Protein 2V5I (pdb70)

Nearest PDB structures (foldseek):
  2v5i-assembly1_A  TM=1.002E+00  e=2.633E-98  Bacteriophage sp.
  2vfm-assembly1_A  TM=9.913E-01  e=1.231E-69  Lederbergvirus P22
  2vfp-assembly1_A  TM=9.915E-01  e=5.403E-69  Lederbergvirus P22
  2vfq-assembly1_A  TM=9.909E-01  e=9.409E-69  Lederbergvirus P22
  2vfn-assembly1_A-3  TM=9.916E-01  e=1.186E-68  Lederbergvirus P22

Foldseek 3Di:
DVVVVVPVVPDDDEFEPVVDDDPQVRLVPGAEEYEDQEEAEDEAPAEHENPQHAYEYEYPYAYEEWHEYEYHNHHAQHEYEAYEYEYPFQAWFWDQADPVGDGNQALVVRLVRTDGGQADGAQEEDVVCVRRPPNVVSDDPVSHPDFTEYEYEYEQYENYEYEQYAYTQYAYEYEQYELYEYEAHAAHEHYADARYEYADQDDQFHEQYEYEAHEYEEYLAEPYEAFRHENPPVQRYYYEHYEYEAYSEEHYDADAADDPQAGRGYASHEDYNYEYEAYAAEHYAREHHDPVCPDQFHHHDDTCVVPNGLAANRAYHAAQYEYEAYAHEHEEYGHEDYEHEHYYYEHYCAAHYAYNYENYEYEHEEQENHVVVQDQEERAHYNYEYEYHAYEQYDDDDDRPHAASEDAQNYEYERYDDPHQQLRYHYVYYDDPDDDPDDFDDDPDQKTWDFACDVVVPSHATAWIWMKGAADDPPPPDIKIWTAGDDPSDYRPAIWMACHNPPRDIDHDAAADDDDLVVDDDEADWGWYDDPRFIKIWHQYPVRDIDIGTDGD

Radius of gyration: 33.06 Å; Cα contacts (8 Å, |Δi|>4): 1631; chains: 1; bounding box: 54×57×134 Å

Secondary structure (DSSP, 8-state):
-HHHHHHHHHS--EEEGGGSSSHHHHHHH-SSEEEE-S-EEPPTTEEEE-TT---EEEESS-EE-SEEEEEESPPTT-EEES-EEE-SS--EEB--B-TTSPBP--HHHHHTT-EE-SSSSB---HHHHHHSTTHHHHS-HHHHT----EEEEEES-BS-EEES-EEEEEEEEEES-BS-EEEEEEEEEE-SS-SEEEE-SSSSPB-S-EEEEEEEEE-SS-SEEEESBB-TTTT--EEES-EEES-SS-SEEE--SEETTEE---BS-EEEEEEEES-SS-SEE--SS-TT--SSS-TTS--TTTS-TT------EEEEEEEES-SSEEEEEEEES-EEEEEEEES-SSEEEEEEEES-EEEEEEEES--TT--SS-SEEE-SS-EEEEEE---SSPPPSSS-SEEEEEEEEEEEESS--TTSEEEEEE--TT--S------SSSEEEEEE--TTT-SSS--EEEEEEESSSTT-S-EEEEEEEEETTEEEEEEEEESGGG---EE---BSSPPPGGG--STTEEEEEEETTEEEEEEE-TTS-EEEEE---

Structure (mmCIF, N/CA/C/O backbone):
data_2V5I
#
_entry.id   2V5I
#
_cell.length_a   100.433
_cell.length_b   100.433
_cell.length_c   330.042
_cell.angle_alpha   90.00
_cell.angle_beta   90.00
_cell.angle_gamma   120.00
#
_symmetry.space_group_name_H-M   'H 3 2'
#
loop_
_entity.id
_entity.type
_entity.pdbx_description
1 polymer 'SALMONELLA TYPHIMURIUM DB7155 BACTERIOPHAGE DET7 TAILSPIKE'
2 non-polymer 'SODIUM ION'
3 water water
#
loop_
_atom_site.group_PDB
_atom_site.id
_atom_site.type_symbol
_atom_site.label_atom_id
_atom_site.label_alt_id
_atom_site.label_comp_id
_atom_site.label_asym_id
_atom_site.label_entity_id
_atom_site.label_seq_id
_atom_site.pdbx_PDB_ins_code
_atom_site.Cartn_x
_atom_site.Cartn_y
_atom_site.Cartn_z
_atom_site.occupancy
_atom_site.B_iso_or_equiv
_atom_site.auth_seq_id
_atom_site.auth_comp_id
_atom_site.auth_asym_id
_atom_site.auth_atom_id
_atom_site.pdbx_PDB_model_num
ATOM 1 N N . ALA A 1 7 ? 3.206 4.639 141.679 1.00 47.12 156 ALA A N 1
ATOM 2 C CA . ALA A 1 7 ? 3.117 5.705 140.625 1.00 46.74 156 ALA A CA 1
ATOM 3 C C . ALA A 1 7 ? 4.419 5.898 139.865 1.00 45.60 156 ALA A C 1
ATOM 4 O O . ALA A 1 7 ? 4.463 6.648 138.864 1.00 45.93 156 ALA A O 1
ATOM 6 N N . ALA A 1 8 ? 5.491 5.273 140.350 1.00 43.19 157 ALA A N 1
ATOM 7 C CA . ALA A 1 8 ? 6.659 5.080 139.516 1.00 41.04 157 ALA A CA 1
ATOM 8 C C . ALA A 1 8 ? 6.146 4.363 138.265 1.00 38.36 157 ALA A C 1
ATOM 9 O O . ALA A 1 8 ? 6.428 4.797 137.151 1.00 37.82 157 ALA A O 1
ATOM 11 N N . PHE A 1 9 ? 5.386 3.284 138.460 1.00 35.30 158 PHE A N 1
ATOM 12 C CA . PHE A 1 9 ? 4.876 2.540 137.305 1.00 33.02 158 PHE A CA 1
ATOM 13 C C . PHE A 1 9 ? 3.924 3.345 136.419 1.00 31.42 158 PHE A C 1
ATOM 14 O O . PHE A 1 9 ? 3.967 3.172 135.199 1.00 29.25 158 PHE A O 1
ATOM 22 N N . ARG A 1 10 ? 3.070 4.188 137.001 1.00 28.75 159 ARG A N 1
ATOM 23 C CA . ARG A 1 10 ? 2.148 5.024 136.212 1.00 28.42 159 ARG A CA 1
ATOM 24 C C . ARG A 1 10 ? 2.925 5.875 135.209 1.00 27.32 159 ARG A C 1
ATOM 25 O O . ARG A 1 10 ? 2.607 5.883 134.010 1.00 24.85 159 ARG A O 1
ATOM 33 N N . GLN A 1 11 ? 3.958 6.572 135.678 1.00 26.06 160 GLN A N 1
ATOM 34 C CA . GLN A 1 11 ? 4.786 7.366 134.778 1.00 27.18 160 GLN A CA 1
ATOM 35 C C . GLN A 1 11 ? 5.587 6.486 133.787 1.00 24.94 160 GLN A C 1
ATOM 36 O O . GLN A 1 11 ? 5.698 6.840 132.612 1.00 23.92 160 GLN A O 1
ATOM 42 N N . GLU A 1 12 ? 6.103 5.352 134.248 1.00 23.27 161 GLU A N 1
ATOM 43 C CA . GLU A 1 12 ? 6.835 4.419 133.383 1.00 20.73 161 GLU A CA 1
ATOM 44 C C . GLU A 1 12 ? 5.912 3.911 132.260 1.00 18.99 161 GLU A C 1
ATOM 45 O O . GLU A 1 12 ? 6.308 3.865 131.101 1.00 18.04 161 GLU A O 1
ATOM 51 N N . ALA A 1 13 ? 4.697 3.516 132.639 1.00 17.66 162 ALA A N 1
ATOM 52 C CA . ALA A 1 13 ? 3.714 2.949 131.688 1.00 15.83 162 ALA A CA 1
ATOM 53 C C . ALA A 1 13 ? 3.310 4.017 130.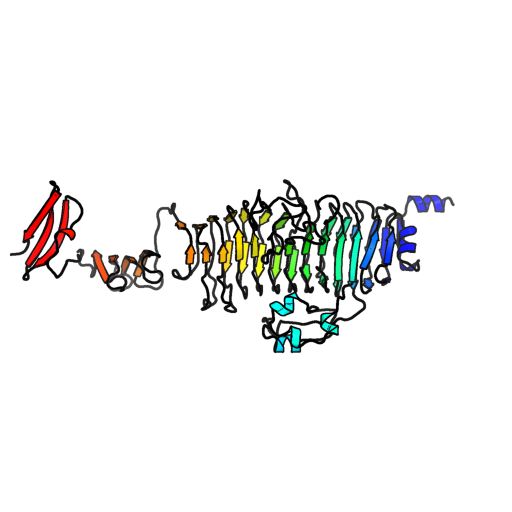665 1.00 14.99 162 ALA A C 1
ATOM 54 O O . ALA A 1 13 ? 3.281 3.768 129.443 1.00 15.22 162 ALA A O 1
ATOM 56 N N . ASN A 1 14 ? 2.976 5.218 131.150 1.00 15.49 163 ASN A N 1
ATOM 57 C CA . ASN A 1 14 ? 2.563 6.291 130.262 1.00 16.24 163 ASN A CA 1
ATOM 58 C C . ASN A 1 14 ? 3.617 6.642 129.219 1.00 15.25 163 ASN A C 1
ATOM 59 O O . ASN A 1 14 ? 3.281 7.095 128.129 1.00 17.14 163 ASN A O 1
ATOM 64 N N . LYS A 1 15 ? 4.890 6.426 129.557 1.00 14.56 164 LYS A N 1
ATOM 65 C CA . LYS A 1 15 ? 6.007 6.719 128.693 1.00 14.42 164 LYS A CA 1
ATOM 66 C C . LYS A 1 15 ? 6.309 5.562 127.714 1.00 15.52 164 LYS A C 1
ATOM 67 O O . LYS A 1 15 ? 6.967 5.815 126.729 1.00 20.88 164 LYS A O 1
ATOM 73 N N . LYS A 1 16 ? 5.919 4.324 128.005 1.00 13.97 165 LYS A N 1
ATOM 74 C CA . LYS A 1 16 ? 6.384 3.206 127.195 1.00 13.73 165 LYS A CA 1
ATOM 75 C C . LYS A 1 16 ? 5.339 2.488 126.366 1.00 12.68 165 LYS A C 1
ATOM 76 O O . LYS A 1 16 ? 5.731 1.646 125.558 1.00 11.06 165 LYS A O 1
ATOM 82 N N . PHE A 1 17 ? 4.039 2.771 126.583 1.00 12.92 166 PHE A N 1
ATOM 83 C CA . PHE A 1 17 ? 3.002 2.053 125.856 1.00 11.33 166 PHE A CA 1
ATOM 84 C C . PHE A 1 17 ? 2.277 2.946 124.845 1.00 10.90 166 PHE A C 1
ATOM 85 O O . PHE A 1 17 ? 2.057 4.130 125.058 1.00 11.95 166 PHE A O 1
ATOM 93 N N . LYS A 1 18 ? 1.909 2.354 123.730 1.00 9.40 167 LYS A N 1
ATOM 94 C CA . LYS A 1 18 ? 1.132 3.039 122.696 1.00 9.82 167 LYS A CA 1
ATOM 95 C C . LYS A 1 18 ? -0.260 3.347 123.175 1.00 11.06 167 LYS A C 1
ATOM 96 O O . LYS A 1 18 ? -0.929 2.479 123.776 1.00 11.67 167 LYS A O 1
ATOM 102 N N . TYR A 1 19 ? -0.753 4.549 122.837 1.00 12.26 168 TYR A N 1
ATOM 103 C CA . TYR A 1 19 ? -2.090 4.960 123.246 1.00 11.31 168 TYR A CA 1
ATOM 104 C C . TYR A 1 19 ? -3.150 4.557 122.219 1.00 11.11 168 TYR A C 1
ATOM 105 O O . TYR A 1 19 ? -3.017 4.838 121.040 1.00 12.77 168 TYR A O 1
ATOM 114 N N . SER A 1 20 ? -4.202 3.876 122.686 1.00 10.62 169 SER A N 1
ATOM 115 C CA . SER A 1 20 ? -5.350 3.592 121.855 1.00 10.72 169 SER A CA 1
ATOM 116 C C . SER A 1 20 ? -6.544 3.391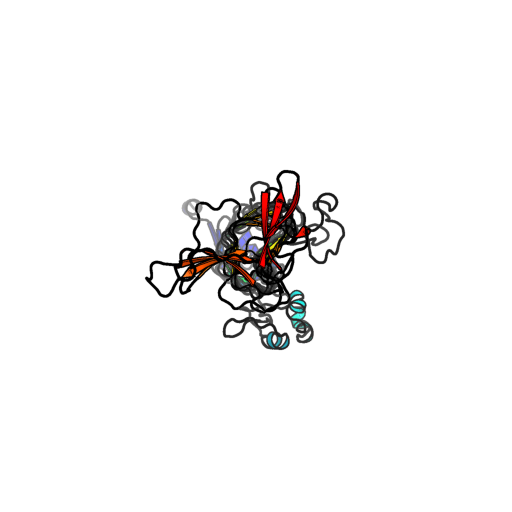 122.763 1.00 10.49 169 SER A C 1
ATOM 117 O O . SER A 1 20 ? -6.405 2.866 123.842 1.00 12.14 169 SER A O 1
ATOM 120 N N . VAL A 1 21 ? -7.686 3.895 122.349 1.00 10.41 170 VAL A N 1
ATOM 121 C CA . VAL A 1 21 ? -8.938 3.590 123.018 1.00 11.87 170 VAL A CA 1
ATOM 122 C C . VAL A 1 21 ? -9.783 2.679 122.125 1.00 10.38 170 VAL A C 1
ATOM 123 O O . VAL A 1 21 ? -9.621 2.646 120.897 1.00 11.40 170 VAL A O 1
ATOM 127 N N . LYS A 1 22 ? -10.731 1.965 122.726 1.00 12.05 171 LYS A N 1
ATOM 128 C CA . LYS A 1 22 ? -11.572 1.047 121.970 1.00 14.12 171 LYS A CA 1
ATOM 129 C C . LYS A 1 22 ? -13.057 1.325 122.201 1.00 14.28 171 LYS A C 1
ATOM 130 O O . LYS A 1 22 ? -13.482 1.632 123.307 1.00 11.55 171 LYS A O 1
ATOM 136 N N . LEU A 1 23 ? -13.850 1.223 121.144 1.00 14.46 172 LEU A N 1
ATOM 137 C CA . LEU A 1 23 ? -15.243 1.676 121.167 1.00 13.27 172 LEU A CA 1
ATOM 138 C C . LEU A 1 23 ? -16.066 0.926 122.247 1.00 14.27 172 LEU A C 1
ATOM 139 O O . LEU A 1 23 ? -16.919 1.526 122.869 1.00 15.99 172 LEU A O 1
ATOM 144 N N . SER A 1 24 ? -15.739 -0.318 122.484 1.00 13.78 173 SER A N 1
ATOM 145 C CA . SER A 1 24 ? -16.486 -1.148 123.462 1.00 14.84 173 SER A CA 1
ATOM 146 C C . SER A 1 24 ? -16.399 -0.650 124.897 1.00 16.63 173 SER A C 1
ATOM 147 O O . SER A 1 24 ? -17.211 -1.073 125.742 1.00 17.79 173 SER A O 1
ATOM 150 N N . ASP A 1 25 ? -15.445 0.219 125.205 1.00 14.09 174 ASP A N 1
ATOM 151 C CA . ASP A 1 25 ? -15.331 0.833 126.528 1.00 14.05 174 ASP A CA 1
ATOM 152 C C . ASP A 1 25 ? -16.186 2.077 126.686 1.00 15.42 174 ASP A C 1
ATOM 153 O O . ASP A 1 25 ? -16.176 2.683 127.760 1.00 17.45 174 ASP A O 1
ATOM 158 N N . TYR A 1 26 ? -16.929 2.472 125.642 1.00 17.03 175 TYR A N 1
ATOM 159 C CA . TYR A 1 26 ? -17.784 3.667 125.653 1.00 18.25 175 TYR A CA 1
ATOM 160 C C . TYR A 1 26 ? -19.187 3.336 125.161 1.00 19.71 175 TYR A C 1
ATOM 161 O O . TYR A 1 26 ? -19.453 2.220 124.722 1.00 23.15 175 TYR A O 1
ATOM 170 N N A SER A 1 27 ? -20.093 4.312 125.233 0.50 19.68 176 SER A N 1
ATOM 171 N N B SER A 1 27 ? -20.072 4.306 125.257 0.50 19.82 176 SER A N 1
ATOM 172 C CA A SER A 1 27 ? -21.489 4.128 124.801 0.50 19.56 176 SER A CA 1
ATOM 173 C CA B SER A 1 27 ? -21.374 4.182 124.661 0.50 19.86 176 SER A CA 1
ATOM 174 C C A SER A 1 27 ? -21.933 5.146 123.730 0.50 17.97 176 SER A C 1
ATOM 175 C C B SER A 1 27 ? -21.282 4.719 123.233 0.50 18.01 176 SER A C 1
ATOM 176 O O A SER A 1 27 ? -23.120 5.237 123.418 0.50 16.84 176 SER A O 1
ATOM 177 O O B SER A 1 27 ? -21.074 3.953 122.282 0.50 17.20 176 SER A O 1
ATOM 182 N N A THR A 1 28 ? -20.984 5.918 123.199 0.50 15.64 177 THR A N 1
ATOM 183 N N B THR A 1 28 ? -21.403 6.033 123.082 0.50 15.67 177 THR A N 1
ATOM 184 C CA A THR A 1 28 ? -21.210 6.656 121.953 0.50 15.17 177 THR A CA 1
ATOM 185 C CA B THR A 1 28 ? -21.410 6.615 121.750 0.50 14.31 177 THR A CA 1
ATOM 186 C C A THR A 1 28 ? -19.904 6.773 121.214 0.50 14.32 177 THR A C 1
ATOM 187 C C B THR A 1 28 ? -20.013 6.642 121.191 0.50 13.74 177 THR A C 1
ATOM 188 O O A THR A 1 28 ? -18.846 6.837 121.847 0.50 14.03 177 THR A O 1
ATOM 189 O O B THR A 1 28 ? -19.040 6.475 121.907 0.50 11.33 177 THR A O 1
ATOM 196 N N . LEU A 1 29 ? -19.967 6.810 119.883 1.00 13.41 178 LEU A N 1
ATOM 197 C CA . LEU A 1 29 ? -18.747 6.999 119.119 1.00 12.82 178 LEU A CA 1
ATOM 198 C C . LEU A 1 29 ? -18.092 8.306 119.526 1.00 12.54 178 LEU A C 1
ATOM 199 O O . LEU A 1 29 ? -16.861 8.361 119.743 1.00 11.93 178 LEU A O 1
ATOM 204 N N . GLN A 1 30 ? -18.884 9.373 119.712 1.00 12.42 179 GLN A N 1
ATOM 205 C CA . GLN A 1 30 ? -18.317 10.651 120.195 1.00 12.91 179 GLN A CA 1
ATOM 206 C C . GLN A 1 30 ? -17.549 10.509 121.516 1.00 13.48 179 GLN A C 1
ATOM 207 O O . GLN A 1 30 ? -16.451 11.067 121.664 1.00 14.46 179 GLN A O 1
ATOM 213 N N . ASP A 1 31 ? -18.122 9.754 122.473 1.00 13.00 180 ASP A N 1
ATOM 214 C CA . ASP A 1 31 ? -17.445 9.565 123.743 1.00 14.89 180 ASP A CA 1
ATOM 215 C C . ASP A 1 31 ? -16.065 8.925 123.541 1.00 14.29 180 ASP A C 1
ATOM 216 O O . ASP A 1 31 ? -15.070 9.305 124.175 1.00 14.23 180 ASP A O 1
ATOM 221 N N . ALA A 1 32 ? -15.986 7.917 122.661 1.00 12.15 181 ALA A N 1
ATOM 222 C CA . ALA A 1 32 ? -14.678 7.283 122.406 1.00 11.10 181 ALA A CA 1
ATOM 223 C C . ALA A 1 32 ? -13.697 8.259 121.766 1.00 11.07 181 ALA A C 1
ATOM 224 O O . ALA A 1 32 ? -12.543 8.360 122.187 1.00 12.05 181 ALA A O 1
ATOM 226 N N . VAL A 1 33 ? -14.173 8.979 120.766 1.00 9.72 182 VAL A N 1
ATOM 227 C CA . VAL A 1 33 ? -13.330 9.952 120.030 1.00 10.34 182 VAL A CA 1
ATOM 228 C C . VAL A 1 33 ? -12.828 11.056 120.945 1.00 10.91 182 VAL A C 1
ATOM 229 O O . VAL A 1 33 ? -11.684 11.475 120.852 1.00 14.36 182 VAL A O 1
ATOM 233 N N . THR A 1 34 ? -13.663 11.523 121.843 1.00 11.93 183 THR A N 1
ATOM 234 C CA . THR A 1 34 ? -13.284 12.569 122.823 1.00 12.42 183 THR A CA 1
ATOM 235 C C . THR A 1 34 ? -12.083 12.115 123.657 1.00 14.55 183 THR A C 1
ATOM 236 O O . THR A 1 34 ? -11.138 12.897 123.889 1.00 13.59 183 THR A O 1
ATOM 240 N N . ASP A 1 35 ? -12.104 10.854 124.050 1.00 13.23 184 ASP A N 1
ATOM 241 C CA . ASP A 1 35 ? -11.012 10.279 124.880 1.00 13.54 184 ASP A CA 1
ATOM 242 C C . ASP A 1 35 ? -9.751 9.839 124.107 1.00 14.29 184 ASP A C 1
ATOM 243 O O . ASP A 1 35 ? -8.685 9.647 124.704 1.00 15.24 184 ASP A O 1
ATOM 252 N N . ALA A 1 36 ? -9.844 9.721 122.802 1.00 12.54 185 ALA A N 1
ATOM 253 C CA . ALA A 1 36 ? -8.738 9.290 121.966 1.00 12.68 185 ALA A CA 1
ATOM 254 C C . ALA A 1 36 ? -7.633 10.323 121.895 1.00 13.32 185 ALA A C 1
ATOM 255 O O . ALA A 1 36 ? -7.883 11.536 121.967 1.00 14.97 185 ALA A O 1
ATOM 257 N N . VAL A 1 37 ? -6.397 9.811 121.785 1.00 13.40 186 VAL A N 1
ATOM 258 C CA . VAL A 1 37 ? -5.169 10.581 121.719 1.00 15.05 186 VAL A CA 1
ATOM 259 C C . VAL A 1 37 ? -4.366 10.244 120.438 1.00 14.05 186 VAL A C 1
ATOM 260 O O . VAL A 1 37 ? -3.830 11.160 119.785 1.00 16.66 186 VAL A O 1
ATOM 264 N N . ASP A 1 38 ? -4.301 8.966 120.091 1.00 12.96 187 ASP A N 1
ATOM 265 C CA . ASP A 1 38 ? -3.453 8.442 118.998 1.00 13.51 187 ASP A CA 1
ATOM 266 C C . ASP A 1 38 ? -4.265 7.416 118.209 1.00 13.68 187 ASP A C 1
ATOM 267 O O . ASP A 1 38 ? -4.727 7.711 117.099 1.00 14.63 187 ASP A O 1
ATOM 272 N N . GLY A 1 39 ? -4.563 6.266 118.816 1.00 12.05 188 GLY A N 1
ATOM 273 C CA . GLY A 1 39 ? -5.333 5.265 118.138 1.00 11.54 188 GLY A CA 1
ATOM 274 C C . GLY A 1 39 ? -6.762 5.165 118.638 1.00 12.63 188 GLY A C 1
ATOM 275 O O . GLY A 1 39 ? -7.079 5.577 119.775 1.00 11.85 188 GLY A O 1
ATOM 276 N N . LEU A 1 40 ? -7.643 4.651 117.771 1.00 10.02 189 LEU A N 1
ATOM 277 C CA . LEU A 1 40 ? -9.017 4.334 118.092 1.00 10.00 189 LEU A CA 1
ATOM 278 C C . LEU A 1 40 ? -9.321 3.009 117.400 1.00 11.70 189 LEU A C 1
ATOM 279 O O . LEU A 1 40 ? -9.255 2.898 116.167 1.00 13.38 189 LEU A O 1
ATOM 284 N N . LEU A 1 41 ? -9.722 2.034 118.193 1.00 10.79 190 LEU A N 1
ATOM 285 C CA . LEU A 1 41 ? -10.092 0.703 117.688 1.00 9.79 190 LEU A CA 1
ATOM 286 C C . LEU A 1 41 ? -11.616 0.570 117.692 1.00 11.79 190 LEU A C 1
ATOM 287 O O . LEU A 1 41 ? -12.251 0.716 118.743 1.00 12.26 190 LEU A O 1
ATOM 292 N N . ILE A 1 42 ? -12.207 0.289 116.527 1.00 12.00 191 ILE A N 1
ATOM 293 C CA . ILE A 1 42 ? -13.631 -0.044 116.403 1.00 12.68 191 ILE A CA 1
ATOM 294 C C . ILE A 1 42 ? -13.784 -1.544 116.511 1.00 11.89 191 ILE A C 1
ATOM 295 O O . ILE A 1 42 ? -13.649 -2.269 115.519 1.00 11.91 191 ILE A O 1
ATOM 300 N N . ASP A 1 43 ? -14.028 -2.016 117.739 1.00 12.91 192 ASP A N 1
ATOM 301 C CA . ASP A 1 43 ? -13.933 -3.424 118.040 1.00 12.56 192 ASP A CA 1
ATOM 302 C C . ASP A 1 43 ? -15.298 -4.154 118.098 1.00 13.32 192 ASP A C 1
ATOM 303 O O . ASP A 1 43 ? -15.345 -5.396 118.066 1.00 14.93 192 ASP A O 1
ATOM 308 N N . ILE A 1 44 ? -16.380 -3.374 118.046 1.00 13.01 193 ILE A N 1
ATOM 309 C CA . ILE A 1 44 ? -17.736 -3.871 118.083 1.00 13.15 193 ILE A CA 1
ATOM 310 C C . ILE A 1 44 ? -18.542 -3.109 117.054 1.00 12.13 193 ILE A C 1
ATOM 311 O O . ILE A 1 44 ? -18.200 -1.979 116.725 1.00 11.49 193 ILE A O 1
ATOM 316 N N . ASN A 1 45 ? -19.559 -3.759 116.490 1.00 11.52 194 ASN A N 1
ATOM 317 C CA . ASN A 1 45 ? -20.431 -3.077 115.562 1.00 11.30 194 ASN A CA 1
ATOM 318 C C . ASN A 1 45 ? -21.069 -1.861 116.245 1.00 13.14 194 ASN A C 1
ATOM 319 O O . ASN A 1 45 ? -21.440 -1.926 117.424 1.00 13.83 194 ASN A O 1
ATOM 324 N N . TYR A 1 46 ? -21.280 -0.802 115.463 1.00 10.85 195 TYR A N 1
ATOM 325 C CA . TYR A 1 46 ? -21.861 0.433 115.945 1.00 11.07 195 TYR A CA 1
ATOM 326 C C . TYR A 1 46 ? -22.988 0.839 115.041 1.00 10.88 195 TYR A C 1
ATOM 327 O O . TYR A 1 46 ? -22.794 1.047 113.853 1.00 11.94 195 TYR A O 1
ATOM 336 N N . ASN A 1 47 ? -24.197 0.858 115.620 1.00 10.39 196 ASN A N 1
ATOM 337 C CA . ASN A 1 47 ? -25.407 1.233 114.916 1.00 8.78 196 ASN A CA 1
ATOM 338 C C . ASN A 1 47 ? -25.654 2.728 115.060 1.00 10.89 196 ASN A C 1
ATOM 339 O O . ASN A 1 47 ? -25.898 3.217 116.182 1.00 12.55 196 ASN A O 1
ATOM 344 N N . PHE A 1 48 ? -25.488 3.485 113.961 1.00 11.09 197 PHE A N 1
ATOM 345 C CA . PHE A 1 48 ? -25.581 4.962 114.011 1.00 11.84 197 PHE A CA 1
ATOM 346 C C . PHE A 1 48 ? -26.940 5.456 113.523 1.00 11.37 197 PHE A C 1
ATOM 347 O O . PHE A 1 48 ? -27.650 4.766 112.804 1.00 13.24 197 PHE A O 1
ATOM 355 N N . THR A 1 49 ? -27.289 6.681 113.911 1.00 14.75 198 THR A N 1
ATOM 356 C CA . THR A 1 49 ? -28.506 7.327 113.400 1.00 14.95 198 THR A CA 1
ATOM 357 C C . THR A 1 49 ? -28.168 8.312 112.296 1.00 15.38 198 THR A C 1
ATOM 358 O O . THR A 1 49 ? -27.058 8.843 112.250 1.00 15.13 198 THR A O 1
ATOM 362 N N . ASP A 1 50 ? -29.104 8.534 111.383 1.00 14.37 199 ASP A N 1
ATOM 363 C CA . ASP A 1 50 ? -28.883 9.483 110.288 1.00 15.35 199 ASP A CA 1
ATOM 364 C C . ASP A 1 50 ? -28.518 10.836 110.818 1.00 15.43 199 ASP A C 1
ATOM 365 O O . ASP A 1 50 ? -29.238 11.442 111.600 1.00 16.96 199 ASP A O 1
ATOM 370 N N . GLY A 1 51 ? -27.396 11.361 110.370 1.00 14.25 200 GLY A N 1
ATOM 371 C CA . GLY A 1 51 ? -26.939 12.638 110.818 1.00 14.35 200 GLY A CA 1
ATOM 372 C C . GLY A 1 51 ? -26.114 12.673 112.070 1.00 14.32 200 GLY A C 1
ATOM 373 O O . GLY A 1 51 ? -25.753 13.774 112.535 1.00 14.31 200 GLY A O 1
ATOM 374 N N . GLU A 1 52 ? -25.800 11.511 112.632 1.00 13.88 201 GLU A N 1
ATOM 375 C CA . GLU A 1 52 ? -24.981 11.436 113.807 1.00 12.91 201 GLU A CA 1
ATOM 376 C C . GLU A 1 52 ? -23.633 12.085 113.474 1.00 14.29 201 GLU A C 1
ATOM 377 O O . GLU A 1 52 ? -23.023 11.734 112.471 1.00 15.32 201 GLU A O 1
ATOM 383 N N . SER A 1 53 ? -23.224 13.036 114.295 1.00 13.60 202 SER A N 1
ATOM 384 C CA . SER A 1 53 ? -22.037 13.867 114.024 1.00 13.14 202 SER A CA 1
ATOM 385 C C . SER A 1 53 ? -21.008 13.679 115.113 1.00 13.46 202 SER A C 1
ATOM 386 O O . SER A 1 53 ? -21.330 13.764 116.329 1.00 14.26 202 SER A O 1
ATOM 389 N N . VAL A 1 54 ? -19.758 13.505 114.701 1.00 10.83 203 VAL A N 1
ATOM 390 C CA . VAL A 1 54 ? -18.658 13.239 115.603 1.00 11.68 203 VAL A CA 1
ATOM 391 C C . VAL A 1 54 ? -17.561 14.291 115.391 1.00 14.01 203 VAL A C 1
ATOM 392 O O . VAL A 1 54 ? -17.116 14.500 114.262 1.00 13.88 203 VAL A O 1
ATOM 396 N N . ASP A 1 55 ? -17.139 14.943 116.482 1.00 13.58 204 ASP A N 1
ATOM 397 C CA . ASP A 1 55 ? -16.141 16.022 116.449 1.00 13.55 204 ASP A CA 1
ATOM 398 C C . ASP A 1 55 ? -14.813 15.439 116.907 1.00 13.06 204 ASP A C 1
ATOM 399 O O . ASP A 1 55 ? -14.704 14.984 118.037 1.00 13.21 204 ASP A O 1
ATOM 404 N N . PHE A 1 56 ? -13.820 15.445 116.003 1.00 12.55 205 PHE A N 1
ATOM 405 C CA . PHE A 1 56 ? -12.495 14.898 116.290 1.00 12.22 205 PHE A CA 1
ATOM 406 C C . PHE A 1 56 ? -11.531 15.909 116.888 1.00 13.57 205 PHE A C 1
ATOM 407 O O . PHE A 1 56 ? -10.404 15.558 117.224 1.00 15.59 205 PHE A O 1
ATOM 415 N N . UNK A 1 57 ? -12.006 17.125 117.112 1.00 13.64 206 UNK A N 1
ATOM 416 C CA . UNK A 1 57 ? -11.239 18.176 117.834 1.00 13.62 206 UNK A CA 1
ATOM 417 C C . UNK A 1 57 ? -9.858 18.505 117.246 1.00 14.32 206 UNK A C 1
ATOM 418 O O . UNK A 1 57 ? -8.959 18.921 117.974 1.00 16.84 206 UNK A O 1
ATOM 419 N N . GLY A 1 58 ? -9.677 18.259 115.950 1.00 14.03 207 GLY A N 1
ATOM 420 C CA . GLY A 1 58 ? -8.410 18.502 115.233 1.00 11.67 207 GLY A CA 1
ATOM 421 C C . GLY A 1 58 ? -7.335 17.448 115.487 1.00 12.90 207 GLY A C 1
ATOM 422 O O . GLY A 1 58 ? -6.204 17.588 115.046 1.00 13.19 207 GLY A O 1
ATOM 423 N N . LYS A 1 59 ? -7.673 16.394 116.200 1.00 11.77 208 LYS A N 1
ATOM 424 C CA . LYS A 1 59 ? -6.725 15.340 116.559 1.00 11.48 208 LYS A CA 1
ATOM 425 C C . LYS A 1 59 ? -6.402 14.466 115.344 1.00 13.05 208 LYS A C 1
ATOM 426 O O . LYS A 1 59 ? -7.232 14.248 114.469 1.00 15.04 208 LYS A O 1
ATOM 432 N N . ILE A 1 60 ? -5.168 14.022 115.299 1.00 12.47 209 ILE A N 1
ATOM 433 C CA . ILE A 1 60 ? -4.661 13.209 114.185 1.00 12.91 209 ILE A CA 1
ATOM 434 C C . ILE A 1 60 ? -4.729 11.791 114.664 1.00 12.82 209 ILE A C 1
ATOM 435 O O . ILE A 1 60 ? -3.818 11.318 115.387 1.00 13.09 209 ILE A O 1
ATOM 440 N N . LEU A 1 61 ? -5.801 11.110 114.326 1.00 12.97 210 LEU A N 1
ATOM 441 C CA . LEU A 1 61 ? -6.044 9.754 114.822 1.00 10.88 210 LEU A CA 1
ATOM 442 C C . LEU A 1 61 ? -5.803 8.699 113.771 1.00 12.07 210 LEU A C 1
ATOM 443 O O . LEU A 1 61 ? -5.985 8.947 112.572 1.00 12.08 210 LEU A O 1
ATOM 448 N N . THR A 1 62 ? -5.398 7.533 114.235 1.00 11.98 211 THR A N 1
ATOM 449 C CA . THR A 1 62 ? -5.399 6.284 113.413 1.00 11.80 211 THR A CA 1
ATOM 450 C C . THR A 1 62 ? -6.555 5.450 113.867 1.00 13.96 211 THR A C 1
ATOM 451 O O . THR A 1 62 ? -6.524 4.958 115.018 1.00 12.25 211 THR A O 1
ATOM 455 N N . ILE A 1 63 ? -7.546 5.257 112.990 1.00 11.72 212 ILE A N 1
ATOM 456 C CA . ILE A 1 63 ? -8.779 4.570 113.339 1.00 11.32 212 ILE A CA 1
ATOM 457 C C . ILE A 1 63 ? -8.647 3.225 112.706 1.00 11.10 212 ILE A C 1
ATOM 458 O O . ILE A 1 63 ? -8.590 3.120 111.488 1.00 13.32 212 ILE A O 1
ATOM 463 N N . ASN A 1 64 ? -8.580 2.191 113.541 1.00 9.40 213 ASN A N 1
ATOM 464 C CA . ASN A 1 64 ? -8.483 0.826 113.097 1.00 8.91 213 ASN A CA 1
ATOM 465 C C . ASN A 1 64 ? -9.824 0.145 113.253 1.00 12.55 213 ASN A C 1
ATOM 466 O O . ASN A 1 64 ? -10.290 -0.069 114.371 1.00 12.87 213 ASN A O 1
ATOM 471 N N . CYS A 1 65 ? -10.478 -0.182 112.141 1.00 10.62 214 CYS A N 1
ATOM 472 C CA . CYS A 1 65 ? -11.804 -0.786 112.233 1.00 10.84 214 CYS A CA 1
ATOM 473 C C . CYS A 1 65 ? -11.706 -2.301 112.166 1.00 12.06 214 CYS A C 1
ATOM 474 O O . CYS A 1 65 ? -11.059 -2.845 111.264 1.00 13.85 214 CYS A O 1
ATOM 477 N N . LYS A 1 66 ? -12.337 -2.986 113.128 1.00 11.16 215 LYS A N 1
ATOM 478 C CA . LYS A 1 66 ? -12.467 -4.449 113.138 1.00 11.62 215 LYS A CA 1
ATOM 479 C C . LYS A 1 66 ? -13.932 -4.845 113.375 1.00 12.96 215 LYS A C 1
ATOM 480 O O . LYS A 1 66 ? -14.235 -5.881 113.954 1.00 14.57 215 LYS A O 1
ATOM 486 N N . ALA A 1 67 ? -14.829 -4.011 112.868 1.00 11.26 216 ALA A N 1
ATOM 487 C CA . ALA A 1 67 ? -16.283 -4.166 112.994 1.00 11.56 216 ALA A CA 1
ATOM 488 C C . ALA A 1 67 ? -16.948 -3.143 112.078 1.00 10.00 216 ALA A C 1
ATOM 489 O O . ALA A 1 67 ? -16.229 -2.394 111.378 1.00 12.93 216 ALA A O 1
ATOM 491 N N . LYS A 1 68 ? -18.274 -3.115 112.036 1.00 10.00 217 LYS A N 1
ATOM 492 C CA . LYS A 1 68 ? -19.041 -2.351 111.046 1.00 10.27 217 LYS A CA 1
ATOM 493 C C . LYS A 1 68 ? -19.733 -1.148 111.641 1.00 11.35 217 LYS A C 1
ATOM 494 O O . LYS A 1 68 ? -20.130 -1.190 112.804 1.00 11.92 217 LYS A O 1
ATOM 500 N N . PHE A 1 69 ? -19.938 -0.134 110.792 1.00 10.15 218 PHE A N 1
ATOM 501 C CA . PHE A 1 69 ? -20.836 0.982 111.065 1.00 11.10 218 PHE A CA 1
ATOM 502 C C . PHE A 1 69 ? -22.135 0.729 110.288 1.00 11.07 218 PHE A C 1
ATOM 503 O O . PHE A 1 69 ? -22.128 0.669 109.060 1.00 11.06 218 PHE A O 1
ATOM 511 N N . ILE A 1 70 ? -23.237 0.538 111.024 1.00 10.54 219 ILE A N 1
ATOM 512 C CA . ILE A 1 70 ? -24.498 0.163 110.454 1.00 12.29 219 ILE A CA 1
ATOM 513 C C . ILE A 1 70 ? -25.533 1.273 110.664 1.00 11.89 219 ILE A C 1
ATOM 514 O O . ILE A 1 70 ? -25.797 1.699 111.800 1.00 10.57 219 ILE A O 1
ATOM 519 N N . GLY A 1 71 ? -26.190 1.677 109.593 1.00 11.37 220 GLY A N 1
ATOM 520 C CA . GLY A 1 71 ? -27.235 2.690 109.705 1.00 12.66 220 GLY A CA 1
ATOM 521 C C . GLY A 1 71 ? -27.719 3.136 108.348 1.00 13.52 220 GLY A C 1
ATOM 522 O O . GLY A 1 71 ? -27.048 2.880 107.341 1.00 13.50 220 GLY A O 1
ATOM 523 N N . ASP A 1 72 ? -28.866 3.816 108.319 1.00 13.62 221 ASP A N 1
ATOM 524 C CA . ASP A 1 72 ? -29.374 4.439 107.117 1.00 14.27 221 ASP A CA 1
ATOM 525 C C . ASP A 1 72 ? -29.015 5.903 107.237 1.00 15.17 221 ASP A C 1
ATOM 526 O O . ASP A 1 72 ? -29.230 6.502 108.285 1.00 18.89 221 ASP A O 1
ATOM 531 N N . GLY A 1 73 ? -28.462 6.503 106.196 1.00 12.30 222 GLY A N 1
ATOM 532 C CA . GLY A 1 73 ? -28.129 7.932 106.264 1.00 12.65 222 GLY A CA 1
ATOM 533 C C . GLY A 1 73 ? -26.643 8.171 106.478 1.00 11.49 222 GLY A C 1
ATOM 534 O O . GLY A 1 73 ? -25.834 7.273 106.300 1.00 12.34 222 GLY A O 1
ATOM 535 N N . ALA A 1 74 ? -26.309 9.349 107.008 1.00 11.22 223 ALA A N 1
ATOM 536 C CA . ALA A 1 74 ? -24.924 9.789 107.071 1.00 12.57 223 ALA A CA 1
ATOM 537 C C . ALA A 1 74 ? -24.367 9.734 108.501 1.00 13.62 223 ALA A C 1
ATOM 538 O O . ALA A 1 74 ? -25.037 10.165 109.480 1.00 13.81 223 ALA A O 1
ATOM 540 N N . LEU A 1 75 ? -23.168 9.159 108.622 1.00 10.99 224 LEU A N 1
ATOM 541 C CA . LEU A 1 75 ? -22.328 9.261 109.802 1.00 10.15 224 LEU A CA 1
ATOM 542 C C . LEU A 1 75 ? -21.288 10.311 109.464 1.00 9.81 224 LEU A C 1
ATOM 543 O O . LEU A 1 75 ? -20.549 10.158 108.496 1.00 10.97 224 LEU A O 1
ATOM 548 N N . ILE A 1 76 ? -21.292 11.431 110.201 1.00 10.74 225 ILE A N 1
ATOM 549 C CA . ILE A 1 76 ? -20.531 12.644 109.840 1.00 11.08 225 ILE A CA 1
ATOM 550 C C . ILE A 1 76 ? -19.322 12.826 110.742 1.00 10.64 225 ILE A C 1
ATOM 551 O O . ILE A 1 76 ? -19.477 12.907 111.950 1.00 9.90 225 ILE A O 1
ATOM 556 N N . PHE A 1 77 ? -18.142 12.953 110.123 1.00 10.92 226 PHE A N 1
ATOM 557 C CA . PHE A 1 77 ? -16.867 13.123 110.840 1.00 11.24 226 PHE A CA 1
ATOM 558 C C . PHE A 1 77 ? -16.352 14.543 110.576 1.00 11.94 226 PHE A C 1
ATOM 559 O O . PHE A 1 77 ? -15.921 14.886 109.453 1.00 11.91 226 PHE A O 1
ATOM 567 N N . ASN A 1 78 ? -16.374 15.379 111.641 1.00 11.23 227 ASN A N 1
ATOM 568 C CA . ASN A 1 78 ? -15.934 16.766 111.611 1.00 12.76 227 ASN A CA 1
ATOM 569 C C . ASN A 1 78 ? -14.632 16.976 112.336 1.00 11.10 227 ASN A C 1
ATOM 570 O O . ASN A 1 78 ? -14.314 16.269 113.303 1.00 10.56 227 ASN A O 1
ATOM 575 N N . ASN A 1 79 ? -13.859 17.951 111.852 1.00 11.94 228 ASN A N 1
ATOM 576 C CA . ASN A 1 79 ? -12.612 18.372 112.477 1.00 13.83 228 ASN A CA 1
ATOM 577 C C . ASN A 1 79 ? -11.567 17.272 112.650 1.00 13.21 228 ASN A C 1
ATOM 578 O O . ASN A 1 79 ? -10.794 17.280 113.599 1.00 13.68 228 ASN A O 1
ATOM 583 N N . MET A 1 80 ? -11.479 16.353 111.678 1.00 11.54 229 MET A N 1
ATOM 584 C CA . MET A 1 80 ? -10.346 15.427 111.668 1.00 12.02 229 MET A CA 1
ATOM 585 C C . MET A 1 80 ? -9.045 16.164 111.429 1.00 11.98 229 MET A C 1
ATOM 586 O O . MET A 1 80 ? -8.956 17.021 110.561 1.00 13.91 229 MET A O 1
ATOM 591 N N . GLY A 1 81 ? -8.011 15.761 112.165 1.00 13.71 230 GLY A N 1
ATOM 592 C CA . GLY A 1 81 ? -6.695 16.350 111.972 1.00 13.00 230 GLY A CA 1
ATOM 593 C C . GLY A 1 81 ? -6.026 15.850 110.731 1.00 12.71 230 GLY A C 1
ATOM 594 O O . GLY A 1 81 ? -6.290 14.742 110.246 1.00 13.97 230 GLY A O 1
ATOM 595 N N . PRO A 1 82 ? -5.124 16.649 110.188 1.00 13.70 231 PRO A N 1
ATOM 596 C CA . PRO A 1 82 ? -4.496 16.260 108.960 1.00 14.14 231 PRO A CA 1
ATOM 597 C C . PRO A 1 82 ? -3.587 15.104 109.141 1.00 14.04 231 PRO A C 1
ATOM 598 O O . PRO A 1 82 ? -2.829 15.081 110.105 1.00 14.67 231 PRO A O 1
ATOM 602 N N . GLY A 1 83 ? -3.637 14.157 108.205 1.00 15.80 232 GLY A N 1
ATOM 603 C CA . GLY A 1 83 ? -2.822 12.969 108.334 1.00 15.29 232 GLY A CA 1
ATOM 604 C C . GLY A 1 83 ? -3.528 11.828 109.030 1.00 14.78 232 GLY A C 1
ATOM 605 O O . GLY A 1 83 ? -2.946 10.806 109.259 1.00 16.36 232 GLY A O 1
ATOM 606 N N . SER A 1 84 ? -4.787 12.024 109.401 1.00 12.73 233 SER A N 1
ATOM 607 C CA . SER A 1 84 ? -5.526 10.929 110.010 1.00 9.48 233 SER A CA 1
ATOM 608 C C . SER A 1 84 ? -5.669 9.764 108.998 1.00 10.22 233 SER A C 1
ATOM 609 O O . SER A 1 84 ? -5.761 10.009 107.806 1.00 10.72 233 SER A O 1
ATOM 612 N N . VAL A 1 85 ? -5.872 8.552 109.513 1.00 10.11 234 VAL A N 1
ATOM 613 C CA . VAL A 1 85 ? -6.014 7.342 108.660 1.00 8.37 234 VAL A CA 1
ATOM 614 C C . VAL A 1 85 ? -7.178 6.553 109.201 1.00 10.06 234 VAL A C 1
ATOM 615 O O . VAL A 1 85 ? -7.259 6.365 110.395 1.00 10.72 234 VAL A O 1
ATOM 619 N N . ILE A 1 86 ? -8.022 6.062 108.311 1.00 8.98 235 ILE A N 1
ATOM 620 C CA . ILE A 1 86 ? -9.123 5.147 108.672 1.00 8.38 235 ILE A CA 1
ATOM 621 C C . ILE A 1 86 ? -8.884 3.825 107.969 1.00 9.18 235 ILE A C 1
ATOM 622 O O . ILE A 1 86 ? -8.966 3.754 106.741 1.00 10.15 235 ILE A O 1
ATOM 627 N N . ASN A 1 87 ? -8.527 2.795 108.738 1.00 8.60 236 ASN A N 1
ATOM 628 C CA . ASN A 1 87 ? -8.222 1.467 108.194 1.00 8.68 236 ASN A CA 1
ATOM 629 C C . ASN A 1 87 ? -9.419 0.547 108.257 1.00 11.16 236 ASN A C 1
ATOM 630 O O . ASN A 1 87 ? -10.004 0.319 109.322 1.00 11.54 236 ASN A O 1
ATOM 635 N N . GLN A 1 88 ? -9.760 -0.043 107.108 1.00 11.53 237 GLN A N 1
ATOM 636 C CA . GLN A 1 88 ? -10.771 -1.092 107.005 1.00 10.90 237 GLN A CA 1
ATOM 637 C C . GLN A 1 88 ? -12.178 -0.740 107.502 1.00 9.77 237 GLN A C 1
ATOM 638 O O . GLN A 1 88 ? -12.877 -1.580 108.085 1.00 12.08 237 GLN A O 1
ATOM 644 N N . PRO A 1 89 ? -12.639 0.511 107.229 1.00 9.26 238 PRO A N 1
ATOM 645 C CA . PRO A 1 89 ? -13.998 0.816 107.614 1.00 10.11 238 PRO A CA 1
ATOM 646 C C . PRO A 1 89 ? -14.961 -0.055 106.801 1.00 10.19 238 PRO A C 1
ATOM 647 O O . PRO A 1 89 ? -14.655 -0.499 105.682 1.00 9.93 238 PRO A O 1
ATOM 651 N N . PHE A 1 90 ? -16.139 -0.325 107.369 1.00 9.98 239 PHE A N 1
ATOM 652 C CA . PHE A 1 90 ? -17.164 -1.062 106.642 1.00 12.25 239 PHE A CA 1
ATOM 653 C C . PHE A 1 90 ? -18.521 -0.380 106.950 1.00 12.17 239 PHE A C 1
ATOM 654 O O . PHE A 1 90 ? -18.986 -0.415 108.115 1.00 11.49 239 PHE A O 1
ATOM 662 N N . MET A 1 91 ? -19.149 0.251 105.928 1.00 9.95 240 MET A N 1
ATOM 663 C CA . MET A 1 91 ? -20.451 0.909 106.057 1.00 11.48 240 MET A CA 1
ATOM 664 C C . MET A 1 91 ? -21.546 -0.030 105.565 1.00 9.46 240 MET A C 1
ATOM 665 O O . MET A 1 91 ? -21.430 -0.572 104.460 1.00 10.20 240 MET A O 1
ATOM 670 N N . GLU A 1 92 ? -22.580 -0.292 106.387 1.00 9.14 241 GLU A N 1
ATOM 671 C CA . GLU A 1 92 ? -23.679 -1.190 105.972 1.00 11.36 241 GLU A CA 1
ATOM 672 C C . GLU A 1 92 ? -25.017 -0.532 106.280 1.00 11.29 241 GLU A C 1
ATOM 673 O O . GLU A 1 92 ? -25.208 0.047 107.360 1.00 11.02 241 GLU A O 1
ATOM 679 N N . SER A 1 93 ? -25.923 -0.525 105.307 1.00 10.57 242 SER A N 1
ATOM 680 C CA . SER A 1 93 ? -27.238 0.047 105.552 1.00 10.59 242 SER A CA 1
ATOM 681 C C . SER A 1 93 ? -27.970 -0.776 106.556 1.00 11.16 242 SER A C 1
ATOM 682 O O . SER A 1 93 ? -27.768 -1.985 106.633 1.00 11.48 242 SER A O 1
ATOM 685 N N . LYS A 1 94 ? -28.860 -0.114 107.271 1.00 12.84 243 LYS A N 1
ATOM 686 C CA . LYS A 1 94 ? -29.791 -0.783 108.172 1.00 13.41 243 LYS A CA 1
ATOM 687 C C . LYS A 1 94 ? -30.901 -1.476 107.378 1.00 13.95 243 LYS A C 1
ATOM 688 O O . LYS A 1 94 ? -31.256 -2.651 107.628 1.00 15.13 243 LYS A O 1
ATOM 694 N N . THR A 1 95 ? -31.482 -0.739 106.444 1.00 13.08 244 THR A N 1
ATOM 695 C CA . THR A 1 95 ? -32.596 -1.218 105.653 1.00 13.49 244 THR A CA 1
ATOM 696 C C . THR A 1 95 ? -32.081 -2.097 104.509 1.00 12.75 244 THR A C 1
ATOM 697 O O . THR A 1 95 ? -31.026 -1.808 103.898 1.00 13.82 244 THR A O 1
ATOM 701 N N . THR A 1 96 ? -32.850 -3.115 104.149 1.00 12.97 245 THR A N 1
ATOM 702 C CA . THR A 1 96 ? -32.533 -3.943 102.981 1.00 11.50 245 THR A CA 1
ATOM 703 C C . THR A 1 96 ? -33.464 -3.402 101.866 1.00 12.93 245 THR A C 1
ATOM 704 O O . THR A 1 96 ? -34.685 -3.575 101.944 1.00 14.09 245 THR A O 1
ATOM 708 N N . PRO A 1 97 ? -32.912 -2.679 100.898 1.00 9.99 246 PRO A N 1
ATOM 709 C CA . PRO A 1 97 ? -33.742 -1.987 99.919 1.00 10.26 246 PRO A CA 1
ATOM 710 C C . PRO A 1 97 ? -34.289 -2.916 98.819 1.00 9.22 246 PRO A C 1
ATOM 711 O O . PRO A 1 97 ? -33.778 -4.020 98.608 1.00 10.34 246 PRO A O 1
ATOM 715 N N . TRP A 1 98 ? -35.321 -2.471 98.080 1.00 11.54 247 TRP A N 1
ATOM 716 C CA . TRP A 1 98 ? -35.757 -3.111 96.859 1.00 10.20 247 TRP A CA 1
ATOM 717 C C . TRP A 1 98 ? -34.763 -2.714 95.752 1.00 10.58 247 TRP A C 1
ATOM 718 O O . TRP A 1 98 ? -34.484 -1.532 95.542 1.00 12.30 247 TRP A O 1
ATOM 729 N N . VAL A 1 99 ? -34.282 -3.707 95.028 1.00 8.38 248 VAL A N 1
ATOM 730 C CA . VAL A 1 99 ? -33.331 -3.452 93.941 1.00 9.29 248 VAL A CA 1
ATOM 731 C C . VAL A 1 99 ? -33.755 -4.141 92.649 1.00 11.24 248 VAL A C 1
ATOM 732 O O . VAL A 1 99 ? -34.466 -5.139 92.674 1.00 12.56 248 VAL A O 1
ATOM 736 N N . ILE A 1 100 ? -33.305 -3.585 91.512 1.00 8.58 249 ILE A N 1
ATOM 737 C CA . ILE A 1 100 ? -33.360 -4.276 90.237 1.00 10.20 249 ILE A CA 1
ATOM 738 C C . ILE A 1 100 ? -31.999 -4.900 89.893 1.00 11.07 249 ILE A C 1
ATOM 739 O O . ILE A 1 100 ? -30.974 -4.588 90.525 1.00 9.71 249 ILE A O 1
ATOM 744 N N . PHE A 1 101 ? -32.057 -5.899 89.003 1.00 11.75 250 PHE A N 1
ATOM 745 C CA . PHE A 1 101 ? -30.923 -6.714 88.641 1.00 13.45 250 PHE A CA 1
ATOM 746 C C . PHE A 1 101 ? -30.976 -7.040 87.150 1.00 10.88 250 PHE A C 1
ATOM 747 O O . PHE A 1 101 ? -31.328 -8.164 86.746 1.00 12.79 250 PHE A O 1
ATOM 755 N N . PRO A 1 102 ? -30.595 -6.038 86.293 1.00 10.92 251 PRO A N 1
ATOM 756 C CA . PRO A 1 102 ? -30.767 -6.195 84.856 1.00 11.94 251 PRO A CA 1
ATOM 757 C C . PRO A 1 102 ? -29.698 -7.092 84.179 1.00 9.26 251 PRO A C 1
ATOM 758 O O . PRO A 1 102 ? -29.194 -6.741 83.107 1.00 10.35 251 PRO A O 1
ATOM 762 N N . TRP A 1 103 ? -29.302 -8.168 84.845 1.00 11.11 252 TRP A N 1
ATOM 763 C CA . TRP A 1 103 ? -28.401 -9.191 84.260 1.00 11.75 252 TRP A CA 1
ATOM 764 C C . TRP A 1 103 ? -29.027 -10.552 84.459 1.00 14.72 252 TRP A C 1
ATOM 765 O O . TRP A 1 103 ? -29.519 -10.868 85.540 1.00 15.42 252 TRP A O 1
ATOM 776 N N . ASP A 1 104 ? -28.972 -11.376 83.430 1.00 15.13 253 ASP A N 1
ATOM 777 C CA . ASP A 1 104 ? -29.530 -12.715 83.560 1.00 18.10 253 ASP A CA 1
ATOM 778 C C . ASP A 1 104 ? -28.521 -13.726 84.082 1.00 20.70 253 ASP A C 1
ATOM 779 O O . ASP A 1 104 ? -27.352 -13.406 84.334 1.00 19.92 253 ASP A O 1
ATOM 784 N N . ALA A 1 105 ? -28.970 -14.976 84.196 1.00 23.44 254 ALA A N 1
ATOM 785 C CA . ALA A 1 105 ? -28.156 -16.012 84.805 1.00 25.67 254 ALA A CA 1
ATOM 786 C C . ALA A 1 105 ? -26.872 -16.296 84.052 1.00 27.58 254 ALA A C 1
ATOM 787 O O . ALA A 1 105 ? -25.873 -16.701 84.657 1.00 29.11 254 ALA A O 1
ATOM 789 N N . ASP A 1 106 ? -26.876 -16.034 82.747 1.00 27.26 255 ASP A N 1
ATOM 790 C CA . ASP A 1 106 ? -25.686 -16.216 81.926 1.00 28.23 255 ASP A CA 1
ATOM 791 C C . ASP A 1 106 ? -24.838 -14.947 81.858 1.00 25.59 255 ASP A C 1
ATOM 792 O O . ASP A 1 106 ? -23.835 -14.932 81.164 1.00 27.59 255 ASP A O 1
ATOM 797 N N . GLY A 1 107 ? -25.252 -13.891 82.562 1.00 23.14 256 GLY A N 1
ATOM 798 C CA . GLY A 1 107 ? -24.485 -12.635 82.623 1.00 20.38 256 GLY A CA 1
ATOM 799 C C . GLY A 1 107 ? -24.873 -11.609 81.556 1.00 19.37 256 GLY A C 1
ATOM 800 O O . GLY A 1 107 ? -24.289 -10.536 81.471 1.00 19.40 256 GLY A O 1
ATOM 801 N N . LYS A 1 108 ? -25.834 -11.943 80.713 1.00 17.12 257 LYS A N 1
ATOM 802 C CA . LYS A 1 108 ? -26.269 -11.031 79.661 1.00 14.89 257 LYS A CA 1
ATOM 803 C C . LYS A 1 108 ? -27.162 -9.916 80.175 1.00 13.67 257 LYS A C 1
ATOM 804 O O . LYS A 1 108 ? -27.963 -10.113 81.081 1.00 13.30 257 LYS A O 1
ATOM 810 N N . TRP A 1 109 ? -27.096 -8.775 79.523 1.00 12.66 258 TRP A N 1
ATOM 811 C CA . TRP A 1 109 ? -27.957 -7.637 79.876 1.00 11.67 258 TRP A CA 1
ATOM 812 C C . TRP A 1 109 ? -29.414 -8.017 79.653 1.00 12.92 258 TRP A C 1
ATOM 813 O O . TRP A 1 109 ? -29.763 -8.657 78.638 1.00 11.91 258 TRP A O 1
ATOM 824 N N . ILE A 1 110 ? -30.261 -7.574 80.573 1.00 12.70 259 ILE A N 1
ATOM 825 C CA . ILE A 1 110 ? -31.730 -7.568 80.392 1.00 13.14 259 ILE A CA 1
ATOM 826 C C . ILE A 1 110 ? -32.125 -6.149 80.106 1.00 13.80 259 ILE A C 1
ATOM 827 O O . ILE A 1 110 ? -31.897 -5.250 80.931 1.00 15.18 259 ILE A O 1
ATOM 832 N N . THR A 1 111 ? -32.757 -5.942 78.949 1.00 15.36 260 THR A N 1
ATOM 833 C CA . THR A 1 111 ? -33.102 -4.573 78.535 1.00 17.42 260 THR A CA 1
ATOM 834 C C . THR A 1 111 ? -34.607 -4.284 78.466 1.00 17.99 260 THR A C 1
ATOM 835 O O . THR A 1 111 ? -35.002 -3.119 78.470 1.00 19.16 260 THR A O 1
ATOM 839 N N . ASP A 1 112 ? -35.417 -5.338 78.440 1.00 19.11 261 ASP A N 1
ATOM 840 C CA . ASP A 1 112 ? -36.870 -5.188 78.348 1.00 22.04 261 ASP A CA 1
ATOM 841 C C . ASP A 1 112 ? -37.447 -4.792 79.706 1.00 21.02 261 ASP A C 1
ATOM 842 O O . ASP A 1 112 ? -37.207 -5.479 80.710 1.00 21.22 261 ASP A O 1
ATOM 847 N N . ALA A 1 113 ? -38.190 -3.694 79.731 1.00 22.10 262 ALA A N 1
ATOM 848 C CA . ALA A 1 113 ? -38.721 -3.107 80.987 1.00 20.93 262 ALA A CA 1
ATOM 849 C C . ALA A 1 113 ? -39.471 -4.122 81.837 1.00 21.22 262 ALA A C 1
ATOM 850 O O . ALA A 1 113 ? -39.261 -4.167 83.048 1.00 19.70 262 ALA A O 1
ATOM 852 N N . ALA A 1 114 ? -40.328 -4.949 81.230 1.00 21.98 263 ALA A N 1
ATOM 853 C CA . ALA A 1 114 ? -41.094 -5.899 82.018 1.00 19.85 263 ALA A CA 1
ATOM 854 C C . ALA A 1 114 ? -40.202 -6.978 82.640 1.00 19.90 263 ALA A C 1
ATOM 855 O O . ALA A 1 114 ? -40.420 -7.397 83.782 1.00 19.18 263 ALA A O 1
ATOM 857 N N . LEU A 1 115 ? -39.183 -7.404 81.892 1.00 17.47 264 LEU A N 1
ATOM 858 C CA . LEU A 1 115 ? -38.238 -8.378 82.398 1.00 16.76 264 LEU A CA 1
ATOM 859 C C . LEU A 1 115 ? -37.356 -7.792 83.524 1.00 17.37 264 LEU A C 1
ATOM 860 O O . LEU A 1 115 ? -37.023 -8.497 84.492 1.00 18.40 264 LEU A O 1
ATOM 865 N N . VAL A 1 116 ? -36.967 -6.533 83.378 1.00 16.53 265 VAL A N 1
ATOM 866 C CA . VAL A 1 116 ? -36.204 -5.835 84.438 1.00 15.15 265 VAL A CA 1
ATOM 867 C C . VAL A 1 116 ? -37.072 -5.671 85.699 1.00 16.30 265 VAL A C 1
ATOM 868 O O . VAL A 1 116 ? -36.629 -5.960 86.805 1.00 16.09 265 VAL A O 1
ATOM 872 N N . ALA A 1 117 ? -38.332 -5.252 85.511 1.00 16.55 266 ALA A N 1
ATOM 873 C CA . ALA A 1 117 ? -39.271 -5.148 86.632 1.00 16.82 266 ALA A CA 1
ATOM 874 C C . ALA A 1 117 ? -39.451 -6.440 87.386 1.00 15.89 266 ALA A C 1
ATOM 875 O O . ALA A 1 117 ? -39.590 -6.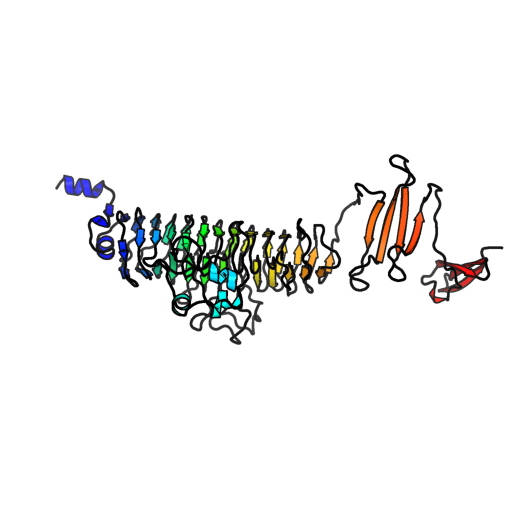430 88.624 1.00 17.44 266 ALA A O 1
ATOM 877 N N . ALA A 1 118 ? -39.433 -7.568 86.681 1.00 16.17 267 ALA A N 1
ATOM 878 C CA . ALA A 1 118 ? -39.593 -8.865 87.321 1.00 16.72 267 ALA A CA 1
ATOM 879 C C . ALA A 1 118 ? -38.375 -9.303 88.159 1.00 16.71 267 ALA A C 1
ATOM 880 O O . ALA A 1 118 ? -38.457 -10.283 88.919 1.00 19.54 267 ALA A O 1
ATOM 882 N N . THR A 1 119 ? -37.229 -8.634 87.994 1.00 14.48 268 THR A N 1
ATOM 883 C CA . THR A 1 119 ? -36.039 -8.933 88.805 1.00 13.86 268 THR A CA 1
ATOM 884 C C . THR A 1 119 ? -36.100 -8.284 90.195 1.00 14.22 268 THR A C 1
ATOM 885 O O . THR A 1 119 ? -35.239 -8.552 91.049 1.00 14.22 268 THR A O 1
ATOM 889 N N . LEU A 1 120 ? -37.123 -7.497 90.433 1.00 13.60 269 LEU A N 1
ATOM 890 C CA . LEU A 1 120 ? -37.244 -6.699 91.669 1.00 13.94 269 LEU A CA 1
ATOM 891 C C . LEU A 1 120 ? -37.228 -7.639 92.867 1.00 14.47 269 LEU A C 1
ATOM 892 O O . LEU A 1 120 ? -37.971 -8.630 92.921 1.00 15.44 269 LEU A O 1
ATOM 897 N N . LYS A 1 121 ? -36.322 -7.366 93.802 1.00 12.13 270 LYS A N 1
ATOM 898 C CA . LYS A 1 121 ? -36.199 -8.133 95.039 1.00 12.96 270 LYS A CA 1
ATOM 899 C C . LYS A 1 121 ? -35.572 -7.274 96.131 1.00 13.02 270 LYS A C 1
ATOM 900 O O . LYS A 1 121 ? -34.978 -6.228 95.834 1.00 12.42 270 LYS A O 1
ATOM 906 N N . GLN A 1 122 ? -35.653 -7.718 97.386 1.00 10.92 271 GLN A N 1
ATOM 907 C CA . GLN A 1 122 ? -34.977 -7.024 98.492 1.00 10.86 271 GLN A CA 1
ATOM 908 C C . GLN A 1 122 ? -33.585 -7.640 98.688 1.00 12.66 271 GLN A C 1
ATOM 909 O O . GLN A 1 122 ? -33.435 -8.867 98.812 1.00 13.26 271 GLN A O 1
ATOM 915 N N . SER A 1 123 ? -32.534 -6.805 98.578 1.00 11.27 272 SER A N 1
ATOM 916 C CA . SER A 1 123 ? -31.193 -7.284 98.748 1.00 12.79 272 SER A CA 1
ATOM 917 C C . SER A 1 123 ? -30.283 -6.133 99.167 1.00 11.52 272 SER A C 1
ATOM 918 O O . SER A 1 123 ? -30.436 -5.013 98.686 1.00 12.15 272 SER A O 1
ATOM 921 N N . LYS A 1 124 ? -29.326 -6.457 100.035 1.00 11.59 273 LYS A N 1
ATOM 922 C CA . LYS A 1 124 ? -28.304 -5.530 100.441 1.00 14.52 273 LYS A CA 1
ATOM 923 C C . LYS A 1 124 ? -26.983 -5.828 99.723 1.00 13.83 273 LYS A C 1
ATOM 924 O O . LYS A 1 124 ? -26.014 -5.061 99.847 1.00 14.79 273 LYS A O 1
ATOM 930 N N . ILE A 1 125 ? -26.935 -6.926 98.992 1.00 11.97 274 ILE A N 1
ATOM 931 C CA . ILE A 1 125 ? -25.628 -7.431 98.486 1.00 14.42 274 ILE A CA 1
ATOM 932 C C . ILE A 1 125 ? -25.403 -7.354 96.984 1.00 12.79 274 ILE A C 1
ATOM 933 O O . ILE A 1 125 ? -24.248 -7.437 96.541 1.00 15.02 274 ILE A O 1
ATOM 938 N N . GLU A 1 126 ? -26.451 -7.147 96.191 1.00 12.21 275 GLU A N 1
ATOM 939 C CA . GLU A 1 126 ? -26.277 -7.027 94.752 1.00 12.12 275 GLU A CA 1
ATOM 940 C C . GLU A 1 126 ? -27.481 -6.322 94.147 1.00 12.79 275 GLU A C 1
ATOM 941 O O . GLU A 1 126 ? -28.521 -6.149 94.800 1.00 14.69 275 GLU A O 1
ATOM 947 N N . GLY A 1 127 ? -27.338 -5.910 92.910 1.00 10.38 276 GLY A N 1
ATOM 948 C CA . GLY A 1 127 ? -28.339 -5.070 92.254 1.00 9.47 276 GLY A CA 1
ATOM 949 C C . GLY A 1 127 ? -28.305 -3.651 92.753 1.00 9.45 276 GLY A C 1
ATOM 950 O O . GLY A 1 127 ? -27.439 -3.273 93.545 1.00 9.69 276 GLY A O 1
ATOM 951 N N . TYR A 1 128 ? -29.195 -2.822 92.220 1.00 7.57 277 TYR A N 1
ATOM 952 C CA . TYR A 1 128 ? -29.259 -1.439 92.702 1.00 7.21 277 TYR A CA 1
ATOM 953 C C . TYR A 1 128 ? -30.690 -0.894 92.735 1.00 7.78 277 TYR A C 1
ATOM 954 O O . TYR A 1 128 ? -31.593 -1.361 92.019 1.00 9.24 277 TYR A O 1
ATOM 963 N N . GLN A 1 129 ? -30.864 0.098 93.592 1.00 8.89 278 GLN A N 1
ATOM 964 C CA . GLN A 1 129 ? -32.141 0.812 93.719 1.00 8.95 278 GLN A CA 1
ATOM 965 C C . GLN A 1 129 ? -32.411 1.668 92.488 1.00 11.20 278 GLN A C 1
ATOM 966 O O . GLN A 1 129 ? -31.577 2.496 92.117 1.00 11.09 278 GLN A O 1
ATOM 972 N N . PRO A 1 130 ? -33.511 1.431 91.789 1.00 10.32 279 PRO A N 1
ATOM 973 C CA . PRO A 1 130 ? -33.759 2.134 90.539 1.00 12.61 279 PRO A CA 1
ATOM 974 C C . PRO A 1 130 ? -34.183 3.578 90.760 1.00 13.83 279 PRO A C 1
ATOM 975 O O . PRO A 1 130 ? -34.660 3.940 91.817 1.00 13.62 279 PRO A O 1
ATOM 979 N N . GLY A 1 131 ? -33.944 4.429 89.756 1.00 13.62 280 GLY A N 1
ATOM 980 C CA . GLY A 1 131 ? -34.317 5.843 89.843 1.00 15.36 280 GLY A CA 1
ATOM 981 C C . GLY A 1 131 ? -34.485 6.469 88.467 1.00 13.20 280 GLY A C 1
ATOM 982 O O . GLY A 1 131 ? -34.661 5.778 87.477 1.00 13.55 280 GLY A O 1
ATOM 983 N N . VAL A 1 132 ? -34.406 7.793 88.447 1.00 16.21 281 VAL A N 1
ATOM 984 C CA . VAL A 1 132 ? -34.804 8.561 87.251 1.00 17.36 281 VAL A CA 1
ATOM 985 C C . VAL A 1 132 ? -34.017 8.137 86.007 1.00 18.25 281 VAL A C 1
ATOM 986 O O . VAL A 1 132 ? -34.577 8.035 84.926 1.00 18.64 281 VAL A O 1
ATOM 990 N N . ASN A 1 133 ? -32.726 7.795 86.174 1.00 16.47 282 ASN A N 1
ATOM 991 C CA . ASN A 1 133 ? -31.965 7.344 85.014 1.00 16.12 282 ASN A CA 1
ATOM 992 C C . ASN A 1 133 ? -32.478 6.049 84.420 1.00 14.54 282 ASN A C 1
ATOM 993 O O . ASN A 1 133 ? -32.345 5.783 83.234 1.00 16.08 282 ASN A O 1
ATOM 998 N N . ASP A 1 134 ? -33.062 5.183 85.262 1.00 12.98 283 ASP A N 1
ATOM 999 C CA . ASP A 1 134 ? -33.519 3.874 84.811 1.00 11.87 283 ASP A CA 1
ATOM 1000 C C . ASP A 1 134 ? -34.823 4.031 83.991 1.00 12.11 283 ASP A C 1
ATOM 1001 O O . ASP A 1 134 ? -35.133 3.181 83.190 1.00 15.21 283 ASP A O 1
ATOM 1006 N N . TRP A 1 135 ? -35.564 5.095 84.269 1.00 16.54 284 TRP A N 1
ATOM 1007 C CA . TRP A 1 135 ? -36.794 5.367 83.504 1.00 16.39 284 TRP A CA 1
ATOM 1008 C C . TRP A 1 135 ? -36.454 5.642 82.045 1.00 18.54 284 TRP A C 1
ATOM 1009 O O . TRP A 1 135 ? -37.245 5.314 81.156 1.00 19.35 284 TRP A O 1
ATOM 1020 N N . VAL A 1 136 ? -35.271 6.221 81.789 1.00 17.98 285 VAL A N 1
ATOM 1021 C CA . VAL A 1 136 ? -34.787 6.470 80.424 1.00 18.22 285 VAL A CA 1
ATOM 1022 C C . VAL A 1 136 ? -34.085 5.251 79.826 1.00 18.20 285 VAL A C 1
ATOM 1023 O O . VAL A 1 136 ? -34.285 4.851 78.681 1.00 18.83 285 VAL A O 1
ATOM 1027 N N . LYS A 1 137 ? -33.264 4.581 80.647 1.00 16.77 286 LYS A N 1
ATOM 1028 C CA . LYS A 1 137 ? -32.549 3.414 80.206 1.00 16.24 286 LYS A CA 1
ATOM 1029 C C . LYS A 1 137 ? -33.433 2.229 79.859 1.00 16.80 286 LYS A C 1
ATOM 1030 O O . LYS A 1 137 ? -33.140 1.465 78.935 1.00 17.91 286 LYS A O 1
ATOM 1036 N N . PHE A 1 138 ? -34.549 2.051 80.594 1.00 16.25 287 PHE A N 1
ATOM 1037 C CA . PHE A 1 138 ? -35.450 0.927 80.400 1.00 17.38 287 PHE A CA 1
ATOM 1038 C C . PHE A 1 138 ? -36.865 1.531 80.208 1.00 20.30 287 PHE A C 1
ATOM 1039 O O . PHE A 1 138 ? -37.666 1.620 81.153 1.00 19.28 287 PHE A O 1
ATOM 1047 N N . PRO A 1 139 ? -37.139 2.067 79.010 1.00 22.02 288 PRO A N 1
ATOM 1048 C CA . PRO A 1 139 ? -38.452 2.717 78.847 1.00 22.56 288 PRO A CA 1
ATOM 1049 C C . PRO A 1 139 ? -39.618 1.785 79.134 1.00 20.16 288 PRO A C 1
ATOM 1050 O O . PRO A 1 139 ? -39.694 0.669 78.609 1.00 21.47 288 PRO A O 1
ATOM 1054 N N . GLY A 1 140 ? -40.521 2.289 79.973 1.00 20.69 289 GLY A N 1
ATOM 1055 C CA . GLY A 1 140 ? -41.684 1.571 80.474 1.00 21.08 289 GLY A CA 1
ATOM 1056 C C . GLY A 1 140 ? -41.547 1.136 81.925 1.00 21.23 289 GLY A C 1
ATOM 1057 O O . GLY A 1 140 ? -42.531 0.727 82.558 1.00 20.05 289 GLY A O 1
ATOM 1058 N N . LEU A 1 141 ? -40.312 1.133 82.432 1.00 20.08 290 LEU A N 1
ATOM 1059 C CA . LEU A 1 141 ? -40.066 0.599 83.770 1.00 18.35 290 LEU A CA 1
ATOM 1060 C C . LEU A 1 141 ? -40.745 1.448 84.845 1.00 17.13 290 LEU A C 1
ATOM 1061 O O . LEU A 1 141 ? -41.234 0.908 85.860 1.00 17.92 290 LEU A O 1
ATOM 1066 N N . GLU A 1 142 ? -40.769 2.759 84.639 1.00 16.43 291 GLU A N 1
ATOM 1067 C CA . GLU A 1 142 ? -41.261 3.685 85.616 1.00 16.53 291 GLU A CA 1
ATOM 1068 C C . GLU A 1 142 ? -42.729 3.322 86.010 1.00 17.91 291 GLU A C 1
ATOM 1069 O O . GLU A 1 142 ? -43.097 3.338 87.201 1.00 18.54 291 GLU A O 1
ATOM 1075 N N . ALA A 1 143 ? -43.545 3.004 85.003 1.00 19.19 292 ALA A N 1
ATOM 1076 C CA . ALA A 1 143 ? -44.946 2.620 85.250 1.00 20.69 292 ALA A CA 1
ATOM 1077 C C . ALA A 1 143 ? -45.116 1.275 85.933 1.00 21.67 292 ALA A C 1
ATOM 1078 O O . ALA A 1 143 ? -46.199 0.994 86.466 1.00 23.19 292 ALA A O 1
ATOM 1080 N N . LEU A 1 144 ? -44.088 0.419 85.918 1.00 20.28 293 LEU A N 1
ATOM 1081 C CA . LEU A 1 144 ? -44.194 -0.926 86.466 1.00 21.27 293 LEU A CA 1
ATOM 1082 C C . LEU A 1 144 ? -43.796 -1.060 87.932 1.00 20.90 293 LEU A C 1
ATOM 1083 O O . LEU A 1 144 ? -43.997 -2.128 88.529 1.00 22.34 293 LEU A O 1
ATOM 1088 N N . LEU A 1 145 ? -43.244 0.000 88.509 1.00 17.32 294 LEU A N 1
ATOM 1089 C CA . LEU A 1 145 ? -42.783 -0.023 89.877 1.00 17.06 294 LEU A CA 1
ATOM 1090 C C . LEU A 1 145 ? -43.643 0.849 90.793 1.00 17.85 294 LEU A C 1
ATOM 1091 O O . LEU A 1 145 ? -44.062 1.950 90.410 1.00 18.28 294 LEU A O 1
ATOM 1096 N N . PRO A 1 146 ? -43.874 0.408 92.048 1.00 18.11 295 PRO A N 1
ATOM 1097 C CA . PRO A 1 146 ? -44.661 1.237 92.961 1.00 17.65 295 PRO A CA 1
ATOM 1098 C C . PRO A 1 146 ? -43.928 2.454 93.496 1.00 17.52 295 PRO A C 1
ATOM 1099 O O . PRO A 1 146 ? -42.693 2.517 93.478 1.00 15.75 295 PRO A O 1
ATOM 1103 N N . GLN A 1 147 ? -44.678 3.459 93.921 1.00 17.08 296 GLN A N 1
ATOM 1104 C CA . GLN A 1 147 ? -44.107 4.726 94.348 1.00 17.63 296 GLN A CA 1
ATOM 1105 C C . GLN A 1 147 ? -43.086 4.573 95.490 1.00 17.60 296 GLN A C 1
ATOM 1106 O O . GLN A 1 147 ? -42.091 5.276 95.532 1.00 18.17 296 GLN A O 1
ATOM 1112 N N . ASN A 1 148 ? -43.330 3.669 96.428 1.00 15.93 297 ASN A N 1
ATOM 1113 C CA . ASN A 1 148 ? -42.377 3.534 97.546 1.00 17.97 297 ASN A CA 1
ATOM 1114 C C . ASN A 1 148 ? -41.000 3.021 97.087 1.00 16.29 297 ASN A C 1
ATOM 1115 O O . ASN A 1 148 ? -40.014 3.278 97.760 1.00 16.25 297 ASN A O 1
ATOM 1120 N N . VAL A 1 149 ? -40.969 2.230 96.024 1.00 15.63 298 VAL A N 1
ATOM 1121 C CA . VAL A 1 149 ? -39.682 1.765 95.457 1.00 13.86 298 VAL A CA 1
ATOM 1122 C C . VAL A 1 149 ? -39.029 2.934 94.802 1.00 14.70 298 VAL A C 1
ATOM 1123 O O . VAL A 1 149 ? -37.844 3.203 94.983 1.00 16.03 298 VAL A O 1
ATOM 1127 N N . LYS A 1 150 ? -39.814 3.682 94.037 1.00 14.87 299 LYS A N 1
ATOM 1128 C CA . LYS A 1 150 ? -39.259 4.866 93.370 1.00 14.58 299 LYS A CA 1
ATOM 1129 C C . LYS A 1 150 ? -38.762 5.953 94.321 1.00 15.87 299 LYS A C 1
ATOM 1130 O O . LYS A 1 150 ? -37.834 6.702 93.989 1.00 18.23 299 LYS A O 1
ATOM 1136 N N . ASP A 1 151 ? -39.307 6.036 95.525 1.00 15.69 300 ASP A N 1
ATOM 1137 C CA . ASP A 1 151 ? -38.937 7.064 96.499 1.00 16.10 300 ASP A CA 1
ATOM 1138 C C . ASP A 1 151 ? -37.755 6.648 97.415 1.00 16.72 300 ASP A C 1
ATOM 1139 O O . ASP A 1 151 ? -37.255 7.456 98.204 1.00 19.08 300 ASP A O 1
ATOM 1144 N N . GLN A 1 152 ? -37.296 5.407 97.305 1.00 15.23 301 GLN A N 1
ATOM 1145 C CA . GLN A 1 152 ? -36.192 4.911 98.176 1.00 15.09 301 GLN A CA 1
ATOM 1146 C C . GLN A 1 152 ? -34.950 5.716 98.019 1.00 14.50 301 GLN A C 1
ATOM 1147 O O . GLN A 1 152 ? -34.643 6.162 96.919 1.00 18.26 301 GLN A O 1
ATOM 1153 N N . HIS A 1 153 ? -34.154 5.822 99.085 1.00 16.38 302 HIS A N 1
ATOM 1154 C CA . HIS A 1 153 ? -32.848 6.438 98.969 1.00 15.79 302 HIS A CA 1
ATOM 1155 C C . HIS A 1 153 ? -31.917 5.908 100.060 1.00 16.79 302 HIS A C 1
ATOM 1156 O O . HIS A 1 153 ? -31.440 6.647 100.917 1.00 20.44 302 HIS A O 1
ATOM 1163 N N . ILE A 1 154 ? -31.707 4.602 100.040 1.00 11.42 303 ILE A N 1
ATOM 1164 C CA . ILE A 1 154 ? -30.910 3.904 101.076 1.00 11.45 303 ILE A CA 1
ATOM 1165 C C . ILE A 1 154 ? -29.399 3.900 100.762 1.00 12.93 303 ILE A C 1
ATOM 1166 O O . ILE A 1 154 ? -28.942 3.385 99.723 1.00 11.04 303 ILE A O 1
ATOM 1175 N N . ALA A 1 155 ? -28.639 4.452 101.705 1.00 12.29 304 ALA A N 1
ATOM 1176 C CA . ALA A 1 155 ? -27.184 4.271 101.709 1.00 10.77 304 ALA A CA 1
ATOM 1177 C C . ALA A 1 155 ? -26.695 4.508 103.093 1.00 11.80 304 ALA A C 1
ATOM 1178 O O . ALA A 1 155 ? -27.251 5.378 103.819 1.00 13.30 304 ALA A O 1
ATOM 1180 N N . ALA A 1 156 ? -25.693 3.755 103.515 1.00 9.95 305 ALA A N 1
ATOM 1181 C CA . ALA A 1 156 ? -24.918 4.103 104.718 1.00 9.24 305 ALA A CA 1
ATOM 1182 C C . ALA A 1 156 ? -23.713 4.936 104.263 1.00 10.12 305 ALA A C 1
ATOM 1183 O O . ALA A 1 156 ? -22.828 4.388 103.663 1.00 9.38 305 ALA A O 1
ATOM 1185 N N . THR A 1 157 ? -23.716 6.213 104.607 1.00 9.32 306 THR A N 1
ATOM 1186 C CA . THR A 1 157 ? -22.711 7.155 104.098 1.00 10.46 306 THR A CA 1
ATOM 1187 C C . THR A 1 157 ? -21.748 7.555 105.214 1.00 11.84 306 THR A C 1
ATOM 1188 O O . THR A 1 157 ? -22.178 8.051 106.261 1.00 12.82 306 THR A O 1
ATOM 1192 N N . LEU A 1 158 ? -20.452 7.387 104.942 1.00 10.88 307 LEU A N 1
ATOM 1193 C CA . LEU A 1 158 ? -19.409 8.040 105.756 1.00 11.23 307 LEU A CA 1
ATOM 1194 C C . LEU A 1 158 ? -19.101 9.395 105.138 1.00 11.95 307 LEU A C 1
ATOM 1195 O O . LEU A 1 158 ? -18.602 9.463 104.033 1.00 11.36 307 LEU A O 1
ATOM 1200 N N . ASP A 1 159 ? -19.405 10.476 105.861 1.00 10.20 308 ASP A N 1
ATOM 1201 C CA . ASP A 1 159 ? -19.371 11.865 105.342 1.00 12.06 308 ASP A CA 1
ATOM 1202 C C . ASP A 1 159 ? -18.237 12.566 106.099 1.00 12.30 308 ASP A C 1
ATOM 1203 O O . ASP A 1 159 ? -18.394 12.948 107.255 1.00 13.70 308 ASP A O 1
ATOM 1208 N N . ILE A 1 160 ? -17.104 12.755 105.427 1.00 10.46 309 ILE A N 1
ATOM 1209 C CA . ILE A 1 160 ? -15.933 13.427 106.013 1.00 10.52 309 ILE A CA 1
ATOM 1210 C C . ILE A 1 160 ? -15.914 14.870 105.530 1.00 9.72 309 ILE A C 1
ATOM 1211 O O . ILE A 1 160 ? -15.982 15.139 104.339 1.00 10.71 309 ILE A O 1
ATOM 1216 N N . ARG A 1 161 ? -15.895 15.825 106.474 1.00 11.27 310 ARG A N 1
ATOM 1217 C CA . ARG A 1 161 ? -16.132 17.232 106.154 1.00 13.04 310 ARG A CA 1
ATOM 1218 C C . ARG A 1 161 ? -14.919 18.124 106.417 1.00 12.12 310 ARG A C 1
ATOM 1219 O O . ARG A 1 161 ? -14.275 18.021 107.458 1.00 12.54 310 ARG A O 1
ATOM 1227 N N . SER A 1 162 ? -14.552 18.912 105.415 1.00 12.53 311 SER A N 1
ATOM 1228 C CA . SER A 1 162 ? -13.468 19.901 105.520 1.00 13.51 311 SER A CA 1
ATOM 1229 C C . SER A 1 162 ? -12.169 19.396 106.143 1.00 15.28 311 SER A C 1
ATOM 1230 O O . SER A 1 162 ? -11.603 20.021 107.058 1.00 17.81 311 SER A O 1
ATOM 1233 N N . ALA A 1 163 ? -11.684 18.290 105.621 1.00 13.35 312 ALA A N 1
ATOM 1234 C CA . ALA A 1 163 ? -10.447 17.672 106.090 1.00 15.82 312 ALA A CA 1
ATOM 1235 C C . ALA A 1 163 ? -9.342 17.824 105.025 1.00 15.07 312 ALA A C 1
ATOM 1236 O O . ALA A 1 163 ? -9.606 18.077 103.853 1.00 15.31 312 ALA A O 1
ATOM 1238 N N . SER A 1 164 ? -8.114 17.639 105.464 1.00 14.96 313 SER A N 1
ATOM 1239 C CA . SER A 1 164 ? -6.953 17.673 104.582 1.00 15.00 313 SER A CA 1
ATOM 1240 C C . SER A 1 164 ? -6.093 16.459 104.889 1.00 15.56 313 SER A C 1
ATOM 1241 O O . SER A 1 164 ? -5.864 16.145 106.071 1.00 16.23 313 SER A O 1
ATOM 1244 N N . ARG A 1 165 ? -5.597 15.773 103.851 1.00 13.97 314 ARG A N 1
ATOM 1245 C CA . ARG A 1 165 ? -4.643 14.654 104.009 1.00 16.35 314 ARG A CA 1
ATOM 1246 C C . ARG A 1 165 ? -5.184 13.547 104.899 1.00 18.27 314 ARG A C 1
ATOM 1247 O O . ARG A 1 165 ? -4.505 13.098 105.854 1.00 21.59 314 ARG A O 1
ATOM 1255 N N . VAL A 1 166 ? -6.432 13.200 104.704 1.00 13.11 315 VAL A N 1
ATOM 1256 C CA . VAL A 1 166 ? -7.034 12.058 105.375 1.00 11.51 315 VAL A CA 1
ATOM 1257 C C . VAL A 1 166 ? -7.062 10.943 104.365 1.00 13.65 315 VAL A C 1
ATOM 1258 O O . VAL A 1 166 ? -7.435 11.164 103.206 1.00 15.29 315 VAL A O 1
ATOM 1262 N N . GLU A 1 167 ? -6.648 9.758 104.805 1.00 11.25 316 GLU A N 1
ATOM 1263 C CA . GLU A 1 167 ? -6.653 8.542 103.944 1.00 10.67 316 GLU A CA 1
ATOM 1264 C C . GLU A 1 167 ? -7.589 7.499 104.508 1.00 11.36 316 GLU A C 1
ATOM 1265 O O . GLU A 1 167 ? -7.546 7.237 105.708 1.00 10.76 316 GLU A O 1
ATOM 1271 N N . ILE A 1 168 ? -8.375 6.887 103.632 1.00 10.60 317 ILE A N 1
ATOM 1272 C CA . ILE A 1 168 ? -9.197 5.706 103.971 1.00 10.23 317 ILE A CA 1
ATOM 1273 C C . ILE A 1 168 ? -8.560 4.541 103.223 1.00 9.59 317 ILE A C 1
ATOM 1274 O O . ILE A 1 168 ? -8.247 4.681 102.036 1.00 10.94 317 ILE A O 1
ATOM 1279 N N . ARG A 1 169 ? -8.243 3.462 103.933 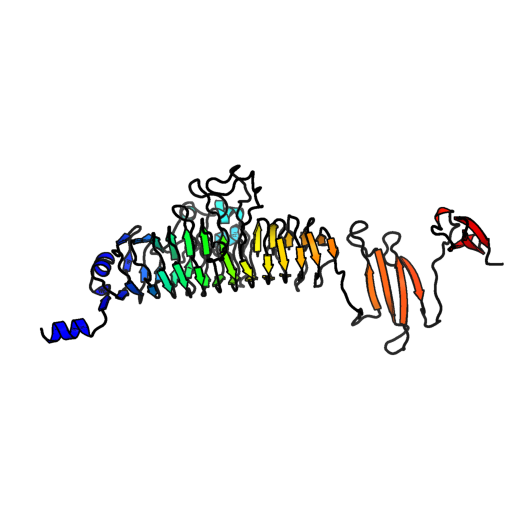1.00 8.74 318 ARG A N 1
ATOM 1280 C CA . ARG A 1 169 ? -7.576 2.324 103.334 1.00 8.56 318 ARG A CA 1
ATOM 1281 C C . ARG A 1 169 ? -8.428 1.070 103.469 1.00 9.25 318 ARG A C 1
ATOM 1282 O O . ARG A 1 169 ? -9.001 0.822 104.545 1.00 9.75 318 ARG A O 1
ATOM 1290 N N . ASN A 1 170 ? -8.520 0.280 102.403 1.00 8.48 319 ASN A N 1
ATOM 1291 C CA . ASN A 1 170 ? -9.217 -1.052 102.467 1.00 9.58 319 ASN A CA 1
ATOM 1292 C C . ASN A 1 170 ? -10.673 -0.965 102.932 1.00 10.87 319 ASN A C 1
ATOM 1293 O O . ASN A 1 170 ? -11.180 -1.827 103.690 1.00 12.12 319 ASN A O 1
ATOM 1298 N N . ALA A 1 171 ? -11.349 0.069 102.419 1.00 9.59 320 ALA A N 1
ATOM 1299 C CA . ALA A 1 171 ? -12.792 0.300 102.738 1.00 10.77 320 ALA A CA 1
ATOM 1300 C C . ALA A 1 171 ? -13.669 -0.779 102.157 1.00 11.42 320 ALA A C 1
ATOM 1301 O O . ALA A 1 171 ? -13.429 -1.323 101.085 1.00 10.10 320 ALA A O 1
ATOM 1303 N N . GLY A 1 172 ? -14.722 -1.103 102.907 1.00 10.78 321 GLY A N 1
ATOM 1304 C CA . GLY A 1 172 ? -15.764 -1.977 102.411 1.00 11.71 321 GLY A CA 1
ATOM 1305 C C . GLY A 1 172 ? -17.157 -1.463 102.700 1.00 9.61 321 GLY A C 1
ATOM 1306 O O . GLY A 1 172 ? -17.392 -0.400 103.272 1.00 9.48 321 GLY A O 1
ATOM 1307 N N . GLY A 1 173 ? -18.128 -2.255 102.272 1.00 8.89 322 GLY A N 1
ATOM 1308 C CA . GLY A 1 173 ? -19.518 -1.954 102.618 1.00 9.59 322 GLY A CA 1
ATOM 1309 C C . GLY A 1 173 ? -20.568 -2.671 101.835 1.00 10.11 322 GLY A C 1
ATOM 1310 O O . GLY A 1 173 ? -20.274 -3.426 100.872 1.00 9.65 322 GLY A O 1
ATOM 1311 N N . LEU A 1 174 ? -21.806 -2.503 102.338 1.00 10.25 323 LEU A N 1
ATOM 1312 C CA . LEU A 1 174 ? -23.030 -2.999 101.717 1.00 9.52 323 LEU A CA 1
ATOM 1313 C C . LEU A 1 174 ? -24.034 -1.872 101.675 1.00 10.25 323 LEU A C 1
ATOM 1314 O O . LEU A 1 174 ? -24.442 -1.346 102.719 1.00 10.65 323 LEU A O 1
ATOM 1319 N N . MET A 1 175 ? -24.464 -1.491 100.475 1.00 10.02 324 MET A N 1
ATOM 1320 C CA . MET A 1 175 ? -25.252 -0.299 100.227 1.00 10.89 324 MET A CA 1
ATOM 1321 C C . MET A 1 175 ? -24.589 0.921 100.835 1.00 10.12 324 MET A C 1
ATOM 1322 O O . MET A 1 175 ? -25.238 1.709 101.530 1.00 11.02 324 MET A O 1
ATOM 1327 N N . ALA A 1 176 ? -23.288 1.098 100.502 1.00 8.65 325 ALA A N 1
ATOM 1328 C CA . ALA A 1 176 ? -22.413 2.054 101.160 1.00 8.59 325 ALA A CA 1
ATOM 1329 C C . ALA A 1 176 ? -22.049 3.227 100.265 1.00 8.91 325 ALA A C 1
ATOM 1330 O O . ALA A 1 176 ? -22.114 3.130 99.048 1.00 11.06 325 ALA A O 1
ATOM 1332 N N . ALA A 1 177 ? -21.746 4.355 100.910 1.00 7.17 326 ALA A N 1
ATOM 1333 C CA . ALA A 1 177 ? -21.112 5.501 100.234 1.00 9.70 326 ALA A CA 1
ATOM 1334 C C . ALA A 1 177 ? -20.039 6.140 101.103 1.00 9.50 326 ALA A C 1
ATOM 1335 O O . ALA A 1 177 ? -20.168 6.193 102.289 1.00 10.65 326 ALA A O 1
ATOM 1337 N N . TYR A 1 178 ? -18.960 6.631 100.451 1.00 8.26 327 TYR A N 1
ATOM 1338 C CA . TYR A 1 178 ? -17.950 7.393 101.091 1.00 10.08 327 TYR A CA 1
ATOM 1339 C C . TYR A 1 178 ? -17.936 8.758 100.425 1.00 9.67 327 TYR A C 1
ATOM 1340 O O . TYR A 1 178 ? -17.810 8.867 99.214 1.00 10.97 327 TYR A O 1
ATOM 1349 N N . LEU A 1 179 ? -18.129 9.810 101.221 1.00 9.60 328 LEU A N 1
ATOM 1350 C CA . LEU A 1 179 ? -18.357 11.152 100.699 1.00 10.89 328 LEU A CA 1
ATOM 1351 C C . LEU A 1 179 ? -17.415 12.088 101.408 1.00 12.23 328 LEU A C 1
ATOM 1352 O O . LEU A 1 179 ? -17.359 12.083 102.625 1.00 12.10 328 LEU A O 1
ATOM 1357 N N . PHE A 1 180 ? -16.614 12.840 100.647 1.00 9.28 329 PHE A N 1
ATOM 1358 C CA . PHE A 1 180 ? -15.734 13.862 101.180 1.00 10.96 329 PHE A CA 1
ATOM 1359 C C . PHE A 1 180 ? -16.288 15.211 100.743 1.00 10.23 329 PHE A C 1
ATOM 1360 O O . PHE A 1 180 ? -16.328 15.496 99.532 1.00 10.54 329 PHE A O 1
ATOM 1368 N N . ARG A 1 181 ? -16.624 16.091 101.701 1.00 10.83 330 ARG A N 1
ATOM 1369 C CA . ARG A 1 181 ? -17.201 17.392 101.387 1.00 12.21 330 ARG A CA 1
ATOM 1370 C C . ARG A 1 181 ? -16.159 18.459 101.745 1.00 12.55 330 ARG A C 1
ATOM 1371 O O . ARG A 1 181 ? -15.665 18.491 102.891 1.00 13.42 330 ARG A O 1
ATOM 1379 N N . SER A 1 182 ? -15.779 19.282 100.776 1.00 11.11 331 SER A N 1
ATOM 1380 C CA . SER A 1 182 ? -14.839 20.368 100.936 1.00 11.52 331 SER A CA 1
ATOM 1381 C C . SER A 1 182 ? -13.450 19.906 101.463 1.00 11.71 331 SER A C 1
ATOM 1382 O O . SER A 1 182 ? -12.810 20.618 102.275 1.00 13.18 331 SER A O 1
ATOM 1385 N N . CYS A 1 183 ? -12.999 18.752 100.990 1.00 11.00 332 CYS A N 1
ATOM 1386 C CA . CYS A 1 183 ? -11.736 18.184 101.401 1.00 11.17 332 CYS A CA 1
ATOM 1387 C C . CYS A 1 183 ? -10.668 18.420 100.342 1.00 9.31 332 CYS A C 1
ATOM 1388 O O . CYS A 1 183 ? -10.995 18.616 99.179 1.00 9.99 332 CYS A O 1
ATOM 1391 N N . HIS A 1 184 ? -9.414 18.251 100.754 1.00 10.34 333 HIS A N 1
ATOM 1392 C CA . HIS A 1 184 ? -8.244 18.405 99.882 1.00 10.11 333 HIS A CA 1
ATOM 1393 C C . HIS A 1 184 ? -7.128 17.424 100.263 1.00 10.98 333 HIS A C 1
ATOM 1394 O O . HIS A 1 184 ? -6.972 17.107 101.443 1.00 12.43 333 HIS A O 1
ATOM 1401 N N . HIS A 1 185 ? -6.399 16.901 99.276 1.00 10.87 334 HIS A N 1
ATOM 1402 C CA . HIS A 1 185 ? -5.353 15.922 99.527 1.00 11.56 334 HIS A CA 1
ATOM 1403 C C . HIS A 1 185 ? -5.809 14.675 100.270 1.00 12.86 334 HIS A C 1
ATOM 1404 O O . HIS A 1 185 ? -5.006 14.099 101.014 1.00 14.70 334 HIS A O 1
ATOM 1411 N N . CYS A 1 186 ? -7.041 14.256 100.021 1.00 10.85 335 CYS A N 1
ATOM 1412 C CA . CYS A 1 186 ? -7.621 13.066 100.648 1.00 9.69 335 CYS A CA 1
ATOM 1413 C C . CYS A 1 186 ? -7.596 11.906 99.650 1.00 9.55 335 CYS A C 1
ATOM 1414 O O . CYS A 1 186 ? -7.700 12.106 98.458 1.00 12.30 335 CYS A O 1
ATOM 1417 N N . LYS A 1 187 ? -7.409 10.697 100.160 1.00 9.98 336 LYS A N 1
ATOM 1418 C CA . LYS A 1 187 ? -7.306 9.536 99.276 1.00 8.68 336 LYS A CA 1
ATOM 1419 C C . LYS A 1 187 ? -8.108 8.363 99.782 1.00 9.51 336 LYS A C 1
ATOM 1420 O O . LYS A 1 187 ? -8.154 8.141 101.003 1.00 11.76 336 LYS A O 1
ATOM 1426 N N . VAL A 1 188 ? -8.653 7.569 98.845 1.00 8.55 337 VAL A N 1
ATOM 1427 C CA . VAL A 1 188 ? -9.337 6.346 99.165 1.00 8.95 337 VAL A CA 1
ATOM 1428 C C . VAL A 1 188 ? -8.554 5.256 98.447 1.00 8.75 337 VAL A C 1
ATOM 1429 O O . VAL A 1 188 ? -8.516 5.216 97.230 1.00 10.83 337 VAL A O 1
ATOM 1433 N N . ILE A 1 189 ? -7.864 4.417 99.231 1.00 8.61 338 ILE A N 1
ATOM 1434 C CA . ILE A 1 189 ? -6.888 3.496 98.733 1.00 11.90 338 ILE A CA 1
ATOM 1435 C C . ILE A 1 189 ? -7.338 2.030 98.908 1.00 10.28 338 ILE A C 1
ATOM 1436 O O . ILE A 1 189 ? -7.863 1.634 99.979 1.00 9.66 338 ILE A O 1
ATOM 1445 N N . ASP A 1 190 ? -7.112 1.209 97.869 1.00 10.33 339 ASP A N 1
ATOM 1446 C CA . ASP A 1 190 ? -7.335 -0.250 97.924 1.00 9.04 339 ASP A CA 1
ATOM 1447 C C . ASP A 1 190 ? -8.710 -0.690 98.454 1.00 10.07 339 ASP A C 1
ATOM 1448 O O . ASP A 1 190 ? -8.833 -1.671 99.200 1.00 11.59 339 ASP A O 1
ATOM 1453 N N . SER A 1 191 ? -9.752 -0.027 97.926 1.00 8.17 340 SER A N 1
ATOM 1454 C CA . SER A 1 191 ? -11.127 -0.398 98.290 1.00 8.29 340 SER A CA 1
ATOM 1455 C C . SER A 1 191 ? -11.408 -1.853 98.012 1.00 9.55 340 SER A C 1
ATOM 1456 O O . SER A 1 191 ? -11.023 -2.398 96.992 1.00 10.55 340 SER A O 1
ATOM 1459 N N . ASP A 1 192 ? -12.105 -2.471 98.951 1.00 10.00 341 ASP A N 1
ATOM 1460 C CA . ASP A 1 192 ? -12.305 -3.902 98.990 1.00 14.13 341 ASP A CA 1
ATOM 1461 C C . ASP A 1 192 ? -13.675 -4.314 98.464 1.00 14.30 341 ASP A C 1
ATOM 1462 O O . ASP A 1 192 ? -14.498 -4.891 99.192 1.00 15.40 341 ASP A O 1
ATOM 1467 N N . SER A 1 193 ? -13.938 -4.002 97.191 1.00 12.78 342 SER A N 1
ATOM 1468 C CA . SER A 1 193 ? -15.191 -4.400 96.513 1.00 11.48 342 SER A CA 1
ATOM 1469 C C . SER A 1 193 ? -16.403 -3.878 97.268 1.00 12.68 342 SER A C 1
ATOM 1470 O O . SER A 1 193 ? -17.321 -4.617 97.668 1.00 13.13 342 SER A O 1
ATOM 1473 N N . ILE A 1 194 ? -16.372 -2.580 97.526 1.00 9.69 343 ILE A N 1
ATOM 1474 C CA . ILE A 1 194 ? -17.448 -1.893 98.206 1.00 10.98 343 ILE A CA 1
ATOM 1475 C C . ILE A 1 194 ? -18.725 -2.087 97.380 1.00 9.54 343 ILE A C 1
ATOM 1476 O O . ILE A 1 194 ? -18.738 -1.786 96.187 1.00 10.78 343 ILE A O 1
ATOM 1481 N N . ILE A 1 195 ? -19.809 -2.593 97.998 1.00 7.71 344 ILE A N 1
ATOM 1482 C CA . ILE A 1 195 ? -21.068 -2.655 97.309 1.00 9.09 344 ILE A CA 1
ATOM 1483 C C . ILE A 1 195 ? -21.803 -1.330 97.547 1.00 10.24 344 ILE A C 1
ATOM 1484 O O . ILE A 1 195 ? -22.187 -0.993 98.677 1.00 9.82 344 ILE A O 1
ATOM 1489 N N . GLY A 1 196 ? -21.986 -0.555 96.473 1.00 8.78 345 GLY A N 1
ATOM 1490 C CA . GLY A 1 196 ? -22.695 0.715 96.552 1.00 10.99 345 GLY A CA 1
ATOM 1491 C C . GLY A 1 196 ? -24.171 0.691 96.886 1.00 11.48 345 GLY A C 1
ATOM 1492 O O . GLY A 1 196 ? -24.805 -0.313 96.722 1.00 10.08 345 GLY A O 1
ATOM 1493 N N . GLY A 1 197 ? -24.669 1.832 97.375 1.00 10.34 346 GLY A N 1
ATOM 1494 C CA . GLY A 1 197 ? -26.090 2.077 97.579 1.00 11.00 346 GLY A CA 1
ATOM 1495 C C . GLY A 1 197 ? -26.634 3.128 96.634 1.00 10.17 346 GLY A C 1
ATOM 1496 O O . GLY A 1 197 ? -26.211 3.244 95.482 1.00 9.79 346 GLY A O 1
ATOM 1497 N N . LYS A 1 198 ? -27.541 3.951 97.110 1.00 10.27 347 LYS A N 1
ATOM 1498 C CA . LYS A 1 198 ? -28.225 4.863 96.208 1.00 10.49 347 LYS A CA 1
ATOM 1499 C C . LYS A 1 198 ? -27.307 5.949 95.604 1.00 11.35 347 LYS A C 1
ATOM 1500 O O . LYS A 1 198 ? -27.540 6.427 94.484 1.00 13.68 347 LYS A O 1
ATOM 1506 N N . ASP A 1 199 ? -26.316 6.393 96.379 1.00 11.89 348 ASP A N 1
ATOM 1507 C CA . ASP A 1 199 ? -25.439 7.503 95.973 1.00 12.64 348 ASP A CA 1
ATOM 1508 C C . ASP A 1 199 ? -24.167 6.988 95.302 1.00 12.31 348 ASP A C 1
ATOM 1509 O O . ASP A 1 199 ? -23.882 5.802 95.312 1.00 12.89 348 ASP A O 1
ATOM 1514 N N . GLY A 1 200 ? -23.444 7.870 94.626 1.00 11.55 349 GLY A N 1
ATOM 1515 C CA . GLY A 1 200 ? -22.123 7.513 94.152 1.00 10.41 349 GLY A CA 1
ATOM 1516 C C . GLY A 1 200 ? -21.316 6.815 95.231 1.00 10.12 349 GLY A C 1
ATOM 1517 O O . GLY A 1 200 ? -21.482 7.097 96.433 1.00 10.35 349 GLY A O 1
ATOM 1518 N N . ILE A 1 201 ? -20.479 5.875 94.835 1.00 8.70 350 ILE A N 1
ATOM 1519 C CA . ILE A 1 201 ? -19.773 5.079 95.843 1.00 7.50 350 ILE A CA 1
ATOM 1520 C C . ILE A 1 201 ? -18.713 5.875 96.557 1.00 9.41 350 ILE A C 1
ATOM 1521 O O . ILE A 1 201 ? -18.640 5.835 97.779 1.00 9.89 350 ILE A O 1
ATOM 1526 N N . ILE A 1 202 ? -17.812 6.505 95.778 1.00 7.70 351 ILE A N 1
ATOM 1527 C CA . ILE A 1 202 ? -16.824 7.423 96.336 1.00 9.63 351 ILE A CA 1
ATOM 1528 C C . ILE A 1 202 ? -16.995 8.772 95.647 1.00 8.51 351 ILE A C 1
ATOM 1529 O O . ILE A 1 202 ? -16.955 8.820 94.438 1.00 10.69 351 ILE A O 1
ATOM 1534 N N . THR A 1 203 ? -17.170 9.835 96.435 1.00 8.43 352 THR A N 1
ATOM 1535 C CA . THR A 1 203 ? -17.441 11.158 95.892 1.00 9.42 352 THR A CA 1
ATOM 1536 C C . THR A 1 203 ? -16.581 12.209 96.591 1.00 8.86 352 THR A C 1
ATOM 1537 O O . THR A 1 203 ? -16.463 12.206 97.802 1.00 8.70 352 THR A O 1
ATOM 1541 N N . PHE A 1 204 ? -15.903 13.030 95.796 1.00 8.01 353 PHE A N 1
ATOM 1542 C CA . PHE A 1 204 ? -15.266 14.235 96.299 1.00 9.21 353 PHE A CA 1
ATOM 1543 C C . PHE A 1 204 ? -16.073 15.424 95.805 1.00 10.87 353 PHE A C 1
ATOM 1544 O O . PHE A 1 204 ? -16.048 15.733 94.608 1.00 11.00 353 PHE A O 1
ATOM 1552 N N . GLU A 1 205 ? -16.752 16.095 96.747 1.00 9.70 354 GLU A N 1
ATOM 1553 C CA . GLU A 1 205 ? -17.656 17.187 96.456 1.00 9.23 354 GLU A CA 1
ATOM 1554 C C . GLU A 1 205 ? -17.021 18.483 97.006 1.00 9.90 354 GLU A C 1
ATOM 1555 O O . GLU A 1 205 ? -16.831 18.619 98.221 1.00 10.95 354 GLU A O 1
ATOM 1561 N N . ASN A 1 206 ? -16.610 19.380 96.091 1.00 8.38 355 ASN A N 1
ATOM 1562 C CA . ASN A 1 206 ? -16.020 20.651 96.454 1.00 8.06 355 ASN A CA 1
ATOM 1563 C C . ASN A 1 206 ? -16.769 21.850 95.843 1.00 8.66 355 ASN A C 1
ATOM 1564 O O . ASN A 1 206 ? -16.170 22.753 95.255 1.00 9.27 355 ASN A O 1
ATOM 1569 N N . LEU A 1 207 ? -18.080 21.852 95.988 1.00 10.67 356 LEU A N 1
ATOM 1570 C CA . LEU A 1 207 ? -18.927 22.874 95.360 1.00 8.71 356 LEU A CA 1
ATOM 1571 C C . LEU A 1 207 ? -18.678 24.274 95.938 1.00 11.63 356 LEU A C 1
ATOM 1572 O O . LEU A 1 207 ? -18.887 25.276 95.222 1.00 12.10 356 LEU A O 1
ATOM 1577 N N . SER A 1 208 ? -18.293 24.304 97.220 1.00 14.52 357 SER A N 1
ATOM 1578 C CA . SER A 1 208 ? -17.975 25.549 97.950 1.00 18.26 357 SER A CA 1
ATOM 1579 C C . SER A 1 208 ? -16.512 25.595 98.336 1.00 19.15 357 SER A C 1
ATOM 1580 O O . SER A 1 208 ? -15.878 24.593 98.448 1.00 20.38 357 SER A O 1
ATOM 1583 N N . GLY A 1 209 ? -16.014 26.772 98.655 1.00 19.73 358 GLY A N 1
ATOM 1584 C CA . GLY A 1 209 ? -14.636 26.887 99.097 1.00 20.26 358 GLY A CA 1
ATOM 1585 C C . GLY A 1 209 ? -13.688 26.809 97.919 1.00 16.97 358 GLY A C 1
ATOM 1586 O O . GLY A 1 209 ? -14.054 27.144 96.794 1.00 18.15 358 GLY A O 1
ATOM 1587 N N . ASP A 1 210 ? -12.438 26.460 98.193 1.00 17.82 359 ASP A N 1
ATOM 1588 C CA . ASP A 1 210 ? -11.430 26.293 97.174 1.00 15.89 359 ASP A CA 1
ATOM 1589 C C . ASP A 1 210 ? -11.818 25.082 96.296 1.00 14.47 359 ASP A C 1
ATOM 1590 O O . ASP A 1 210 ? -12.465 24.166 96.772 1.00 14.74 359 ASP A O 1
ATOM 1595 N N . TRP A 1 211 ? -11.434 25.113 95.035 1.00 12.55 360 TRP A N 1
ATOM 1596 C CA . TRP A 1 211 ? -11.630 23.923 94.175 1.00 10.62 360 TRP A CA 1
ATOM 1597 C C . TRP A 1 211 ? -10.925 22.781 94.846 1.00 10.33 360 TRP A C 1
ATOM 1598 O O . TRP A 1 211 ? -9.822 22.926 95.413 1.00 12.27 360 TRP A O 1
ATOM 1609 N N . GLY A 1 212 ? -11.472 21.583 94.706 1.00 10.26 361 GLY A N 1
ATOM 1610 C CA . GLY A 1 212 ? -10.795 20.379 95.221 1.00 9.59 361 GLY A CA 1
ATOM 1611 C C . GLY A 1 212 ? -9.463 20.123 94.522 1.00 9.75 361 GLY A C 1
ATOM 1612 O O . GLY A 1 212 ? -9.338 20.327 93.343 1.00 12.03 361 GLY A O 1
ATOM 1613 N N . LEU A 1 213 ? -8.478 19.629 95.266 1.00 9.77 362 LEU A N 1
ATOM 1614 C CA . LEU A 1 213 ? -7.118 19.436 94.794 1.00 11.43 362 LEU A CA 1
ATOM 1615 C C . LEU A 1 213 ? -6.512 18.278 95.591 1.00 10.07 362 LEU A C 1
ATOM 1616 O O . LEU A 1 213 ? -6.741 18.168 96.787 1.00 10.07 362 LEU A O 1
ATOM 1621 N N . GLY A 1 214 ? -5.844 17.370 94.872 1.00 9.05 363 GLY A N 1
ATOM 1622 C CA . GLY A 1 214 ? -5.091 16.319 95.513 1.00 9.43 363 GLY A CA 1
ATOM 1623 C C . GLY A 1 214 ? -5.953 15.133 95.978 1.00 9.33 363 GLY A C 1
ATOM 1624 O O . GLY A 1 214 ? -5.470 14.273 96.738 1.00 11.45 363 GLY A O 1
ATOM 1625 N N . ASN A 1 215 ? -7.200 15.079 95.514 1.00 8.79 364 ASN A N 1
ATOM 1626 C CA . ASN A 1 215 ? -8.110 14.017 95.962 1.00 8.43 364 ASN A CA 1
ATOM 1627 C C . ASN A 1 215 ? -8.090 12.864 94.958 1.00 7.45 364 ASN A C 1
ATOM 1628 O O . ASN A 1 215 ? -8.262 13.091 93.742 1.00 9.16 364 ASN A O 1
ATOM 1633 N N . TYR A 1 216 ? -7.863 11.652 95.487 1.00 7.31 365 TYR A N 1
ATOM 1634 C CA . TYR A 1 216 ? -7.701 10.477 94.646 1.00 6.38 365 TYR A CA 1
ATOM 1635 C C . TYR A 1 216 ? -8.416 9.264 95.153 1.00 8.56 365 TYR A C 1
ATOM 1636 O O . TYR A 1 216 ? -8.622 9.110 96.368 1.00 9.20 365 TYR A O 1
ATOM 1645 N N . VAL A 1 217 ? -8.670 8.338 94.205 1.00 8.38 366 VAL A N 1
ATOM 1646 C CA . VAL A 1 217 ? -9.017 6.938 94.461 1.00 8.91 366 VAL A CA 1
ATOM 1647 C C . VAL A 1 217 ? -7.904 6.146 93.779 1.00 7.24 366 VAL A C 1
ATOM 1648 O O . VAL A 1 217 ? -7.603 6.370 92.603 1.00 7.96 366 VAL A O 1
ATOM 1652 N N . ILE A 1 218 ? -7.166 5.368 94.596 1.00 8.05 367 ILE A N 1
ATOM 1653 C CA . ILE A 1 218 ? -5.988 4.612 94.140 1.00 8.88 367 ILE A CA 1
ATOM 1654 C C . ILE A 1 218 ? -6.185 3.115 94.466 1.00 7.93 367 ILE A C 1
ATOM 1655 O O . ILE A 1 218 ? -6.338 2.759 95.634 1.00 8.03 367 ILE A O 1
ATOM 1664 N N . GLY A 1 219 ? -6.183 2.283 93.458 1.00 9.70 368 GLY A N 1
ATOM 1665 C CA . GLY A 1 219 ? -6.324 0.865 93.631 1.00 9.16 368 GLY A CA 1
ATOM 1666 C C . GLY A 1 219 ? -7.719 0.406 94.040 1.00 9.06 368 GLY A C 1
ATOM 1667 O O . GLY A 1 219 ? -8.622 1.221 94.241 1.00 10.04 368 GLY A O 1
ATOM 1668 N N . GLY A 1 220 ? -7.885 -0.892 94.065 1.00 8.46 369 GLY A N 1
ATOM 1669 C CA . GLY A 1 220 ? -9.098 -1.473 94.619 1.00 7.72 369 GLY A CA 1
ATOM 1670 C C . GLY A 1 220 ? -10.275 -1.440 93.645 1.00 7.84 369 GLY A C 1
ATOM 1671 O O . GLY A 1 220 ? -10.082 -1.281 92.449 1.00 8.70 369 GLY A O 1
ATOM 1672 N N . ARG A 1 221 ? -11.455 -1.770 94.171 1.00 8.45 370 ARG A N 1
ATOM 1673 C CA . ARG A 1 221 ? -12.639 -1.982 93.363 1.00 8.57 370 ARG A CA 1
ATOM 1674 C C . ARG A 1 221 ? -13.900 -1.563 94.089 1.00 9.48 370 ARG A C 1
ATOM 1675 O O . ARG A 1 221 ? -13.987 -1.598 95.321 1.00 8.48 370 ARG A O 1
ATOM 1683 N N . VAL A 1 222 ? -14.879 -1.170 93.275 1.00 7.35 371 VAL A N 1
ATOM 1684 C CA . VAL A 1 222 ? -16.242 -0.903 93.702 1.00 10.06 371 VAL A CA 1
ATOM 1685 C C . VAL A 1 222 ? -17.250 -1.636 92.800 1.00 8.06 371 VAL A C 1
ATOM 1686 O O . VAL A 1 222 ? -16.984 -1.869 91.656 1.00 8.18 371 VAL A O 1
ATOM 1690 N N . HIS A 1 223 ? -18.380 -2.037 93.409 1.00 6.78 372 HIS A N 1
ATOM 1691 C CA . HIS A 1 223 ? -19.424 -2.859 92.755 1.00 9.28 372 HIS A CA 1
ATOM 1692 C C . HIS A 1 223 ? -20.829 -2.235 92.923 1.00 9.49 372 HIS A C 1
ATOM 1693 O O . HIS A 1 223 ? -21.153 -1.657 93.990 1.00 8.64 372 HIS A O 1
ATOM 1700 N N . TYR A 1 224 ? -21.635 -2.345 91.863 1.00 8.36 373 TYR A N 1
ATOM 1701 C CA . TYR A 1 224 ? -23.040 -1.920 91.884 1.00 7.84 373 TYR A CA 1
ATOM 1702 C C . TYR A 1 224 ? -23.147 -0.411 92.237 1.00 8.44 373 TYR A C 1
ATOM 1703 O O . TYR A 1 224 ? -22.367 0.389 91.686 1.00 8.39 373 TYR A O 1
ATOM 1712 N N . GLY A 1 225 ? -24.104 -0.018 93.067 1.00 8.74 374 GLY A N 1
ATOM 1713 C CA . GLY A 1 225 ? -24.420 1.393 93.292 1.00 8.44 374 GLY A CA 1
ATOM 1714 C C . GLY A 1 225 ? -25.445 1.843 92.243 1.00 7.48 374 GLY A C 1
ATOM 1715 O O . GLY A 1 225 ? -25.464 1.394 91.096 1.00 8.86 374 GLY A O 1
ATOM 1716 N N . SER A 1 226 ? -26.318 2.751 92.639 1.00 8.74 375 SER A N 1
ATOM 1717 C CA . SER A 1 226 ? -27.315 3.265 91.705 1.00 7.91 375 SER A CA 1
ATOM 1718 C C . SER A 1 226 ? -26.731 4.409 90.855 1.00 10.76 375 SER A C 1
ATOM 1719 O O . SER A 1 226 ? -27.357 4.804 89.831 1.00 12.27 375 SER A O 1
ATOM 1722 N N . GLY A 1 227 ? -25.660 5.005 91.346 1.00 10.86 376 GLY A N 1
ATOM 1723 C CA . GLY A 1 227 ? -24.944 6.095 90.667 1.00 12.21 376 GLY A CA 1
ATOM 1724 C C . GLY A 1 227 ? -23.590 5.634 90.169 1.00 9.41 376 GLY A C 1
ATOM 1725 O O . GLY A 1 227 ? -23.441 4.484 89.664 1.00 9.92 376 GLY A O 1
ATOM 1726 N N . SER A 1 228 ? -22.644 6.548 90.141 1.00 11.16 377 SER A N 1
ATOM 1727 C CA . SER A 1 228 ? -21.331 6.273 89.580 1.00 9.59 377 SER A CA 1
ATOM 1728 C C . SER A 1 228 ? -20.368 5.751 90.630 1.00 9.40 377 SER A C 1
ATOM 1729 O O . SER A 1 228 ? -20.539 6.024 91.825 1.00 10.27 377 SER A O 1
ATOM 1732 N N . GLY A 1 229 ? -19.402 4.954 90.189 1.00 7.83 378 GLY A N 1
ATOM 1733 C CA . GLY A 1 229 ? -18.462 4.354 91.104 1.00 7.42 378 GLY A CA 1
ATOM 1734 C C . GLY A 1 229 ? -17.656 5.383 91.859 1.00 7.65 378 GLY A C 1
ATOM 1735 O O . GLY A 1 229 ? -17.530 5.382 93.074 1.00 8.90 378 GLY A O 1
ATOM 1736 N N . VAL A 1 230 ? -16.969 6.222 91.069 1.00 7.96 379 VAL A N 1
ATOM 1737 C CA . VAL A 1 230 ? -16.208 7.349 91.588 1.00 8.31 379 VAL A CA 1
ATOM 1738 C C . VAL A 1 230 ? -16.664 8.615 90.891 1.00 7.80 379 VAL A C 1
ATOM 1739 O O . VAL A 1 230 ? -16.801 8.645 89.678 1.00 10.14 379 VAL A O 1
ATOM 1743 N N . GLN A 1 231 ? -16.917 9.668 91.654 1.00 8.06 380 GLN A N 1
ATOM 1744 C CA . GLN A 1 231 ? -17.307 10.920 91.040 1.00 9.70 380 GLN A CA 1
ATOM 1745 C C . GLN A 1 231 ? -16.691 12.138 91.698 1.00 8.64 380 GLN A C 1
ATOM 1746 O O . GLN A 1 231 ? -16.424 12.128 92.878 1.00 8.24 380 GLN A O 1
ATOM 1752 N N . PHE A 1 232 ? -16.403 13.158 90.854 1.00 7.61 381 PHE A N 1
ATOM 1753 C CA . PHE A 1 232 ? -15.828 14.435 91.319 1.00 6.61 381 PHE A CA 1
ATOM 1754 C C . PHE A 1 232 ? -16.748 15.582 90.990 1.00 6.82 381 PHE A C 1
ATOM 1755 O O . PHE A 1 232 ? -17.329 15.589 89.911 1.00 7.60 381 PHE A O 1
ATOM 1763 N N . LEU A 1 233 ? -16.794 16.567 91.903 1.00 7.48 382 LEU A N 1
ATOM 1764 C CA . LEU A 1 233 ? -17.539 17.831 91.708 1.00 8.59 382 LEU A CA 1
ATOM 1765 C C . LEU A 1 233 ? -16.620 19.000 92.072 1.00 8.38 382 LEU A C 1
ATOM 1766 O O . LEU A 1 233 ? -16.110 19.073 93.174 1.00 8.86 382 LEU A O 1
ATOM 1771 N N . ARG A 1 234 ? -16.370 19.883 91.104 1.00 7.90 383 ARG A N 1
ATOM 1772 C CA . ARG A 1 234 ? -15.544 21.083 91.284 1.00 7.80 383 ARG A CA 1
ATOM 1773 C C . ARG A 1 234 ? -14.142 20.784 91.876 1.00 8.13 383 ARG A C 1
ATOM 1774 O O . ARG A 1 234 ? -13.709 21.412 92.812 1.00 8.79 383 ARG A O 1
ATOM 1782 N N . ASN A 1 235 ? -13.484 19.782 91.283 1.00 8.01 384 ASN A N 1
ATOM 1783 C CA . ASN A 1 235 ? -12.069 19.481 91.513 1.00 8.68 384 ASN A CA 1
ATOM 1784 C C . ASN A 1 235 ? -11.252 19.977 90.316 1.00 8.58 384 ASN A C 1
ATOM 1785 O O . ASN A 1 235 ? -11.667 19.831 89.176 1.00 8.27 384 ASN A O 1
ATOM 1790 N N . ASN A 1 236 ? -10.086 20.562 90.624 1.00 7.8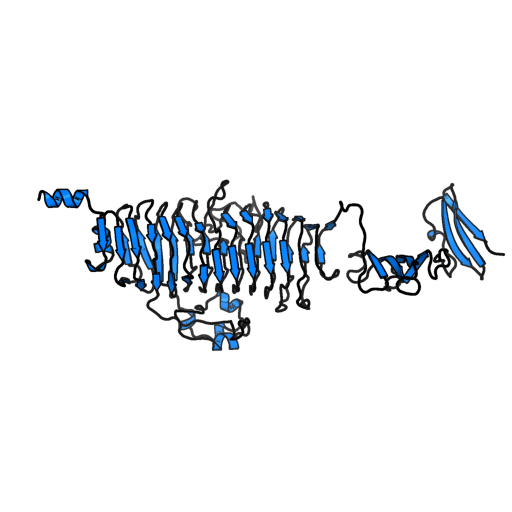9 385 ASN A N 1
ATOM 1791 C CA . ASN A 1 236 ? -9.079 21.031 89.636 1.00 8.28 385 ASN A CA 1
ATOM 1792 C C . ASN A 1 236 ? -7.717 20.560 90.091 1.00 8.73 385 ASN A C 1
ATOM 1793 O O . ASN A 1 236 ? -7.237 21.077 91.083 1.00 10.21 385 ASN A O 1
ATOM 1798 N N . GLY A 1 237 ? -7.120 19.623 89.358 1.00 7.11 386 GLY A N 1
ATOM 1799 C CA . GLY A 1 237 ? -5.811 19.057 89.747 1.00 7.23 386 GLY A CA 1
ATOM 1800 C C . GLY A 1 237 ? -4.688 20.030 89.382 1.00 9.15 386 GLY A C 1
ATOM 1801 O O . GLY A 1 237 ? -3.494 19.751 89.735 1.00 9.88 386 GLY A O 1
ATOM 1802 N N . GLY A 1 238 ? -5.034 21.169 88.769 1.00 10.39 387 GLY A N 1
ATOM 1803 C CA . GLY A 1 238 ? -4.021 22.165 88.404 1.00 12.47 387 GLY A CA 1
ATOM 1804 C C . GLY A 1 238 ? -3.073 21.686 87.314 1.00 10.17 387 GLY A C 1
ATOM 1805 O O . GLY A 1 238 ? -3.236 20.614 86.708 1.00 9.07 387 GLY A O 1
ATOM 1806 N N . GLU A 1 239 ? -2.064 22.505 86.979 1.00 13.53 388 GLU A N 1
ATOM 1807 C CA . GLU A 1 239 ? -1.165 22.077 85.950 1.00 14.14 388 GLU A CA 1
ATOM 1808 C C . GLU A 1 239 ? -0.440 20.785 86.343 1.00 12.07 388 GLU A C 1
ATOM 1809 O O . GLU A 1 239 ? -0.094 19.972 85.464 1.00 14.70 388 GLU A O 1
ATOM 1815 N N . SER A 1 240 ? -0.339 20.513 87.640 1.00 10.37 389 SER A N 1
ATOM 1816 C CA . SER A 1 240 ? 0.331 19.258 88.073 1.00 9.49 389 SER A CA 1
ATOM 1817 C C . SER A 1 240 ? -0.523 17.990 87.878 1.00 10.49 389 SER A C 1
ATOM 1818 O O . SER A 1 240 ? -0.043 16.874 88.076 1.00 11.02 389 SER A O 1
ATOM 1821 N N . HIS A 1 241 ? -1.788 18.155 87.507 1.00 9.40 390 HIS A N 1
ATOM 1822 C CA . HIS A 1 241 ? -2.755 17.027 87.425 1.00 10.14 390 HIS A CA 1
ATOM 1823 C C . HIS A 1 241 ? -2.804 16.214 88.717 1.00 10.63 390 HIS A C 1
ATOM 1824 O O . HIS A 1 241 ? -2.773 14.981 88.695 1.00 10.01 390 HIS A O 1
ATOM 1831 N N . ASN A 1 242 ? -2.905 16.928 89.836 1.00 9.57 391 ASN A N 1
ATOM 1832 C CA . ASN A 1 242 ? -2.861 16.308 91.159 1.00 9.11 391 ASN A CA 1
ATOM 1833 C C . ASN A 1 242 ? -4.258 15.962 91.651 1.00 10.62 391 ASN A C 1
ATOM 1834 O O . ASN A 1 242 ? -4.875 16.702 92.361 1.00 12.27 391 ASN A O 1
ATOM 1839 N N . GLY A 1 243 ? -4.786 14.877 91.152 1.00 8.72 392 GLY A N 1
ATOM 1840 C CA . GLY A 1 243 ? -6.117 14.381 91.548 1.00 7.51 392 GLY A CA 1
ATOM 1841 C C . GLY A 1 243 ? -6.583 13.333 90.547 1.00 8.92 392 GLY A C 1
ATOM 1842 O O . GLY A 1 243 ? -6.063 13.268 89.446 1.00 9.90 392 GLY A O 1
ATOM 1843 N N . GLY A 1 244 ? -7.597 12.554 90.917 1.00 7.42 393 GLY A N 1
ATOM 1844 C CA . GLY A 1 244 ? -8.211 11.571 89.995 1.00 8.35 393 GLY A CA 1
ATOM 1845 C C . GLY A 1 244 ? -8.228 10.170 90.474 1.00 7.84 393 GLY A C 1
ATOM 1846 O O . GLY A 1 244 ? -8.397 9.904 91.680 1.00 8.02 393 GLY A O 1
ATOM 1847 N N . VAL A 1 245 ? -8.086 9.264 89.514 1.00 8.36 394 VAL A N 1
ATOM 1848 C CA . VAL A 1 245 ? -8.270 7.807 89.682 1.00 9.93 394 VAL A CA 1
ATOM 1849 C C . VAL A 1 245 ? -7.081 7.097 89.053 1.00 8.28 394 VAL A C 1
ATOM 1850 O O . VAL A 1 245 ? -6.733 7.391 87.885 1.00 9.82 394 VAL A O 1
ATOM 1854 N N . ILE A 1 246 ? -6.387 6.251 89.841 1.00 8.03 395 ILE A N 1
ATOM 1855 C CA . ILE A 1 246 ? -5.262 5.442 89.333 1.00 9.68 395 ILE A CA 1
ATOM 1856 C C . ILE A 1 246 ? -5.426 4.010 89.841 1.00 8.25 395 ILE A C 1
ATOM 1857 O O . ILE A 1 246 ? -5.490 3.774 91.031 1.00 8.08 395 ILE A O 1
ATOM 1862 N N . GLY A 1 247 ? -5.505 3.055 88.927 1.00 8.25 396 GLY A N 1
ATOM 1863 C CA . GLY A 1 247 ? -5.535 1.660 89.330 1.00 7.97 396 GLY A CA 1
ATOM 1864 C C . GLY A 1 247 ? -6.821 1.111 89.917 1.00 7.33 396 GLY A C 1
ATOM 1865 O O . GLY A 1 247 ? -6.787 0.117 90.666 1.00 11.36 396 GLY A O 1
ATOM 1866 N N . VAL A 1 248 ? -7.961 1.705 89.552 1.00 6.91 397 VAL A N 1
ATOM 1867 C CA . VAL A 1 248 ? -9.246 1.322 90.186 1.00 7.39 397 VAL A CA 1
ATOM 1868 C C . VAL A 1 248 ? -10.126 0.527 89.210 1.00 8.17 397 VAL A C 1
ATOM 1869 O O . VAL A 1 248 ? -10.131 0.803 88.024 1.00 9.00 397 VAL A O 1
ATOM 1873 N N . THR A 1 249 ? -10.957 -0.388 89.726 1.00 7.57 398 THR A N 1
ATOM 1874 C CA . THR A 1 249 ? -11.940 -1.065 88.891 1.00 7.97 398 THR A CA 1
ATOM 1875 C C . THR A 1 249 ? -13.320 -0.758 89.442 1.00 7.95 398 THR A C 1
ATOM 1876 O O . THR A 1 249 ? -13.521 -0.749 90.658 1.00 8.63 398 THR A O 1
ATOM 1880 N N . SER A 1 250 ? -14.277 -0.484 88.533 1.00 7.81 399 SER A N 1
ATOM 1881 C CA . SER A 1 250 ? -15.707 -0.468 88.819 1.00 7.22 399 SER A CA 1
ATOM 1882 C C . SER A 1 250 ? -16.417 -1.529 88.026 1.00 6.68 399 SER A C 1
ATOM 1883 O O . SER A 1 250 ? -16.191 -1.657 86.849 1.00 8.29 399 SER A O 1
ATOM 1886 N N . TRP A 1 251 ? -17.300 -2.268 88.694 1.00 6.70 400 TRP A N 1
ATOM 1887 C CA . TRP A 1 251 ? -18.124 -3.318 88.047 1.00 8.69 400 TRP A CA 1
ATOM 1888 C C . TRP A 1 251 ? -19.630 -3.078 88.334 1.00 8.88 400 TRP A C 1
ATOM 1889 O O . TRP A 1 251 ? -20.053 -2.828 89.497 1.00 8.18 400 TRP A O 1
ATOM 1900 N N . ARG A 1 252 ? -20.419 -3.128 87.274 1.00 8.30 401 ARG A N 1
ATOM 1901 C CA . ARG A 1 252 ? -21.888 -3.006 87.296 1.00 7.77 401 ARG A CA 1
ATOM 1902 C C . ARG A 1 252 ? -22.410 -1.742 87.999 1.00 8.89 401 ARG A C 1
ATOM 1903 O O . ARG A 1 252 ? -23.424 -1.750 88.686 1.00 8.99 401 ARG A O 1
ATOM 1911 N N . ALA A 1 253 ? -21.769 -0.615 87.730 1.00 8.16 402 ALA A N 1
ATOM 1912 C CA . ALA A 1 253 ? -22.277 0.699 88.192 1.00 7.25 402 ALA A CA 1
ATOM 1913 C C . ALA A 1 253 ? -23.643 0.929 87.578 1.00 6.68 402 ALA A C 1
ATOM 1914 O O . ALA A 1 253 ? -23.878 0.729 86.398 1.00 9.97 402 ALA A O 1
ATOM 1916 N N . GLY A 1 254 ? -24.571 1.354 88.434 1.00 7.79 403 GLY A N 1
ATOM 1917 C CA . GLY A 1 254 ? -25.925 1.749 87.967 1.00 8.09 403 GLY A CA 1
ATOM 1918 C C . GLY A 1 254 ? -25.904 2.955 87.077 1.00 9.93 403 GLY A C 1
ATOM 1919 O O . GLY A 1 254 ? -26.838 3.109 86.253 1.00 11.40 403 GLY A O 1
ATOM 1920 N N . GLU A 1 255 ? -24.883 3.827 87.215 1.00 9.49 404 GLU A N 1
ATOM 1921 C CA . GLU A 1 255 ? -24.658 4.930 86.280 1.00 9.96 404 GLU A CA 1
ATOM 1922 C C . GLU A 1 255 ? -23.361 4.636 85.508 1.00 9.51 404 GLU A C 1
ATOM 1923 O O . GLU A 1 255 ? -23.346 3.699 84.692 1.00 9.24 404 GLU A O 1
ATOM 1934 N N . SER A 1 256 ? -22.267 5.305 85.835 1.00 10.28 405 SER A N 1
ATOM 1935 C CA . SER A 1 256 ? -21.014 5.172 85.118 1.00 8.45 405 SER A CA 1
ATOM 1936 C C . SER A 1 256 ? -19.925 4.714 86.071 1.00 8.29 405 SER A C 1
ATOM 1937 O O . SER A 1 256 ? -19.987 4.921 87.299 1.00 8.08 405 SER A O 1
ATOM 1940 N N . GLY A 1 257 ? -18.880 4.112 85.518 1.00 7.42 406 GLY A N 1
ATOM 1941 C CA . GLY A 1 257 ? -17.775 3.664 86.393 1.00 7.17 406 GLY A CA 1
ATOM 1942 C C . GLY A 1 257 ? -17.158 4.878 87.110 1.00 7.68 406 GLY A C 1
ATOM 1943 O O . GLY A 1 257 ? -16.965 4.880 88.315 1.00 8.79 406 GLY A O 1
ATOM 1944 N N . PHE A 1 258 ? -16.727 5.829 86.287 1.00 7.64 407 PHE A N 1
ATOM 1945 C CA . PHE A 1 258 ? -16.008 6.975 86.717 1.00 6.69 407 PHE A CA 1
ATOM 1946 C C . PHE A 1 258 ? -16.555 8.224 86.029 1.00 6.97 407 PHE A C 1
ATOM 1947 O O . PHE A 1 258 ? -16.728 8.219 84.823 1.00 9.09 407 PHE A O 1
ATOM 1955 N N . LYS A 1 259 ? -16.827 9.240 86.835 1.00 7.35 408 LYS A N 1
ATOM 1956 C CA . LYS A 1 259 ? -17.589 10.416 86.340 1.00 7.93 408 LYS A CA 1
ATOM 1957 C C . LYS A 1 259 ? -17.035 11.738 86.833 1.00 9.00 408 LYS A C 1
ATOM 1958 O O . LYS A 1 259 ? -16.842 11.912 88.036 1.00 8.47 408 LYS A O 1
ATOM 1964 N N . THR A 1 260 ? -16.807 12.641 85.871 1.00 7.74 409 THR A N 1
ATOM 1965 C CA . THR A 1 260 ? -16.647 14.048 86.187 1.00 7.01 409 THR A CA 1
ATOM 1966 C C . THR A 1 260 ? -18.003 14.743 85.994 1.00 8.34 409 THR A C 1
ATOM 1967 O O . THR A 1 260 ? -18.549 14.735 84.897 1.00 9.62 409 THR A O 1
ATOM 1971 N N . TYR A 1 261 ? -18.512 15.343 87.075 1.00 8.85 410 TYR A N 1
ATOM 1972 C CA . TYR A 1 261 ? -19.866 15.928 86.951 1.00 11.53 410 TYR A CA 1
ATOM 1973 C C . TYR A 1 261 ? -19.916 16.985 85.908 1.00 12.46 410 TYR A C 1
ATOM 1974 O O . TYR A 1 261 ? -18.929 17.742 85.689 1.00 10.33 410 TYR A O 1
ATOM 1983 N N . GLN A 1 262 ? -21.078 17.069 85.244 1.00 11.79 411 GLN A N 1
ATOM 1984 C CA . GLN A 1 262 ? -21.341 18.045 84.225 1.00 14.24 411 GLN A CA 1
ATOM 1985 C C . GLN A 1 262 ? -22.280 19.112 84.746 1.00 15.03 411 GLN A C 1
ATOM 1986 O O . GLN A 1 262 ? -23.191 18.830 85.544 1.00 16.00 411 GLN A O 1
ATOM 1992 N N . GLY A 1 263 ? -22.087 20.323 84.279 1.00 12.18 412 GLY A N 1
ATOM 1993 C CA . GLY A 1 263 ? -23.003 21.420 84.558 1.00 12.25 412 GLY A CA 1
ATOM 1994 C C . GLY A 1 263 ? -22.902 22.009 85.949 1.00 11.55 412 GLY A C 1
ATOM 1995 O O . GLY A 1 263 ? -21.838 22.023 86.580 1.00 10.67 412 GLY A O 1
ATOM 1996 N N . SER A 1 264 ? -24.062 22.346 86.513 1.00 13.12 413 SER A N 1
ATOM 1997 C CA . SER A 1 264 ? -24.194 23.029 87.809 1.00 12.04 413 SER A CA 1
ATOM 1998 C C . SER A 1 264 ? -24.920 22.164 88.827 1.00 13.98 413 SER A C 1
ATOM 1999 O O . SER A 1 264 ? -25.733 21.328 88.476 1.00 14.57 413 SER A O 1
ATOM 2002 N N . VAL A 1 265 ? -24.575 22.371 90.101 1.00 13.37 414 VAL A N 1
ATOM 2003 C CA . VAL A 1 265 ? -25.317 21.786 91.240 1.00 13.56 414 VAL A CA 1
ATOM 2004 C C . VAL A 1 265 ? -25.500 22.921 92.209 1.00 16.30 414 VAL A C 1
ATOM 2005 O O . VAL A 1 265 ? -24.559 23.616 92.525 1.00 16.03 414 VAL A O 1
ATOM 2009 N N . GLY A 1 266 ? -26.726 23.137 92.684 1.00 17.71 415 GLY A N 1
ATOM 2010 C CA . GLY A 1 266 ? -26.963 24.218 93.655 1.00 19.03 415 GLY A CA 1
ATOM 2011 C C . GLY A 1 266 ? -26.688 25.617 93.123 1.00 18.72 415 GLY A C 1
ATOM 2012 O O . GLY A 1 266 ? -26.405 26.547 93.898 1.00 21.51 415 GLY A O 1
ATOM 2013 N N . GLY A 1 267 ? -26.798 25.801 91.811 1.00 19.19 416 GLY A N 1
ATOM 2014 C CA . GLY A 1 267 ? -26.589 27.102 91.189 1.00 17.99 416 GLY A CA 1
ATOM 2015 C C . GLY A 1 267 ? -25.180 27.524 90.825 1.00 18.97 416 GLY A C 1
ATOM 2016 O O . GLY A 1 267 ? -24.972 28.641 90.365 1.00 20.15 416 GLY A O 1
ATOM 2017 N N . GLY A 1 268 ? -24.190 26.652 91.053 1.00 14.01 417 GLY A N 1
ATOM 2018 C CA . GLY A 1 268 ? -22.764 26.945 90.724 1.00 11.90 417 GLY A CA 1
ATOM 2019 C C . GLY A 1 268 ? -22.149 25.684 90.104 1.00 12.18 417 GLY A C 1
ATOM 2020 O O . GLY A 1 268 ? -22.719 24.609 90.142 1.00 12.41 417 GLY A O 1
ATOM 2021 N N . THR A 1 269 ? -21.016 25.871 89.464 1.00 10.94 418 THR A N 1
ATOM 2022 C CA . THR A 1 269 ? -20.460 24.804 88.658 1.00 9.66 418 THR A CA 1
ATOM 2023 C C . THR A 1 269 ? -20.065 23.590 89.500 1.00 8.56 418 THR A C 1
ATOM 2024 O O . THR A 1 269 ? -19.592 23.729 90.614 1.00 9.27 418 THR A O 1
ATOM 2028 N N . ALA A 1 270 ? -20.230 22.402 88.896 1.00 8.45 419 ALA A N 1
ATOM 2029 C CA . ALA A 1 270 ? -19.798 21.116 89.463 1.00 10.27 419 ALA A CA 1
ATOM 2030 C C . ALA A 1 270 ? -18.709 20.466 88.593 1.00 7.98 419 ALA A C 1
ATOM 2031 O O . ALA A 1 270 ? -18.309 19.321 88.826 1.00 8.05 419 ALA A O 1
ATOM 2033 N N . ARG A 1 271 ? -18.174 21.237 87.636 1.00 6.87 420 ARG A N 1
ATOM 2034 C CA . ARG A 1 271 ? -17.269 20.761 86.643 1.00 6.25 420 ARG A CA 1
ATOM 2035 C C . ARG A 1 271 ? -15.852 20.491 87.229 1.00 6.65 420 ARG A C 1
ATOM 2036 O O . ARG A 1 271 ? -15.563 20.886 88.347 1.00 8.97 420 ARG A O 1
ATOM 2044 N N . ASN A 1 272 ? -14.983 19.866 86.413 1.00 7.18 421 ASN A N 1
ATOM 2045 C CA . ASN A 1 272 ? -13.685 19.413 86.902 1.00 7.77 421 ASN A CA 1
ATOM 2046 C C . ASN A 1 272 ? -12.648 19.653 85.796 1.00 7.53 421 ASN A C 1
ATOM 2047 O O . ASN A 1 272 ? -12.956 19.533 84.615 1.00 9.08 421 ASN A O 1
ATOM 2052 N N . TYR A 1 273 ? -11.396 19.821 86.218 1.00 8.50 422 TYR A N 1
ATOM 2053 C CA . TYR A 1 273 ? -10.296 20.099 85.297 1.00 6.25 422 TYR A CA 1
ATOM 2054 C C . TYR A 1 273 ? -9.026 19.357 85.773 1.00 5.58 422 TYR A C 1
ATOM 2055 O O . TYR A 1 273 ? -8.844 19.225 86.966 1.00 6.85 422 TYR A O 1
ATOM 2064 N N . ASN A 1 274 ? -8.208 18.902 84.814 1.00 7.50 423 ASN A N 1
ATOM 2065 C CA . ASN A 1 274 ? -6.826 18.499 85.130 1.00 7.36 423 ASN A CA 1
ATOM 2066 C C . ASN A 1 274 ? -6.775 17.354 86.118 1.00 6.83 423 ASN A C 1
ATOM 2067 O O . ASN A 1 274 ? -5.916 17.340 87.022 1.00 9.26 423 ASN A O 1
ATOM 2072 N N . LEU A 1 275 ? -7.605 16.340 85.906 1.00 8.78 424 LEU A N 1
ATOM 2073 C CA . LEU A 1 275 ? -7.612 15.140 86.757 1.00 6.14 424 LEU A CA 1
ATOM 2074 C C . LEU A 1 275 ? -6.992 13.983 85.964 1.00 8.31 424 LEU A C 1
ATOM 2075 O O . LEU A 1 275 ? -6.987 14.012 84.730 1.00 10.59 424 LEU A O 1
ATOM 2080 N N . GLN A 1 276 ? -6.423 13.014 86.678 1.00 6.74 425 GLN A N 1
ATOM 2081 C CA . GLN A 1 276 ? -5.967 11.760 86.053 1.00 7.50 425 GLN A CA 1
ATOM 2082 C C . GLN A 1 276 ? -7.009 10.685 85.998 1.00 6.85 425 GLN A C 1
ATOM 2083 O O . GLN A 1 276 ? -7.775 10.501 86.958 1.00 7.50 425 GLN A O 1
ATOM 2089 N N . PHE A 1 277 ? -7.022 9.923 84.899 1.00 8.83 426 PHE A N 1
ATOM 2090 C CA . PHE A 1 277 ? -7.817 8.708 84.777 1.00 9.03 426 PHE A CA 1
ATOM 2091 C C . PHE A 1 277 ? -6.886 7.705 84.116 1.00 8.86 426 PHE A C 1
ATOM 2092 O O . PHE A 1 277 ? -6.670 7.775 82.888 1.00 9.44 426 PHE A O 1
ATOM 2100 N N . ARG A 1 278 ? -6.183 6.909 84.958 1.00 8.04 427 ARG A N 1
ATOM 2101 C CA . ARG A 1 278 ? -5.086 6.066 84.463 1.00 8.89 427 ARG A CA 1
ATOM 2102 C C . ARG A 1 278 ? -5.090 4.677 85.092 1.00 10.05 427 ARG A C 1
ATOM 2103 O O . ARG A 1 278 ? -5.483 4.494 86.236 1.00 8.34 427 ARG A O 1
ATOM 2111 N N . ASP A 1 279 ? -4.714 3.685 84.289 1.00 8.93 428 ASP A N 1
ATOM 2112 C CA . ASP A 1 279 ? -4.529 2.321 84.769 1.00 8.08 428 ASP A CA 1
ATOM 2113 C C . ASP A 1 279 ? -5.801 1.769 85.436 1.00 10.43 428 ASP A C 1
ATOM 2114 O O . ASP A 1 279 ? -5.730 0.992 86.383 1.00 12.96 428 ASP A O 1
ATOM 2119 N N . SER A 1 280 ? -6.962 2.144 84.892 1.00 7.69 429 SER A N 1
ATOM 2120 C CA . SER A 1 280 ? -8.252 1.824 85.529 1.00 8.61 429 SER A CA 1
ATOM 2121 C C . SER A 1 280 ? -9.196 1.100 84.566 1.00 9.57 429 SER A C 1
ATOM 2122 O O . SER A 1 280 ? -8.984 1.067 83.369 1.00 9.76 429 SER A O 1
ATOM 2125 N N . VAL A 1 281 ? -10.193 0.411 85.139 1.00 6.42 430 VAL A N 1
ATOM 2126 C CA . VAL A 1 281 ? -11.009 -0.553 84.393 1.00 9.30 430 VAL A CA 1
ATOM 2127 C C . VAL A 1 281 ? -12.453 -0.378 84.778 1.00 8.12 430 VAL A C 1
ATOM 2128 O O . VAL A 1 281 ? -12.770 -0.305 85.970 1.00 7.44 430 VAL A O 1
ATOM 2132 N N . ALA A 1 282 ? -13.346 -0.220 83.764 1.00 6.81 431 ALA A N 1
ATOM 2133 C CA . ALA A 1 282 ? -14.813 -0.205 84.025 1.00 7.65 431 ALA A CA 1
ATOM 2134 C C . ALA A 1 282 ? -15.420 -1.396 83.324 1.00 6.41 431 ALA A C 1
ATOM 2135 O O . ALA A 1 282 ? -15.242 -1.565 82.122 1.00 9.32 431 ALA A O 1
ATOM 2137 N N . LEU A 1 283 ? -16.199 -2.211 84.068 1.00 7.17 432 LEU A N 1
ATOM 2138 C CA . LEU A 1 283 ? -16.799 -3.448 83.560 1.00 8.86 432 LEU A CA 1
ATOM 2139 C C . LEU A 1 283 ? -18.332 -3.367 83.768 1.00 9.41 432 LEU A C 1
ATOM 2140 O O . LEU A 1 283 ? -18.813 -3.048 84.883 1.00 8.70 432 LEU A O 1
ATOM 2145 N N . SER A 1 284 ? -19.091 -3.605 82.694 1.00 7.59 433 SER A N 1
ATOM 2146 C CA . SER A 1 284 ? -20.555 -3.682 82.712 1.00 6.95 433 SER A CA 1
ATOM 2147 C C . SER A 1 284 ? -21.284 -2.505 83.382 1.00 8.00 433 SER A C 1
ATOM 2148 O O . SER A 1 284 ? -22.245 -2.763 84.101 1.00 8.29 433 SER A O 1
ATOM 2151 N N . PRO A 1 285 ? -20.876 -1.246 83.154 1.00 8.59 434 PRO A N 1
ATOM 2152 C CA . PRO A 1 285 ? -21.726 -0.136 83.666 1.00 6.95 434 PRO A CA 1
ATOM 2153 C C . PRO A 1 285 ? -23.008 -0.003 82.842 1.00 9.47 434 PRO A C 1
ATOM 2154 O O . PRO A 1 285 ? -23.024 -0.291 81.663 1.00 9.42 434 PRO A O 1
ATOM 2158 N N . VAL A 1 286 ? -24.069 0.381 83.529 1.00 7.71 435 VAL A N 1
ATOM 2159 C CA . VAL A 1 286 ? -25.366 0.643 82.882 1.00 7.73 435 VAL A CA 1
ATOM 2160 C C . VAL A 1 286 ? -25.293 1.832 81.911 1.00 9.12 435 VAL A C 1
ATOM 2161 O O . VAL A 1 286 ? -25.917 1.811 80.831 1.00 9.81 435 VAL A O 1
ATOM 2165 N N . TRP A 1 287 ? -24.567 2.889 82.281 1.00 9.42 436 TRP A N 1
ATOM 2166 C CA . TRP A 1 287 ? -24.336 3.988 81.390 1.00 9.98 436 TRP A CA 1
ATOM 2167 C C . TRP A 1 287 ? -22.909 3.901 80.811 1.00 11.68 436 TRP A C 1
ATOM 2168 O O . TRP A 1 287 ? -22.692 3.046 79.946 1.00 11.47 436 TRP A O 1
ATOM 2179 N N . ASP A 1 288 ? -21.945 4.688 81.274 1.00 9.74 437 ASP A N 1
ATOM 2180 C CA . ASP A 1 288 ? -20.650 4.823 80.592 1.00 9.72 437 ASP A CA 1
ATOM 2181 C C . ASP A 1 288 ? -19.553 4.134 81.411 1.00 7.62 437 ASP A C 1
ATOM 2182 O O . ASP A 1 288 ? -19.666 4.067 82.648 1.00 8.56 437 ASP A O 1
ATOM 2187 N N . GLY A 1 289 ? -18.453 3.725 80.776 1.00 7.55 438 GLY A N 1
ATOM 2188 C CA . GLY A 1 289 ? -17.314 3.237 81.534 1.00 6.59 438 GLY A CA 1
ATOM 2189 C C . GLY A 1 289 ? -16.690 4.463 82.240 1.00 7.43 438 GLY A C 1
ATOM 2190 O O . GLY A 1 289 ? -16.576 4.525 83.454 1.00 8.43 438 GLY A O 1
ATOM 2191 N N . PHE A 1 290 ? -16.169 5.376 81.412 1.00 6.58 439 PHE A N 1
ATOM 2192 C CA . PHE A 1 290 ? -15.654 6.664 81.912 1.00 7.23 439 PHE A CA 1
ATOM 2193 C C . PHE A 1 290 ? -16.482 7.783 81.251 1.00 9.72 439 PHE A C 1
ATOM 2194 O O . PHE A 1 290 ? -16.558 7.832 80.015 1.00 10.52 439 PHE A O 1
ATOM 2202 N N . ASP A 1 291 ? -17.137 8.619 82.074 1.00 11.10 440 ASP A N 1
ATOM 2203 C CA . ASP A 1 291 ? -17.947 9.772 81.617 1.00 9.79 440 ASP A CA 1
ATOM 2204 C C . ASP A 1 291 ? -17.210 11.032 82.025 1.00 9.42 440 ASP A C 1
ATOM 2205 O O . ASP A 1 291 ? -17.362 11.499 83.139 1.00 10.78 440 ASP A O 1
ATOM 2210 N N . LEU A 1 292 ? -16.391 11.552 81.098 1.00 9.22 441 LEU A N 1
ATOM 2211 C CA . LEU A 1 292 ? -15.449 12.620 81.383 1.00 10.09 441 LEU A CA 1
ATOM 2212 C C . LEU A 1 292 ? -15.756 14.009 80.812 1.00 11.79 441 LEU A C 1
ATOM 2213 O O . LEU A 1 292 ? -14.900 14.894 80.798 1.00 13.06 441 LEU A O 1
ATOM 2218 N N . GLY A 1 293 ? -16.976 14.181 80.373 1.00 12.63 442 GLY A N 1
ATOM 2219 C CA . GLY A 1 293 ? -17.414 15.451 79.853 1.00 11.77 442 GLY A CA 1
ATOM 2220 C C . GLY A 1 293 ? -17.598 16.504 80.914 1.00 10.25 442 GLY A C 1
ATOM 2221 O O . GLY A 1 293 ? -17.714 16.202 82.077 1.00 10.25 442 GLY A O 1
ATOM 2222 N N . SER A 1 294 ? -17.713 17.766 80.493 1.00 10.00 443 SER A N 1
ATOM 2223 C CA . SER A 1 294 ? -17.887 18.874 81.401 1.00 8.85 443 SER A CA 1
ATOM 2224 C C . SER A 1 294 ? -19.253 19.566 81.253 1.00 11.33 443 SER A C 1
ATOM 2225 O O . SER A 1 294 ? -19.770 20.129 82.212 1.00 12.47 443 SER A O 1
ATOM 2228 N N . ASP A 1 295 ? -19.781 19.595 80.033 1.00 11.28 444 ASP A N 1
ATOM 2229 C CA . ASP A 1 295 ? -21.016 20.276 79.756 1.00 10.54 444 ASP A CA 1
ATOM 2230 C C . ASP A 1 295 ? -22.165 19.299 79.498 1.00 11.19 444 ASP A C 1
ATOM 2231 O O . ASP A 1 295 ? -21.996 18.350 78.732 1.00 14.11 444 ASP A O 1
ATOM 2236 N N . PRO A 1 296 ? -23.339 19.543 80.086 1.00 13.31 445 PRO A N 1
ATOM 2237 C CA . PRO A 1 296 ? -24.439 18.579 79.915 1.00 15.31 445 PRO A CA 1
ATOM 2238 C C . PRO A 1 296 ? -25.113 18.644 78.557 1.00 16.83 445 PRO A C 1
ATOM 2239 O O . PRO A 1 296 ? -25.251 19.738 77.967 1.00 18.54 445 PRO A O 1
ATOM 2243 N N . GLY A 1 297 ? -25.561 17.486 78.109 1.00 19.50 446 GLY A N 1
ATOM 2244 C CA . GLY A 1 297 ? -26.189 17.364 76.803 1.00 20.18 446 GL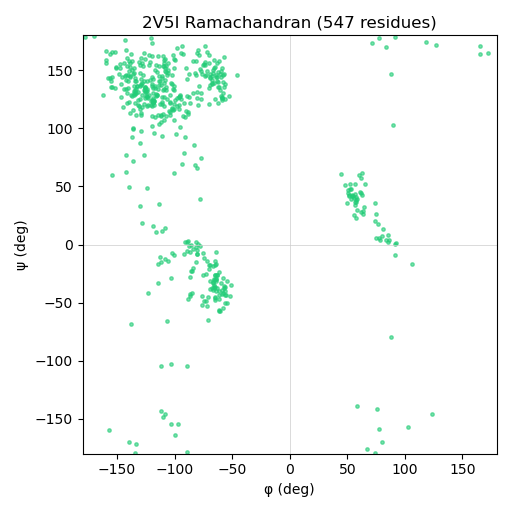Y A CA 1
ATOM 2245 C C . GLY A 1 297 ? -27.446 18.206 76.676 1.00 20.85 446 GLY A C 1
ATOM 2246 O O . GLY A 1 297 ? -27.625 18.884 75.671 1.00 20.19 446 GLY A O 1
ATOM 2247 N N . MET A 1 298 ? -28.302 18.207 77.692 1.00 22.03 447 MET A N 1
ATOM 2248 C CA . MET A 1 298 ? -29.590 18.936 77.579 1.00 24.39 447 MET A CA 1
ATOM 2249 C C . MET A 1 298 ? -29.498 20.463 77.666 1.00 24.40 447 MET A C 1
ATOM 2250 O O . MET A 1 298 ? -30.481 21.161 77.380 1.00 26.88 447 MET A O 1
ATOM 2255 N N . ALA A 1 299 ? -28.343 20.986 78.071 1.00 23.19 448 ALA A N 1
ATOM 2256 C CA . ALA A 1 299 ? -28.071 22.414 78.095 1.00 22.26 448 ALA A CA 1
ATOM 2257 C C . ALA A 1 299 ? -29.189 23.289 78.651 1.00 22.78 448 ALA A C 1
ATOM 2258 O O . ALA A 1 299 ? -29.689 24.208 77.978 1.00 21.62 448 ALA A O 1
ATOM 2260 N N . PRO A 1 300 ? -29.544 23.067 79.917 1.00 20.89 449 PRO A N 1
ATOM 2261 C CA . PRO A 1 300 ? -30.634 23.825 80.501 1.00 20.85 449 PRO A CA 1
ATOM 2262 C C . PRO A 1 300 ? -30.318 25.236 80.980 1.00 21.40 449 PRO A C 1
ATOM 2263 O O . PRO A 1 300 ? -31.222 25.868 81.543 1.00 22.14 449 PRO A O 1
ATOM 2267 N N . GLU A 1 301 ? -29.075 25.720 80.841 1.00 18.35 450 GLU A N 1
ATOM 2268 C CA . GLU A 1 301 ? -28.765 27.133 81.130 1.00 19.09 450 GLU A CA 1
ATOM 2269 C C . GLU A 1 301 ? -27.817 27.642 80.057 1.00 18.80 450 GLU A C 1
ATOM 2270 O O . GLU A 1 301 ? -27.092 26.859 79.469 1.00 19.98 450 GLU A O 1
ATOM 2276 N N . PRO A 1 302 ? -27.849 28.941 79.798 1.00 19.15 451 PRO A N 1
ATOM 2277 C CA . PRO A 1 302 ? -27.080 29.522 78.686 1.00 19.28 451 PRO A CA 1
ATOM 2278 C C . PRO A 1 302 ? -25.647 29.910 79.009 1.00 19.16 451 PRO A C 1
ATOM 2279 O O . PRO A 1 302 ? -24.891 30.272 78.087 1.00 17.80 451 PRO A O 1
ATOM 2283 N N . ASP A 1 303 ? -25.260 29.815 80.281 1.00 16.53 452 ASP A N 1
ATOM 2284 C CA . ASP A 1 303 ? -23.940 30.217 80.721 1.00 15.91 452 ASP A CA 1
ATOM 2285 C C . ASP A 1 303 ? -23.412 29.199 81.741 1.00 14.09 452 ASP A C 1
ATOM 2286 O O . ASP A 1 303 ? -24.049 28.154 81.923 1.00 15.19 452 ASP A O 1
ATOM 2295 N N . ARG A 1 304 ? -22.306 29.513 82.409 1.00 13.88 453 ARG A N 1
ATOM 2296 C CA . ARG A 1 304 ? -21.703 28.658 83.418 1.00 13.03 453 ARG A CA 1
ATOM 2297 C C . ARG A 1 304 ? -21.422 29.445 84.671 1.00 12.75 453 ARG A C 1
ATOM 2298 O O . ARG A 1 304 ? -20.304 29.908 84.870 1.00 14.06 453 ARG A O 1
ATOM 2306 N N . PRO A 1 305 ? -22.404 29.530 85.561 1.00 12.50 454 PRO A N 1
ATOM 2307 C CA . PRO A 1 305 ? -22.148 30.246 86.814 1.00 14.72 454 PRO A CA 1
ATOM 2308 C C . PRO A 1 305 ? -20.989 29.597 87.582 1.00 13.41 454 PRO A C 1
ATOM 2309 O O . PRO A 1 305 ? -21.023 28.403 87.817 1.00 14.21 454 PRO A O 1
ATOM 2313 N N . GLY A 1 306 ? -20.008 30.416 87.957 1.00 12.95 455 GLY A N 1
ATOM 2314 C CA . GLY A 1 306 ? -18.845 29.968 88.743 1.00 13.08 455 GLY A CA 1
ATOM 2315 C C . GLY A 1 306 ? -17.718 29.349 87.895 1.00 13.90 455 GLY A C 1
ATOM 2316 O O . GLY A 1 306 ? -16.695 28.857 88.438 1.00 12.71 455 GLY A O 1
ATOM 2317 N N . ASP A 1 307 ? -17.869 29.349 86.581 1.00 14.39 456 ASP A N 1
ATOM 2318 C CA . ASP A 1 307 ? -16.909 28.673 85.690 1.00 12.88 456 ASP A CA 1
ATOM 2319 C C . ASP A 1 307 ? -16.533 29.590 84.513 1.00 13.59 456 ASP A C 1
ATOM 2320 O O . ASP A 1 307 ? -16.901 30.791 84.484 1.00 15.25 456 ASP A O 1
ATOM 2325 N N . LEU A 1 308 ? -15.806 29.062 83.544 1.00 12.94 457 LEU A N 1
ATOM 2326 C CA . LEU A 1 308 ? -15.425 29.875 82.367 1.00 12.72 457 LEU A CA 1
ATOM 2327 C C . LEU A 1 308 ? -16.664 30.202 81.535 1.00 14.30 457 LEU A C 1
ATOM 2328 O O . LEU A 1 308 ? -17.497 29.320 81.264 1.00 14.17 457 LEU A O 1
ATOM 2333 N N . PRO A 1 309 ? -16.754 31.456 81.054 1.00 15.71 458 PRO A N 1
ATOM 2334 C CA . PRO A 1 309 ? -17.932 31.851 80.291 1.00 15.91 458 PRO A CA 1
ATOM 2335 C C . PRO A 1 309 ? -18.048 31.217 78.896 1.00 15.47 458 PRO A C 1
ATOM 2336 O O . PRO A 1 309 ? -17.058 30.854 78.260 1.00 13.79 458 PRO A O 1
ATOM 2340 N N . VAL A 1 310 ? -19.278 31.136 78.387 1.00 17.32 459 VAL A N 1
ATOM 2341 C CA . VAL A 1 310 ? -19.539 30.604 77.033 1.00 18.73 459 VAL A CA 1
ATOM 2342 C C . VAL A 1 310 ? -18.920 31.516 75.952 1.00 19.59 459 VAL A C 1
ATOM 2343 O O . VAL A 1 310 ? -18.507 31.031 74.911 1.00 19.57 459 VAL A O 1
ATOM 2350 N N . SER A 1 311 ? -18.761 32.800 76.255 1.00 21.93 460 SER A N 1
ATOM 2351 C CA . SER A 1 311 ? -18.105 33.700 75.306 1.00 23.79 460 SER A CA 1
ATOM 2352 C C . SER A 1 311 ? -16.657 33.331 75.069 1.00 24.52 460 SER A C 1
ATOM 2353 O O . SER A 1 311 ? -16.127 33.596 73.987 1.00 26.39 460 SER A O 1
ATOM 2356 N N . GLU A 1 312 ? -16.009 32.736 76.069 1.00 22.27 461 GLU A N 1
ATOM 2357 C CA . GLU A 1 312 ? -14.629 32.282 75.952 1.00 21.74 461 GLU A CA 1
ATOM 2358 C C . GLU A 1 312 ? -14.536 30.859 75.376 1.00 20.53 461 GLU A C 1
ATOM 2359 O O . GLU A 1 312 ? -13.676 30.577 74.524 1.00 20.70 461 GLU A O 1
ATOM 2365 N N . TYR A 1 313 ? -15.390 29.951 75.871 1.00 15.76 462 TYR A N 1
ATOM 2366 C CA . TYR A 1 313 ? -15.429 28.564 75.376 1.00 13.77 462 TYR A CA 1
ATOM 2367 C C . TYR A 1 313 ? -16.883 28.180 75.198 1.00 13.01 462 TYR A C 1
ATOM 2368 O O . TYR A 1 313 ? -17.606 28.044 76.205 1.00 13.48 462 TYR A O 1
ATOM 2377 N N . PRO A 1 314 ? -17.326 27.914 73.953 1.00 14.33 463 PRO A N 1
ATOM 2378 C CA . PRO A 1 314 ? -18.658 27.364 73.729 1.00 12.54 463 PRO A CA 1
ATOM 2379 C C . PRO A 1 314 ? -18.915 26.037 74.463 1.00 12.13 463 PRO A C 1
ATOM 2380 O O . PRO A 1 314 ? -17.970 25.346 74.896 1.00 11.20 463 PRO A O 1
ATOM 2384 N N . PHE A 1 315 ? -20.174 25.685 74.610 1.00 12.90 464 PHE A N 1
ATOM 2385 C CA . PHE A 1 315 ? -20.517 24.437 75.247 1.00 11.90 464 PHE A CA 1
ATOM 2386 C C . PHE A 1 315 ? -19.834 23.271 74.494 1.00 11.84 464 PHE A C 1
ATOM 2387 O O . PHE A 1 315 ? -19.749 23.263 73.259 1.00 12.36 464 PHE A O 1
ATOM 2395 N N . HIS A 1 316 ? -19.265 22.370 75.299 1.00 11.89 465 HIS A N 1
ATOM 2396 C CA . HIS A 1 316 ? -18.538 21.198 74.837 1.00 10.51 465 HIS A CA 1
ATOM 2397 C C . HIS A 1 316 ? -17.093 21.525 74.397 1.00 10.63 465 HIS A C 1
ATOM 2398 O O . HIS A 1 316 ? -16.417 20.661 73.856 1.00 11.67 465 HIS A O 1
ATOM 2405 N N . GLN A 1 317 ? -16.650 22.757 74.636 1.00 9.80 466 GLN A N 1
ATOM 2406 C CA . GLN A 1 317 ? -15.295 23.192 74.231 1.00 10.05 466 GLN A CA 1
ATOM 2407 C C . GLN A 1 317 ? -14.387 23.617 75.418 1.00 9.89 466 GLN A C 1
ATOM 2408 O O . GLN A 1 317 ? -13.381 24.279 75.206 1.00 10.01 466 GLN A O 1
ATOM 2414 N N . LEU A 1 318 ? -14.731 23.267 76.654 1.00 9.44 467 LEU A N 1
ATOM 2415 C CA . LEU A 1 318 ? -13.864 23.618 77.780 1.00 9.77 467 LEU A CA 1
ATOM 2416 C C . LEU A 1 318 ? -12.511 22.924 77.702 1.00 10.52 467 LEU A C 1
ATOM 2417 O O . LEU A 1 318 ? -12.436 21.770 77.261 1.00 8.06 467 LEU A O 1
ATOM 2422 N N . PRO A 1 319 ? -11.456 23.625 78.131 1.00 11.01 468 PRO A N 1
ATOM 2423 C CA . PRO A 1 319 ? -10.101 22.997 78.207 1.00 10.13 468 PRO A CA 1
ATOM 2424 C C . PRO A 1 319 ? -9.926 22.146 79.455 1.00 8.85 468 PRO A C 1
ATOM 2425 O O . PRO A 1 319 ? -9.165 22.469 80.378 1.00 10.39 468 PRO A O 1
ATOM 2429 N N . ASN A 1 320 ? -10.696 21.049 79.513 1.00 9.29 469 ASN A N 1
ATOM 2430 C CA . ASN A 1 320 ? -10.753 20.241 80.715 1.00 7.88 469 ASN A CA 1
ATOM 2431 C C . ASN A 1 320 ? -9.464 19.550 81.018 1.00 8.34 469 ASN A C 1
ATOM 2432 O O . ASN A 1 320 ? -9.140 19.317 82.174 1.00 9.87 469 ASN A O 1
ATOM 2437 N N . ASN A 1 321 ? -8.739 19.199 79.956 1.00 9.28 470 ASN A N 1
ATOM 2438 C CA . ASN A 1 321 ? -7.370 18.705 80.049 1.00 10.41 470 ASN A CA 1
ATOM 2439 C C . ASN A 1 321 ? -7.122 17.568 81.033 1.00 10.77 470 ASN A C 1
ATOM 2440 O O . ASN A 1 321 ? -6.089 17.569 81.773 1.00 13.11 470 ASN A O 1
ATOM 2445 N N . HIS A 1 322 ? -8.012 16.583 81.033 1.00 9.24 471 HIS A N 1
ATOM 2446 C CA . HIS A 1 322 ? -7.717 15.415 81.859 1.00 9.32 471 HIS A CA 1
ATOM 2447 C C . HIS A 1 322 ? -6.589 14.573 81.256 1.00 9.35 471 HIS A C 1
ATOM 2448 O O . HIS A 1 322 ? -6.416 14.527 80.047 1.00 10.87 471 HIS A O 1
ATOM 2455 N N . LEU A 1 323 ? -5.820 13.912 82.125 1.00 8.86 472 LEU A N 1
ATOM 2456 C CA . LEU A 1 323 ? -4.757 13.032 81.712 1.00 10.46 472 LEU A CA 1
ATOM 2457 C C . LEU A 1 323 ? -5.330 11.605 81.690 1.00 10.42 472 LEU A C 1
ATOM 2458 O O . LEU A 1 323 ? -5.491 10.959 82.735 1.00 10.89 472 LEU A O 1
ATOM 2463 N N . VAL A 1 324 ? -5.657 11.142 80.488 1.00 10.73 473 VAL A N 1
ATOM 2464 C CA . VAL A 1 324 ? -6.347 9.867 80.252 1.00 11.10 473 VAL A CA 1
ATOM 2465 C C . VAL A 1 324 ? -5.419 8.934 79.518 1.00 10.99 473 VAL A C 1
ATOM 2466 O O . VAL A 1 324 ? -5.018 9.232 78.388 1.00 10.22 473 VAL A O 1
ATOM 2470 N N . ASP A 1 325 ? -4.987 7.863 80.205 1.00 11.19 474 ASP A N 1
ATOM 2471 C CA . ASP A 1 325 ? -4.008 6.901 79.652 1.00 11.44 474 ASP A CA 1
ATOM 2472 C C . ASP A 1 325 ? -4.154 5.546 80.313 1.00 10.96 474 ASP A C 1
ATOM 2473 O O . ASP A 1 325 ? -4.307 5.430 81.515 1.00 11.42 474 ASP A O 1
ATOM 2478 N N . ASN A 1 326 ? -4.123 4.507 79.480 1.00 10.39 475 ASN A N 1
ATOM 2479 C CA . ASN A 1 326 ? -4.130 3.134 79.921 1.00 9.63 475 ASN A CA 1
ATOM 2480 C C . ASN A 1 326 ? -5.398 2.777 80.697 1.00 9.79 475 ASN A C 1
ATOM 2481 O O . ASN A 1 326 ? -5.367 2.359 81.838 1.00 11.01 475 ASN A O 1
ATOM 2490 N N . ILE A 1 327 ? -6.525 2.987 80.024 1.00 7.33 476 ILE A N 1
ATOM 2491 C CA . ILE A 1 327 ? -7.828 2.615 80.591 1.00 8.44 476 ILE A CA 1
ATOM 2492 C C . ILE A 1 327 ? -8.497 1.542 79.756 1.00 8.70 476 ILE A C 1
ATOM 2493 O O . ILE A 1 327 ? -8.276 1.448 78.560 1.00 9.25 476 ILE A O 1
ATOM 2498 N N . LEU A 1 328 ? -9.366 0.758 80.399 1.00 7.99 477 LEU A N 1
ATOM 2499 C CA . LEU A 1 328 ? -10.030 -0.397 79.760 1.00 9.23 477 LEU A CA 1
ATOM 2500 C C . LEU A 1 328 ? -11.508 -0.391 80.127 1.00 8.72 477 LEU A C 1
ATOM 2501 O O . LEU A 1 328 ? -11.846 -0.140 81.291 1.00 8.92 477 LEU A O 1
ATOM 2506 N N . VAL A 1 329 ? -12.370 -0.552 79.115 1.00 8.17 478 VAL A N 1
ATOM 2507 C CA . VAL A 1 329 ? -13.806 -0.667 79.354 1.00 7.34 478 VAL A CA 1
ATOM 2508 C C . VAL A 1 329 ? -14.330 -1.909 78.618 1.00 7.22 478 VAL A C 1
ATOM 2509 O O . VAL A 1 329 ? -13.990 -2.114 77.464 1.00 8.63 478 VAL A O 1
ATOM 2513 N N . MET A 1 330 ? -15.211 -2.667 79.287 1.00 7.44 479 MET A N 1
ATOM 2514 C CA . MET A 1 330 ? -15.891 -3.774 78.612 1.00 8.71 479 MET A CA 1
ATOM 2515 C C . MET A 1 330 ? -17.341 -3.901 79.055 1.00 8.99 479 MET A C 1
ATOM 2516 O O . MET A 1 330 ? -17.676 -3.641 80.218 1.00 9.80 479 MET A O 1
ATOM 2521 N N . ASN A 1 331 ? -18.193 -4.220 78.076 1.00 9.63 480 ASN A N 1
ATOM 2522 C CA . ASN A 1 331 ? -19.606 -4.547 78.299 1.00 9.62 480 ASN A CA 1
ATOM 2523 C C . ASN A 1 331 ? -20.470 -3.406 78.848 1.00 11.44 480 ASN A C 1
ATOM 2524 O O . ASN A 1 331 ? -21.456 -3.651 79.509 1.00 9.99 480 ASN A O 1
ATOM 2529 N N . SER A 1 332 ? -20.169 -2.167 78.501 1.00 8.86 481 SER A N 1
ATOM 2530 C CA . SER A 1 332 ? -21.030 -1.030 78.874 1.00 10.13 481 SER A CA 1
ATOM 2531 C C . SER A 1 332 ? -22.343 -1.093 78.099 1.00 10.30 481 SER A C 1
ATOM 2532 O O . SER A 1 332 ? -22.401 -1.553 76.980 1.00 10.21 481 SER A O 1
ATOM 2535 N N . LEU A 1 333 ? -23.425 -0.714 78.752 1.00 10.28 482 LEU A N 1
ATOM 2536 C CA . LEU A 1 333 ? -24.721 -0.624 78.072 1.00 9.81 482 LEU A CA 1
ATOM 2537 C C . LEU A 1 333 ? -24.933 0.726 77.392 1.00 12.01 482 LEU A C 1
ATOM 2538 O O . LEU A 1 333 ? -25.691 0.792 76.399 1.00 14.81 482 LEU A O 1
ATOM 2543 N N . GLY A 1 334 ? -24.317 1.804 77.900 1.00 11.50 483 GLY A N 1
ATOM 2544 C CA . GLY A 1 334 ? -24.368 3.143 77.374 1.00 13.00 483 GLY A CA 1
ATOM 2545 C C . GLY A 1 334 ? -23.277 3.408 76.360 1.00 15.66 483 GLY A C 1
ATOM 2546 O O . GLY A 1 334 ? -23.414 3.016 75.189 1.00 17.11 483 GLY A O 1
ATOM 2547 N N . VAL A 1 335 ? -22.247 4.147 76.748 1.00 11.99 484 VAL A N 1
ATOM 2548 C CA . VAL A 1 335 ? -21.092 4.444 75.897 1.00 11.50 484 VAL A CA 1
ATOM 2549 C C . VAL A 1 335 ? -19.815 4.017 76.663 1.00 10.68 484 VAL A C 1
ATOM 2550 O O . VAL A 1 335 ? -19.667 4.416 77.833 1.00 12.21 484 VAL A O 1
ATOM 2554 N N . GLY A 1 336 ? -18.860 3.352 76.036 1.00 9.06 485 GLY A N 1
ATOM 2555 C CA . GLY A 1 336 ? -17.688 2.967 76.789 1.00 8.93 485 GLY A CA 1
ATOM 2556 C C . GLY A 1 336 ? -16.908 4.133 77.380 1.00 10.11 485 GLY A C 1
ATOM 2557 O O . GLY A 1 336 ? -16.626 4.155 78.589 1.00 10.74 485 GLY A O 1
ATOM 2558 N N . LEU A 1 337 ? -16.473 5.050 76.492 1.00 9.72 486 LEU A N 1
ATOM 2559 C CA . LEU A 1 337 ? -15.738 6.274 76.853 1.00 9.05 486 LEU A CA 1
ATOM 2560 C C . LEU A 1 337 ? -16.500 7.494 76.289 1.00 9.96 486 LEU A C 1
ATOM 2561 O O . LEU A 1 337 ? -16.657 7.634 75.079 1.00 11.75 486 LEU A O 1
ATOM 2566 N N . GLY A 1 338 ? -16.919 8.363 77.198 1.00 9.34 487 GLY A N 1
ATOM 2567 C CA . GLY A 1 338 ? -17.633 9.581 76.867 1.00 9.26 487 GLY A CA 1
ATOM 2568 C C . GLY A 1 338 ? -16.801 10.766 77.266 1.00 9.99 487 GLY A C 1
ATOM 2569 O O . GLY A 1 338 ? -16.247 10.810 78.349 1.00 11.91 487 GLY A O 1
ATOM 2570 N N . MET A 1 339 ? -16.606 11.712 76.353 1.00 10.91 488 MET A N 1
ATOM 2571 C CA . MET A 1 339 ? -15.923 12.932 76.738 1.00 11.72 488 MET A CA 1
ATOM 2572 C C . MET A 1 339 ? -16.351 14.106 75.885 1.00 11.06 488 MET A C 1
ATOM 2573 O O . MET A 1 339 ? -17.065 13.944 74.893 1.00 11.67 488 MET A O 1
ATOM 2578 N N . ASP A 1 340 ? -16.002 15.285 76.363 1.00 10.29 489 ASP A N 1
ATOM 2579 C CA . ASP A 1 340 ? -16.155 16.537 75.584 1.00 10.34 489 ASP A CA 1
ATOM 2580 C C . ASP A 1 340 ? -14.973 17.460 75.866 1.00 8.72 489 ASP A C 1
ATOM 2581 O O . ASP A 1 340 ? -14.069 17.097 76.667 1.00 9.97 489 ASP A O 1
ATOM 2586 N N . GLY A 1 341 ? -14.902 18.596 75.184 1.00 9.82 490 GLY A N 1
ATOM 2587 C CA . GLY A 1 341 ? -13.923 19.599 75.463 1.00 9.65 490 GLY A CA 1
ATOM 2588 C C . GLY A 1 341 ? -12.990 19.871 74.320 1.00 10.42 490 GLY A C 1
ATOM 2589 O O . GLY A 1 341 ? -13.072 19.225 73.285 1.00 10.89 490 GLY A O 1
ATOM 2590 N N . SER A 1 342 ? -12.154 20.874 74.494 1.00 10.04 491 SER A N 1
ATOM 2591 C CA . SER A 1 342 ? -11.135 21.262 73.512 1.00 10.15 491 SER A CA 1
ATOM 2592 C C . SER A 1 342 ? -9.727 21.018 74.028 1.00 11.35 491 SER A C 1
ATOM 2593 O O . SER A 1 342 ? -9.459 21.055 75.240 1.00 12.81 491 SER A O 1
ATOM 2596 N N . GLY A 1 343 ? -8.793 20.801 73.091 1.00 10.95 492 GLY A N 1
ATOM 2597 C CA . GLY A 1 343 ? -7.425 20.608 73.464 1.00 11.02 492 GLY A CA 1
ATOM 2598 C C . GLY A 1 343 ? -7.191 19.226 74.004 1.00 12.89 492 GLY A C 1
ATOM 2599 O O . GLY A 1 343 ? -8.107 18.396 74.106 1.00 15.40 492 GLY A O 1
ATOM 2600 N N . GLY A 1 344 ? -5.948 18.957 74.326 1.00 10.84 493 GLY A N 1
ATOM 2601 C CA . GLY A 1 344 ? -5.621 17.771 75.093 1.00 12.15 493 GLY A CA 1
ATOM 2602 C C . GLY A 1 344 ? -5.285 16.509 74.295 1.00 11.24 493 GLY A C 1
ATOM 2603 O O . GLY A 1 344 ? -5.293 16.498 73.067 1.00 9.05 493 GLY A O 1
ATOM 2604 N N . TYR A 1 345 ? -4.964 15.471 75.082 1.00 11.27 494 TYR A N 1
ATOM 2605 C CA . TYR A 1 345 ? -4.434 14.176 74.603 1.00 11.00 494 TYR A CA 1
ATOM 2606 C C . TYR A 1 345 ? -5.152 13.030 75.282 1.00 11.68 494 TYR A C 1
ATOM 2607 O O . TYR A 1 345 ? -5.482 13.115 76.482 1.00 13.94 494 TYR A O 1
ATOM 2616 N N . VAL A 1 346 ? -5.389 11.951 74.547 1.00 9.74 495 VAL A N 1
ATOM 2617 C CA . VAL A 1 346 ? -5.957 10.714 75.096 1.00 10.11 495 VAL A CA 1
ATOM 2618 C C . VAL A 1 346 ? -5.097 9.599 74.488 1.00 10.84 495 VAL A C 1
ATOM 2619 O O . VAL A 1 346 ? -4.792 9.641 73.304 1.00 11.30 495 VAL A O 1
ATOM 2623 N N . SER A 1 347 ? -4.568 8.684 75.316 1.00 10.18 496 SER A N 1
ATOM 2624 C CA . SER A 1 347 ? -3.721 7.618 74.796 1.00 10.18 496 SER A CA 1
ATOM 2625 C C . SER A 1 347 ? -3.973 6.273 75.451 1.00 9.92 496 SER A C 1
ATOM 2626 O O . SER A 1 347 ? -4.393 6.171 76.598 1.00 10.25 496 SER A O 1
ATOM 2629 N N . ASN A 1 348 ? -3.758 5.229 74.663 1.00 11.09 497 ASN A N 1
ATOM 2630 C CA . ASN A 1 348 ? -3.709 3.900 75.197 1.00 11.21 497 ASN A CA 1
ATOM 2631 C C . ASN A 1 348 ? -5.028 3.525 75.865 1.00 12.38 497 ASN A C 1
ATOM 2632 O O . ASN A 1 348 ? -5.098 3.190 77.060 1.00 13.70 497 ASN A O 1
ATOM 2637 N N . VAL A 1 349 ? -6.079 3.559 75.057 1.00 9.90 498 VAL A N 1
ATOM 2638 C CA . VAL A 1 349 ? -7.433 3.259 75.504 1.00 10.83 498 VAL A CA 1
ATOM 2639 C C . VAL A 1 349 ? -7.857 1.968 74.868 1.00 12.03 498 VAL A C 1
ATOM 2640 O O . VAL A 1 349 ? -7.650 1.798 73.686 1.00 14.35 498 VAL A O 1
ATOM 2644 N N . THR A 1 350 ? -8.509 1.077 75.627 1.00 8.66 499 THR A N 1
ATOM 2645 C CA . THR A 1 350 ? -9.000 -0.210 75.116 1.00 10.19 499 THR A CA 1
ATOM 2646 C C . THR A 1 350 ? -10.479 -0.339 75.517 1.00 11.47 499 THR A C 1
ATOM 2647 O O . THR A 1 350 ? -10.824 -0.405 76.707 1.00 12.40 499 THR A O 1
ATOM 2651 N N . VAL A 1 351 ? -11.373 -0.279 74.526 1.00 9.10 500 VAL A N 1
ATOM 2652 C CA . VAL A 1 351 ? -12.796 -0.489 74.732 1.00 9.79 500 VAL A CA 1
ATOM 2653 C C . VAL A 1 351 ? -13.160 -1.728 73.907 1.00 10.50 500 VAL A C 1
ATOM 2654 O O . VAL A 1 351 ? -12.957 -1.743 72.691 1.00 11.23 500 VAL A O 1
ATOM 2658 N N . GLN A 1 352 ? -13.721 -2.744 74.541 1.00 9.21 501 GLN A N 1
ATOM 2659 C CA . GLN A 1 352 ? -13.979 -3.987 73.821 1.00 10.98 501 GLN A CA 1
ATOM 2660 C C . GLN A 1 352 ? -15.279 -4.617 74.291 1.00 12.18 501 GLN A C 1
ATOM 2661 O O . GLN A 1 352 ? -15.562 -4.654 75.486 1.00 12.16 501 GLN A O 1
ATOM 2667 N N . ASP A 1 353 ? -16.103 -5.039 73.330 1.00 12.10 502 ASP A N 1
ATOM 2668 C CA . ASP A 1 353 ? -17.310 -5.877 73.640 1.00 11.27 502 ASP A CA 1
ATOM 2669 C C . ASP A 1 353 ? -18.304 -5.086 74.452 1.00 13.17 502 ASP A C 1
ATOM 2670 O O . ASP A 1 353 ? -18.754 -5.574 75.507 1.00 12.56 502 ASP A O 1
ATOM 2675 N N . CYS A 1 354 ? -18.656 -3.899 73.947 1.00 11.87 503 CYS A N 1
ATOM 2676 C CA . CYS A 1 354 ? -19.660 -3.014 74.592 1.00 11.25 503 CYS A CA 1
ATOM 2677 C C . CYS A 1 354 ? -20.994 -3.152 73.885 1.00 12.13 503 CYS A C 1
ATOM 2678 O O . CYS A 1 354 ? -21.077 -3.318 72.652 1.00 12.21 503 CYS A O 1
ATOM 2681 N N . ALA A 1 355 ? -22.066 -3.233 74.679 1.00 12.52 504 ALA A N 1
ATOM 2682 C CA . ALA A 1 355 ? -23.406 -3.350 74.106 1.00 13.32 504 ALA A CA 1
ATOM 2683 C C . ALA A 1 355 ? -23.862 -2.133 73.317 1.00 15.15 504 ALA A C 1
ATOM 2684 O O . ALA A 1 355 ? -24.568 -2.279 72.324 1.00 14.30 504 ALA A O 1
ATOM 2686 N N . GLY A 1 356 ? -23.519 -0.924 73.766 1.00 16.64 505 GLY A N 1
ATOM 2687 C CA . GLY A 1 356 ? -23.706 0.272 72.968 1.00 16.39 505 GLY A CA 1
ATOM 2688 C C . GLY A 1 356 ? -22.417 0.799 72.326 1.00 16.60 505 GLY A C 1
ATOM 2689 O O . GLY A 1 356 ? -21.468 0.043 72.091 1.00 16.20 505 GLY A O 1
ATOM 2690 N N . ALA A 1 357 ? -22.393 2.093 72.047 1.00 15.18 506 ALA A N 1
ATOM 2691 C CA . ALA A 1 357 ? -21.263 2.726 71.377 1.00 13.21 506 ALA A CA 1
ATOM 2692 C C . ALA A 1 357 ? -19.989 2.528 72.200 1.00 12.63 506 ALA A C 1
ATOM 2693 O O . ALA A 1 357 ? -20.018 2.497 73.440 1.00 12.69 506 ALA A O 1
ATOM 2695 N N . GLY A 1 358 ? -18.847 2.518 71.518 1.00 10.06 507 GLY A N 1
ATOM 2696 C CA . GLY A 1 358 ? -17.604 2.400 72.231 1.00 8.94 507 GLY A CA 1
ATOM 2697 C C . GLY A 1 358 ? -17.032 3.710 72.710 1.00 11.46 507 GLY A C 1
ATOM 2698 O O . GLY A 1 358 ? -16.492 3.773 73.809 1.00 10.70 507 GLY A O 1
ATOM 2699 N N . MET A 1 359 ? -17.078 4.741 71.849 1.00 9.92 508 MET A N 1
ATOM 2700 C CA . MET A 1 359 ? -16.603 6.062 72.223 1.00 8.92 508 MET A CA 1
ATOM 2701 C C . MET A 1 359 ? -17.531 7.123 71.643 1.00 8.75 508 MET A C 1
ATOM 2702 O O . MET A 1 359 ? -17.913 7.040 70.494 1.00 11.00 508 MET A O 1
ATOM 2707 N N . LEU A 1 360 ? -17.795 8.175 72.428 1.00 10.05 509 LEU A N 1
ATOM 2708 C CA . LEU A 1 360 ? -18.539 9.325 71.948 1.00 11.14 509 LEU A CA 1
ATOM 2709 C C . LEU A 1 360 ? -17.784 10.520 72.469 1.00 9.52 509 LEU A C 1
ATOM 2710 O O . LEU A 1 360 ? -17.855 10.882 73.655 1.00 11.68 509 LEU A O 1
ATOM 2715 N N . ALA A 1 361 ? -16.970 11.114 71.593 1.00 10.06 510 ALA A N 1
ATOM 2716 C CA . ALA A 1 361 ? -16.137 12.223 71.938 1.00 10.78 510 ALA A CA 1
ATOM 2717 C C . ALA A 1 361 ? -16.676 13.461 71.261 1.00 12.65 510 ALA A C 1
ATOM 2718 O O . ALA A 1 361 ? -16.483 13.681 70.068 1.00 12.37 510 ALA A O 1
ATOM 2720 N N . HIS A 1 362 ? -17.283 14.326 72.057 1.00 10.94 511 HIS A N 1
ATOM 2721 C CA . HIS A 1 362 ? -17.761 15.606 71.578 1.00 11.28 511 HIS A CA 1
ATOM 2722 C C . HIS A 1 362 ? -16.668 16.628 71.822 1.00 10.97 511 HIS A C 1
ATOM 2723 O O . HIS A 1 362 ? -16.770 17.540 72.674 1.00 10.37 511 HIS A O 1
ATOM 2730 N N . THR A 1 363 ? -15.580 16.460 71.054 1.00 10.90 512 THR A N 1
ATOM 2731 C CA . THR A 1 363 ? -14.316 17.094 71.315 1.00 10.09 512 THR A CA 1
ATOM 2732 C C . THR A 1 363 ? -13.813 17.814 70.085 1.00 11.43 512 THR A C 1
ATOM 2733 O O . THR A 1 363 ? -14.210 17.493 68.948 1.00 11.75 512 THR A O 1
ATOM 2737 N N . TYR A 1 364 ? -12.972 18.798 70.363 1.00 10.08 513 TYR A N 1
ATOM 2738 C CA . TYR A 1 364 ? -12.381 19.716 69.389 1.00 11.39 513 TYR A CA 1
ATOM 2739 C C . TYR A 1 364 ? -10.914 19.870 69.641 1.00 9.44 513 TYR A C 1
ATOM 2740 O O . TYR A 1 364 ? -10.509 20.106 70.769 1.00 11.73 513 TYR A O 1
ATOM 2749 N N . ASN A 1 365 ? -10.086 19.779 68.593 1.00 11.89 514 ASN A N 1
ATOM 2750 C CA . ASN A 1 365 ? -8.626 19.959 68.722 1.00 11.26 514 ASN A CA 1
ATOM 2751 C C . ASN A 1 365 ? -7.977 19.058 69.768 1.00 9.81 514 ASN A C 1
ATOM 2752 O O . ASN A 1 365 ? -7.082 19.489 70.552 1.00 12.92 514 ASN A O 1
ATOM 2757 N N . ARG A 1 366 ? -8.457 17.801 69.762 1.00 10.43 515 ARG A N 1
ATOM 2758 C CA . ARG A 1 366 ? -7.911 16.777 70.665 1.00 8.11 515 ARG A CA 1
ATOM 2759 C C . ARG A 1 366 ? -7.237 15.686 69.864 1.00 9.74 515 ARG A C 1
ATOM 2760 O O . ARG A 1 366 ? -7.632 15.394 68.755 1.00 11.34 515 ARG A O 1
ATOM 2768 N N . VAL A 1 367 ? -6.205 15.094 70.459 1.00 8.62 516 VAL A N 1
ATOM 2769 C CA . VAL A 1 367 ? -5.434 13.991 69.842 1.00 10.14 516 VAL A CA 1
ATOM 2770 C C . VAL A 1 367 ? -5.728 12.696 70.583 1.00 10.55 516 VAL A C 1
ATOM 2771 O O . VAL A 1 367 ? -5.593 12.640 71.774 1.00 11.22 516 VAL A O 1
ATOM 2775 N N . PHE A 1 368 ? -5.992 11.629 69.813 1.00 8.59 517 PHE A N 1
ATOM 2776 C CA . PHE A 1 368 ? -6.246 10.287 70.311 1.00 10.42 517 PHE A CA 1
ATOM 2777 C C . PHE A 1 368 ? -5.179 9.369 69.712 1.00 9.73 517 PHE A C 1
ATOM 2778 O O . PHE A 1 368 ? -5.028 9.376 68.477 1.00 12.16 517 PHE A O 1
ATOM 2786 N N . SER A 1 369 ? -4.350 8.684 70.526 1.00 9.04 518 SER A N 1
ATOM 2787 C CA . SER A 1 369 ? -3.301 7.833 69.983 1.00 12.09 518 SER A CA 1
ATOM 2788 C C . SER A 1 369 ? -3.402 6.444 70.615 1.00 10.97 518 SER A C 1
ATOM 2789 O O . SER A 1 369 ? -3.639 6.323 71.823 1.00 11.13 518 SER A O 1
ATOM 2792 N N . ASN A 1 370 ? -3.216 5.413 69.798 1.00 10.99 519 ASN A N 1
ATOM 2793 C CA . ASN A 1 370 ? -3.100 4.033 70.270 1.00 11.45 519 ASN A CA 1
ATOM 2794 C C . ASN A 1 370 ? -4.382 3.578 70.959 1.00 11.25 519 ASN A C 1
ATOM 2795 O O . ASN A 1 370 ? -4.432 3.301 72.154 1.00 13.61 519 ASN A O 1
ATOM 2800 N N . ILE A 1 371 ? -5.447 3.592 70.160 1.00 9.47 520 ILE A N 1
ATOM 2801 C CA . ILE A 1 371 ? -6.857 3.359 70.593 1.00 10.68 520 ILE A CA 1
ATOM 2802 C C . ILE A 1 371 ? -7.332 2.007 70.056 1.00 10.51 520 ILE A C 1
ATOM 2803 O O . ILE A 1 371 ? -7.084 1.653 68.914 1.00 12.84 520 ILE A O 1
ATOM 2808 N N . THR A 1 372 ? -8.062 1.273 70.887 1.00 9.01 521 THR A N 1
ATOM 2809 C CA . THR A 1 372 ? -8.712 0.018 70.427 1.00 9.60 521 THR A CA 1
ATOM 2810 C C . THR A 1 372 ? -10.174 0.157 70.799 1.00 11.60 521 THR A C 1
ATOM 2811 O O . THR A 1 372 ? -10.492 0.418 71.973 1.00 11.75 521 THR A O 1
ATOM 2815 N N . VAL A 1 373 ? -11.079 0.087 69.819 1.00 9.86 522 VAL A N 1
ATOM 2816 C CA . VAL A 1 373 ? -12.532 0.104 70.079 1.00 10.18 522 VAL A CA 1
ATOM 2817 C C . VAL A 1 373 ? -13.132 -0.961 69.187 1.00 11.19 522 VAL A C 1
ATOM 2818 O O . VAL A 1 373 ? -13.383 -0.707 67.997 1.00 11.35 522 VAL A O 1
ATOM 2822 N N . ILE A 1 374 ? -13.428 -2.128 69.761 1.00 8.16 523 ILE A N 1
ATOM 2823 C CA . ILE A 1 374 ? -13.750 -3.303 68.964 1.00 6.95 523 ILE A CA 1
ATOM 2824 C C . ILE A 1 374 ? -14.967 -4.027 69.543 1.00 9.72 523 ILE A C 1
ATOM 2825 O O . ILE A 1 374 ? -15.160 -4.029 70.752 1.00 9.70 523 ILE A O 1
ATOM 2830 N N . ASP A 1 375 ? -15.767 -4.645 68.647 1.00 9.08 524 ASP A N 1
ATOM 2831 C CA . ASP A 1 375 ? -16.955 -5.442 69.064 1.00 10.33 524 ASP A CA 1
ATOM 2832 C C . ASP A 1 375 ? -17.863 -4.569 69.923 1.00 11.95 524 ASP A C 1
ATOM 2833 O O . ASP A 1 375 ? -18.502 -5.059 70.900 1.00 13.62 524 ASP A O 1
ATOM 2838 N N . CYS A 1 376 ? -18.036 -3.320 69.503 1.00 12.09 525 CYS A N 1
ATOM 2839 C CA . CYS A 1 376 ? -18.971 -2.445 70.162 1.00 10.09 525 CYS A CA 1
ATOM 2840 C C . CYS A 1 376 ? -20.326 -2.382 69.419 1.00 11.95 525 CYS A C 1
ATOM 2841 O O . CYS A 1 376 ? -20.503 -2.925 68.324 1.00 11.06 525 CYS A O 1
ATOM 2844 N N . ASN A 1 377 ? -21.288 -1.775 70.101 1.00 11.35 526 ASN A N 1
ATOM 2845 C CA . ASN A 1 377 ? -22.690 -1.782 69.653 1.00 12.28 526 ASN A CA 1
ATOM 2846 C C . ASN A 1 377 ? -23.254 -3.167 69.374 1.00 12.30 526 ASN A C 1
ATOM 2847 O O . ASN A 1 377 ? -23.984 -3.373 68.414 1.00 14.07 526 ASN A O 1
ATOM 2852 N N . TYR A 1 378 ? -22.897 -4.140 70.215 1.00 10.60 527 TYR A N 1
ATOM 2853 C CA . TYR A 1 378 ? -23.277 -5.526 69.908 1.00 10.24 527 TYR A CA 1
ATOM 2854 C C . TYR A 1 378 ? -24.795 -5.739 70.067 1.00 11.73 527 TYR A C 1
ATOM 2855 O O . TYR A 1 378 ? -25.314 -6.678 69.507 1.00 14.61 527 TYR A O 1
ATOM 2864 N N . LEU A 1 379 ? -25.506 -4.852 70.772 1.00 13.72 528 LEU A N 1
ATOM 2865 C CA . LEU A 1 379 ? -26.982 -4.901 70.838 1.00 13.88 528 LEU A CA 1
ATOM 2866 C C . LEU A 1 379 ? -27.645 -4.112 69.700 1.00 14.91 528 LEU A C 1
ATOM 2867 O O . LEU A 1 379 ? -28.873 -4.025 69.636 1.00 16.64 528 LEU A O 1
ATOM 2872 N N . ASN A 1 380 ? -26.866 -3.554 68.778 1.00 12.93 529 ASN A N 1
ATOM 2873 C CA . ASN A 1 380 ? -27.453 -2.964 67.568 1.00 14.32 529 ASN A CA 1
ATOM 2874 C C . ASN A 1 380 ? -28.382 -1.789 67.823 1.00 15.11 529 ASN A C 1
ATOM 2875 O O . ASN A 1 380 ? -29.475 -1.656 67.183 1.00 16.56 529 ASN A O 1
ATOM 2880 N N . PHE A 1 381 ? -27.975 -0.910 68.720 1.00 14.12 530 PHE A N 1
ATOM 2881 C CA . PHE A 1 381 ? -28.609 0.394 68.875 1.00 16.72 530 PHE A CA 1
ATOM 2882 C C . PHE A 1 381 ? -28.474 1.220 67.587 1.00 18.52 530 PHE A C 1
ATOM 2883 O O . PHE A 1 381 ? -27.597 0.970 66.769 1.00 15.61 530 PHE A O 1
ATOM 2891 N N . ASP A 1 382 ? -29.346 2.205 67.395 1.00 20.45 531 ASP A N 1
ATOM 2892 C CA . ASP A 1 382 ? -29.167 3.119 66.288 1.00 22.61 531 ASP A CA 1
ATOM 2893 C C . ASP A 1 382 ? -28.064 4.141 66.615 1.00 22.21 531 ASP A C 1
ATOM 2894 O O . ASP A 1 382 ? -28.326 5.320 66.920 1.00 23.84 531 ASP A O 1
ATOM 2899 N N . SER A 1 383 ? -26.814 3.673 66.570 1.00 21.52 532 SER A N 1
ATOM 2900 C CA . SER A 1 383 ? -25.661 4.471 66.985 1.00 20.85 532 SER A CA 1
ATOM 2901 C C . SER A 1 383 ? -24.438 4.023 66.190 1.00 17.56 532 SER A C 1
ATOM 2902 O O . SER A 1 383 ? -24.360 2.887 65.740 1.00 17.59 532 SER A O 1
ATOM 2905 N N . ASP A 1 384 ? -23.510 4.937 65.994 1.00 17.26 533 ASP A N 1
ATOM 2906 C CA . ASP A 1 384 ? -22.234 4.574 65.462 1.00 16.15 533 ASP A CA 1
ATOM 2907 C C . ASP A 1 384 ? -21.356 4.025 66.580 1.00 15.79 533 ASP A C 1
ATOM 2908 O O . ASP A 1 384 ? -21.566 4.371 67.733 1.00 18.84 533 ASP A O 1
ATOM 2913 N N . GLN A 1 385 ? -20.343 3.242 66.238 1.00 11.81 534 GLN A N 1
ATOM 2914 C CA . GLN A 1 385 ? -19.467 2.639 67.257 1.00 11.38 534 GLN A CA 1
ATOM 2915 C C . GLN A 1 385 ? -18.490 3.634 67.841 1.00 11.82 534 GLN A C 1
ATOM 2916 O O . GLN A 1 385 ? -18.187 3.580 69.055 1.00 12.12 534 GLN A O 1
ATOM 2922 N N . ILE A 1 386 ? -17.876 4.451 66.971 1.00 10.47 535 ILE A N 1
ATOM 2923 C CA . ILE A 1 386 ? -16.849 5.381 67.355 1.00 12.30 535 ILE A CA 1
ATOM 2924 C C . ILE A 1 386 ? -17.296 6.738 66.779 1.00 12.59 535 ILE A C 1
ATOM 2925 O O . ILE A 1 386 ? -17.404 6.876 65.565 1.00 12.41 535 ILE A O 1
ATOM 2930 N N . ILE A 1 387 ? -17.525 7.732 67.629 1.00 11.71 536 ILE A N 1
ATOM 2931 C CA . ILE A 1 387 ? -18.040 9.045 67.227 1.00 13.14 536 ILE A CA 1
ATOM 2932 C C . ILE A 1 387 ? -17.092 10.113 67.752 1.00 12.49 536 ILE A C 1
ATOM 2933 O O . ILE A 1 387 ? -16.739 10.101 68.932 1.00 11.56 536 ILE A O 1
ATOM 2938 N N . ILE A 1 388 ? -16.609 10.977 66.854 1.00 11.73 537 ILE A N 1
ATOM 2939 C CA . ILE A 1 388 ? -15.853 12.156 67.212 1.00 11.49 537 ILE A CA 1
ATOM 2940 C C . ILE A 1 388 ? -16.540 13.303 66.494 1.00 13.06 537 ILE A C 1
ATOM 2941 O O . ILE A 1 388 ? -16.711 13.258 65.292 1.00 13.74 537 ILE A O 1
ATOM 2946 N N . ILE A 1 389 ? -16.883 14.370 67.219 1.00 12.45 538 ILE A N 1
ATOM 2947 C CA . ILE A 1 389 ? -17.681 15.460 66.629 1.00 13.26 538 ILE A CA 1
ATOM 2948 C C . ILE A 1 389 ? -16.842 16.533 65.961 1.00 14.49 538 ILE A C 1
ATOM 2949 O O . ILE A 1 389 ? -17.139 16.929 64.838 1.00 15.45 538 ILE A O 1
ATOM 2954 N N . GLY A 1 390 ? -15.788 16.992 66.625 1.00 13.37 539 GLY A N 1
ATOM 2955 C CA . GLY A 1 390 ? -14.982 18.096 66.143 1.00 13.01 539 GLY A CA 1
ATOM 2956 C C . GLY A 1 390 ? -13.686 17.762 65.444 1.00 13.75 539 GLY A C 1
ATOM 2957 O O . GLY A 1 390 ? -13.505 16.638 64.937 1.00 16.11 539 GLY A O 1
ATOM 2958 N N . ASP A 1 391 ? -12.814 18.768 65.316 1.00 14.91 540 ASP A N 1
ATOM 2959 C CA . ASP A 1 391 ? -11.590 18.696 64.495 1.00 16.24 540 ASP A CA 1
ATOM 2960 C C . ASP A 1 391 ? -10.444 18.035 65.258 1.00 15.20 540 ASP A C 1
ATOM 2961 O O . ASP A 1 391 ? -9.655 18.725 65.898 1.00 17.77 540 ASP A O 1
ATOM 2966 N N . CYS A 1 392 ? -10.393 16.709 65.203 1.00 12.73 541 CYS A N 1
ATOM 2967 C CA . CYS A 1 392 ? -9.443 15.940 66.032 1.00 11.91 541 CYS A CA 1
ATOM 2968 C C . CYS A 1 392 ? -8.484 15.129 65.136 1.00 10.49 541 CYS A C 1
ATOM 2969 O O . CYS A 1 392 ? -8.625 15.118 63.914 1.00 12.51 541 CYS A O 1
ATOM 2972 N N . ILE A 1 393 ? -7.494 14.496 65.769 1.00 11.15 542 ILE A N 1
ATOM 2973 C CA . ILE A 1 393 ? -6.493 13.633 65.102 1.00 13.82 542 ILE A CA 1
ATOM 2974 C C . ILE A 1 393 ? -6.566 12.292 65.798 1.00 12.03 542 ILE A C 1
ATOM 2975 O O . ILE A 1 393 ? -6.619 12.255 67.043 1.00 12.10 542 ILE A O 1
ATOM 2980 N N . VAL A 1 394 ? -6.639 11.195 65.024 1.00 10.46 543 VAL A N 1
ATOM 2981 C CA . VAL A 1 394 ? -6.521 9.854 65.590 1.00 10.95 543 VAL A CA 1
ATOM 2982 C C . VAL A 1 394 ? -5.278 9.199 64.970 1.00 10.61 543 VAL A C 1
ATOM 2983 O O . VAL A 1 394 ? -5.159 9.136 63.759 1.00 11.97 543 VAL A O 1
ATOM 2987 N N . ASN A 1 395 ? -4.323 8.739 65.807 1.00 10.69 544 ASN A N 1
ATOM 2988 C CA . ASN A 1 395 ? -3.082 8.121 65.356 1.00 12.26 544 ASN A CA 1
ATOM 2989 C C . ASN A 1 395 ? -3.080 6.690 65.872 1.00 9.63 544 ASN A C 1
ATOM 2990 O O . ASN A 1 395 ? -2.678 6.463 67.024 1.00 11.61 544 ASN A O 1
ATOM 2995 N N . GLY A 1 396 ? -3.499 5.715 65.076 1.00 11.13 545 GLY A N 1
ATOM 2996 C CA . GLY A 1 396 ? -3.423 4.335 65.450 1.00 12.82 545 GLY A CA 1
ATOM 2997 C C . GLY A 1 396 ? -4.680 3.898 66.167 1.00 13.03 545 GLY A C 1
ATOM 2998 O O . GLY A 1 396 ? -4.894 4.235 67.329 1.00 13.98 545 GLY A O 1
ATOM 2999 N N . ILE A 1 397 ? -5.544 3.185 65.454 1.00 11.15 546 ILE A N 1
ATOM 3000 C CA . ILE A 1 397 ? -6.841 2.766 65.983 1.00 10.20 546 ILE A CA 1
ATOM 3001 C C . ILE A 1 397 ? -7.220 1.411 65.397 1.00 11.39 546 ILE A C 1
ATOM 3002 O O . ILE A 1 397 ? -7.281 1.230 64.196 1.00 11.70 546 ILE A O 1
ATOM 3007 N N . ARG A 1 398 ? -7.533 0.485 66.305 1.00 9.99 547 ARG A N 1
ATOM 3008 C CA . ARG A 1 398 ? -8.031 -0.835 65.947 1.00 9.71 547 ARG A CA 1
ATOM 3009 C C . ARG A 1 398 ? -9.518 -0.785 66.153 1.00 11.74 547 ARG A C 1
ATOM 3010 O O . ARG A 1 398 ? -9.967 -0.427 67.235 1.00 11.65 547 ARG A O 1
ATOM 3018 N N . ALA A 1 399 ? -10.278 -1.042 65.080 1.00 11.08 548 ALA A N 1
ATOM 3019 C CA . ALA A 1 399 ? -11.718 -0.799 65.070 1.00 11.15 548 ALA A CA 1
ATOM 3020 C C . ALA A 1 399 ? -12.564 -1.995 64.606 1.00 11.78 548 ALA A C 1
ATOM 3021 O O . ALA A 1 399 ? -13.711 -1.788 64.212 1.00 14.70 548 ALA A O 1
ATOM 3023 N N . ALA A 1 400 ? -12.040 -3.211 64.604 1.00 11.04 549 ALA A N 1
ATOM 3024 C CA . ALA A 1 400 ? -12.860 -4.397 64.282 1.00 12.98 549 ALA A CA 1
ATOM 3025 C C . ALA A 1 400 ? -12.454 -5.584 65.150 1.00 14.04 549 ALA A C 1
ATOM 3026 O O . ALA A 1 400 ? -11.278 -5.890 65.265 1.00 15.82 549 ALA A O 1
ATOM 3028 N N . GLY A 1 401 ? -13.463 -6.258 65.708 1.00 13.15 550 GLY A N 1
ATOM 3029 C CA . GLY A 1 401 ? -13.294 -7.442 66.501 1.00 13.65 550 GLY A CA 1
ATOM 3030 C C . GLY A 1 401 ? -13.787 -8.665 65.753 1.00 14.15 550 GLY A C 1
ATOM 3031 O O . GLY A 1 401 ? -13.745 -8.689 64.508 1.00 15.80 550 GLY A O 1
ATOM 3032 N N . ILE A 1 402 ? -14.347 -9.615 66.491 1.00 9.98 551 ILE A N 1
ATOM 3033 C CA . ILE A 1 402 ? -14.741 -10.927 65.930 1.00 10.86 551 ILE A CA 1
ATOM 3034 C C . ILE A 1 402 ? -16.253 -11.097 65.733 1.00 13.53 551 ILE A C 1
ATOM 3035 O O . ILE A 1 402 ? -16.665 -12.035 65.046 1.00 15.17 551 ILE A O 1
ATOM 3040 N N . LYS A 1 403 ? -17.050 -10.232 66.322 1.00 13.40 552 LYS A N 1
ATOM 3041 C CA . LYS A 1 403 ? -18.500 -10.355 66.234 1.00 14.08 552 LYS A CA 1
ATOM 3042 C C . LYS A 1 403 ? -18.939 -9.852 64.869 1.00 15.71 552 LYS A C 1
ATOM 3043 O O . LYS A 1 403 ? -18.313 -8.957 64.273 1.00 15.20 552 LYS A O 1
ATOM 3049 N N . PRO A 1 404 ? -20.043 -10.402 64.374 1.00 18.45 553 PRO A N 1
ATOM 3050 C CA . PRO A 1 404 ? -20.585 -9.857 63.150 1.00 20.09 553 PRO A CA 1
ATOM 3051 C C . PRO A 1 404 ? -20.983 -8.414 63.358 1.00 18.08 553 PRO A C 1
ATOM 3052 O O . PRO A 1 404 ? -21.417 -8.018 64.450 1.00 17.92 553 PRO A O 1
ATOM 3056 N N . GLN A 1 405 ? -20.880 -7.617 62.302 1.00 16.64 554 GLN A N 1
ATOM 3057 C CA . GLN A 1 405 ? -21.196 -6.188 62.444 1.00 15.59 554 GLN A CA 1
ATOM 3058 C C . GLN A 1 405 ? -22.665 -5.971 62.716 1.00 17.14 554 GLN A C 1
ATOM 3059 O O . GLN A 1 405 ? -23.510 -6.632 62.126 1.00 18.28 554 GLN A O 1
ATOM 3065 N N . PRO A 1 406 ? -22.990 -5.015 63.582 1.00 17.56 555 PRO A N 1
ATOM 3066 C CA . PRO A 1 406 ? -24.404 -4.667 63.733 1.00 17.94 555 PRO A CA 1
ATOM 3067 C C . PRO A 1 406 ? -24.949 -4.038 62.453 1.00 18.60 555 PRO A C 1
ATOM 3068 O O . PRO A 1 406 ? -24.211 -3.346 61.751 1.00 18.68 555 PRO A O 1
ATOM 3072 N N . SER A 1 407 ? -26.230 -4.274 62.178 1.00 19.71 556 SER A N 1
ATOM 3073 C CA . SER A 1 407 ? -26.833 -3.736 60.974 1.00 21.33 556 SER A CA 1
ATOM 3074 C C . SER A 1 407 ? -26.980 -2.215 61.021 1.00 19.66 556 SER A C 1
ATOM 3075 O O . SER A 1 407 ? -26.896 -1.565 59.973 1.00 21.26 556 SER A O 1
ATOM 3078 N N . ASN A 1 408 ? -27.177 -1.633 62.192 1.00 17.36 557 ASN A N 1
ATOM 3079 C CA . ASN A 1 408 ? -27.301 -0.188 62.324 1.00 18.70 557 ASN A CA 1
ATOM 3080 C C . ASN A 1 408 ? -25.971 0.495 62.499 1.00 18.94 557 ASN A C 1
ATOM 3081 O O . ASN A 1 408 ? -25.054 -0.072 63.125 1.00 19.48 557 ASN A O 1
ATOM 3086 N N . GLY A 1 409 ? -25.875 1.713 61.958 1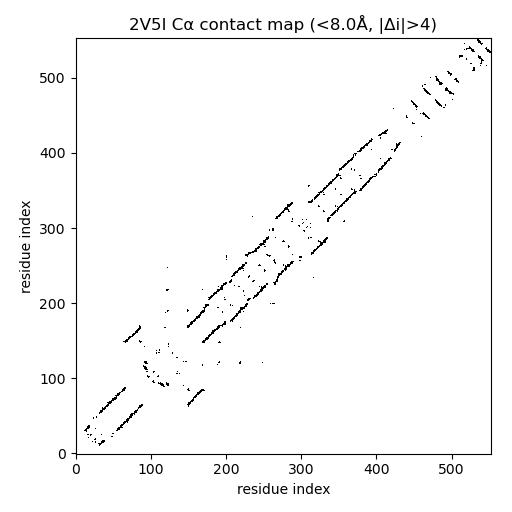.00 19.05 558 GLY A N 1
ATOM 3087 C CA . GLY A 1 409 ? -24.783 2.612 62.277 1.00 18.06 558 GLY A CA 1
ATOM 3088 C C . GLY A 1 409 ? -23.508 2.404 61.503 1.00 16.80 558 GLY A C 1
ATOM 3089 O O . GLY A 1 409 ? -23.327 1.381 60.811 1.00 19.52 558 GLY A O 1
ATOM 3090 N N . LEU A 1 410 ? -22.613 3.358 61.664 1.00 16.04 559 LEU A N 1
ATOM 3091 C CA . LEU A 1 410 ? -21.273 3.279 61.120 1.00 13.59 559 LEU A CA 1
ATOM 3092 C C . LEU A 1 410 ? -20.301 2.686 62.159 1.00 13.70 559 LEU A C 1
ATOM 3093 O O . LEU A 1 410 ? -20.554 2.739 63.361 1.00 15.48 559 LEU A O 1
ATOM 3098 N N . VAL A 1 411 ? -19.152 2.261 61.697 1.00 11.00 560 VAL A N 1
ATOM 3099 C CA . VAL A 1 411 ? -18.080 1.881 62.614 1.00 11.13 560 VAL A CA 1
ATOM 3100 C C . VAL A 1 411 ? -17.460 3.177 63.148 1.00 11.75 560 VAL A C 1
ATOM 3101 O O . VAL A 1 411 ? -17.297 3.328 64.353 1.00 12.36 560 VAL A O 1
ATOM 3105 N N . ILE A 1 412 ? -17.076 4.088 62.234 1.00 10.93 561 ILE A N 1
ATOM 3106 C CA . ILE A 1 412 ? -16.493 5.365 62.595 1.00 10.68 561 ILE A CA 1
ATOM 3107 C C . ILE A 1 412 ? -17.291 6.499 61.962 1.00 13.02 561 ILE A C 1
ATOM 3108 O O . ILE A 1 412 ? -17.534 6.477 60.766 1.00 12.89 561 ILE A O 1
ATOM 3113 N N . SER A 1 413 ? -17.633 7.486 62.784 1.00 12.61 562 SER A N 1
ATOM 3114 C CA . SER A 1 413 ? -18.195 8.759 62.335 1.00 11.82 562 SER A CA 1
ATOM 3115 C C . SER A 1 413 ? -17.389 9.888 62.970 1.00 12.74 562 SER A C 1
ATOM 3116 O O . SER A 1 413 ? -17.579 10.271 64.143 1.00 13.78 562 SER A O 1
ATOM 3119 N N . ALA A 1 414 ? -16.451 10.394 62.174 1.00 12.51 563 ALA A N 1
ATOM 3120 C CA . ALA A 1 414 ? -15.511 11.437 62.579 1.00 11.56 563 ALA A CA 1
ATOM 3121 C C . ALA A 1 414 ? -15.275 12.400 61.431 1.00 11.46 563 ALA A C 1
ATOM 3122 O O . ALA A 1 414 ? -14.176 12.543 60.907 1.00 11.93 563 ALA A O 1
ATOM 3124 N N . PRO A 1 415 ? -16.353 13.075 61.014 1.00 12.61 564 PRO A N 1
ATOM 3125 C CA . PRO A 1 415 ? -16.331 13.836 59.771 1.00 13.12 564 PRO A CA 1
ATOM 3126 C C . PRO A 1 415 ? -15.405 15.031 59.701 1.00 11.90 564 PRO A C 1
ATOM 3127 O O . PRO A 1 415 ? -15.113 15.492 58.588 1.00 12.75 564 PRO A O 1
ATOM 3131 N N . ASN A 1 416 ? -14.934 15.539 60.841 1.00 12.97 565 ASN A N 1
ATOM 3132 C CA . ASN A 1 416 ? -14.021 16.656 60.859 1.00 13.56 565 ASN A CA 1
ATOM 3133 C C . ASN A 1 416 ? -12.599 16.258 61.319 1.00 13.45 565 ASN A C 1
ATOM 3134 O O . ASN A 1 416 ? -11.757 17.153 61.549 1.00 15.46 565 ASN A O 1
ATOM 3139 N N . SER A 1 417 ? -12.331 14.950 61.405 1.00 13.09 566 SER A N 1
ATOM 3140 C CA . SER A 1 417 ? -11.069 14.459 61.932 1.00 12.48 566 SER A CA 1
ATOM 3141 C C . SER A 1 417 ? -10.183 13.865 60.831 1.00 12.27 566 SER A C 1
ATOM 3142 O O . SER A 1 417 ? -10.699 13.411 59.809 1.00 12.47 566 SER A O 1
ATOM 3145 N N . THR A 1 418 ? -8.890 13.783 61.123 1.00 13.48 567 THR A N 1
ATOM 3146 C CA . THR A 1 418 ? -7.950 13.054 60.305 1.00 13.85 567 THR A CA 1
ATOM 3147 C C . THR A 1 418 ? -7.513 11.817 61.074 1.00 11.38 567 THR A C 1
ATOM 3148 O O . THR A 1 418 ? -7.139 11.928 62.240 1.00 11.75 567 THR A O 1
ATOM 3152 N N . ILE A 1 419 ? -7.530 10.665 60.392 1.00 10.88 568 ILE A N 1
ATOM 3153 C CA . ILE A 1 419 ? -7.209 9.386 60.986 1.00 11.48 568 ILE A CA 1
ATOM 3154 C C . ILE A 1 419 ? -6.090 8.731 60.201 1.00 11.58 568 ILE A C 1
ATOM 3155 O O . ILE A 1 419 ? -6.082 8.767 58.976 1.00 12.07 568 ILE A O 1
ATOM 3160 N N . SER A 1 420 ? -5.092 8.218 60.927 1.00 11.30 569 SER A N 1
ATOM 3161 C CA . SER A 1 420 ? -4.041 7.387 60.357 1.00 12.93 569 SER A CA 1
ATOM 3162 C C . SER A 1 420 ? -3.927 6.097 61.147 1.00 13.17 569 SER A C 1
ATOM 3163 O O . SER A 1 420 ? -4.268 6.060 62.316 1.00 12.99 569 SER A O 1
ATOM 3166 N N . GLY A 1 421 ? -3.451 5.033 60.499 1.00 12.03 570 GLY A N 1
ATOM 3167 C CA . GLY A 1 421 ? -3.139 3.803 61.225 1.00 10.87 570 GLY A CA 1
ATOM 3168 C C . GLY A 1 421 ? -4.378 3.038 61.647 1.00 10.01 570 GLY A C 1
ATOM 3169 O O . GLY A 1 421 ? -4.408 2.483 62.744 1.00 11.65 570 GLY A O 1
ATOM 3170 N N . LEU A 1 422 ? -5.415 3.060 60.800 1.00 10.72 571 LEU A N 1
ATOM 3171 C CA . LEU A 1 422 ? -6.656 2.303 61.081 1.00 10.96 571 LEU A CA 1
ATOM 3172 C C . LEU A 1 422 ? -6.453 0.845 60.718 1.00 13.14 571 LEU A C 1
ATOM 3173 O O . LEU A 1 422 ? -6.097 0.549 59.566 1.00 15.22 571 LEU A O 1
ATOM 3178 N N . VAL A 1 423 ? -6.589 -0.049 61.698 1.00 12.02 572 VAL A N 1
ATOM 3179 C CA . VAL A 1 423 ? -6.288 -1.463 61.573 1.00 12.07 572 VAL A CA 1
ATOM 3180 C C . VAL A 1 423 ? -7.500 -2.333 61.877 1.00 11.23 572 VAL A C 1
ATOM 3181 O O . VAL A 1 423 ? -8.272 -2.073 62.820 1.00 12.71 572 VAL A O 1
ATOM 3185 N N . GLY A 1 424 ? -7.649 -3.417 61.109 1.00 11.21 573 GLY A N 1
ATOM 3186 C CA . GLY A 1 424 ? -8.652 -4.429 61.385 1.00 12.24 573 GLY A CA 1
ATOM 3187 C C . GLY A 1 424 ? -9.512 -4.679 60.154 1.00 13.80 573 GLY A C 1
ATOM 3188 O O . GLY A 1 424 ? -9.422 -3.971 59.141 1.00 14.30 573 GLY A O 1
ATOM 3189 N N . ASN A 1 425 ? -10.335 -5.698 60.238 1.00 14.20 574 ASN A N 1
ATOM 3190 C CA . ASN A 1 425 ? -11.249 -5.967 59.135 1.00 15.04 574 ASN A CA 1
ATOM 3191 C C . ASN A 1 425 ? -12.489 -5.086 59.242 1.00 14.13 574 ASN A C 1
ATOM 3192 O O . ASN A 1 425 ? -13.624 -5.502 59.551 1.00 16.07 574 ASN A O 1
ATOM 3197 N N . VAL A 1 426 ? -12.241 -3.813 59.031 1.00 13.07 575 VAL A N 1
ATOM 3198 C CA . VAL A 1 426 ? -13.247 -2.787 59.112 1.00 13.40 575 VAL A CA 1
ATOM 3199 C C . VAL A 1 426 ? -13.960 -2.733 57.759 1.00 15.81 575 VAL A C 1
ATOM 3200 O O . VAL A 1 426 ? -13.276 -2.672 56.725 1.00 15.66 575 VAL A O 1
ATOM 3204 N N . PRO A 1 427 ? -15.318 -2.763 57.740 1.00 14.88 576 PRO A N 1
ATOM 3205 C CA . PRO A 1 427 ? -16.023 -2.583 56.466 1.00 16.50 576 PRO A CA 1
ATOM 3206 C C . PRO A 1 427 ? -15.757 -1.217 55.851 1.00 16.11 576 PRO A C 1
ATOM 3207 O O . PRO A 1 427 ? -15.982 -0.198 56.483 1.00 14.27 576 PRO A O 1
ATOM 3211 N N . PRO A 1 428 ? -15.226 -1.188 54.625 1.00 15.57 577 PRO A N 1
ATOM 3212 C CA . PRO A 1 428 ? -14.788 0.066 54.071 1.00 15.58 577 PRO A CA 1
ATOM 3213 C C . PRO A 1 428 ? -15.923 1.063 53.799 1.00 15.78 577 PRO A C 1
ATOM 3214 O O . PRO A 1 428 ? -15.668 2.273 53.745 1.00 18.40 577 PRO A O 1
ATOM 3218 N N . ASP A 1 429 ? -17.153 0.563 53.724 1.00 14.54 578 ASP A N 1
ATOM 3219 C CA . ASP A 1 429 ? -18.308 1.424 53.515 1.00 15.13 578 ASP A CA 1
ATOM 3220 C C . ASP A 1 429 ? -18.929 1.990 54.820 1.00 16.92 578 ASP A C 1
ATOM 3221 O O . ASP A 1 429 ? -19.898 2.722 54.764 1.00 17.11 578 ASP A O 1
ATOM 3226 N N . LYS A 1 430 ? -18.388 1.632 55.983 1.00 14.59 579 LYS A N 1
ATOM 3227 C CA . LYS A 1 430 ? -19.001 2.038 57.244 1.00 15.19 579 LYS A CA 1
ATOM 3228 C C . LYS A 1 430 ? -18.091 3.005 57.998 1.00 14.81 579 LYS A C 1
ATOM 3229 O O . LYS A 1 430 ? -18.020 3.000 59.228 1.00 14.13 579 LYS A O 1
ATOM 3235 N N . ILE A 1 431 ? -17.377 3.842 57.234 1.00 14.82 580 ILE A N 1
ATOM 3236 C CA . ILE A 1 431 ? -16.500 4.867 57.769 1.00 15.83 580 ILE A CA 1
ATOM 3237 C C . ILE A 1 431 ? -16.855 6.206 57.167 1.00 15.92 580 ILE A C 1
ATOM 3238 O O . ILE A 1 431 ? -17.029 6.306 55.951 1.00 16.10 580 ILE A O 1
ATOM 3243 N N . LEU A 1 432 ? -16.961 7.223 58.004 1.00 14.44 581 LEU A N 1
ATOM 3244 C CA . LEU A 1 432 ? -17.126 8.598 57.579 1.00 17.27 581 LEU A CA 1
ATOM 3245 C C . LEU A 1 432 ? -16.067 9.386 58.316 1.00 15.13 581 LEU A C 1
ATOM 3246 O O . LEU A 1 432 ? -16.109 9.476 59.524 1.00 14.71 581 LEU A O 1
ATOM 3251 N N . VAL A 1 433 ? -15.084 9.921 57.592 1.00 14.89 582 VAL A N 1
ATOM 3252 C CA . VAL A 1 433 ? -14.007 10.693 58.190 1.00 14.05 582 VAL A CA 1
ATOM 3253 C C . VAL A 1 433 ? -13.678 11.903 57.357 1.00 14.16 582 VAL A C 1
ATOM 3254 O O . VAL A 1 433 ? -13.960 11.900 56.158 1.00 15.71 582 VAL A O 1
ATOM 3261 N N . GLY A 1 434 ? -13.099 12.915 57.999 1.00 11.18 583 GLY A N 1
ATOM 3262 C CA . GLY A 1 434 ? -12.551 14.081 57.296 1.00 12.41 583 GLY A CA 1
ATOM 3263 C C . GLY A 1 434 ? -11.488 13.676 56.278 1.00 13.24 583 GLY A C 1
ATOM 3264 O O . GLY A 1 434 ? -11.568 14.020 55.107 1.00 13.65 583 GLY A O 1
ATOM 3265 N N . ASN A 1 435 ? -10.485 12.953 56.750 1.00 11.41 584 ASN A N 1
ATOM 3266 C CA . ASN A 1 435 ? -9.438 12.431 55.879 1.00 10.23 584 ASN A CA 1
ATOM 3267 C C . ASN A 1 435 ? -8.849 11.182 56.533 1.00 10.77 584 ASN A C 1
ATOM 3268 O O . ASN A 1 435 ? -8.817 11.056 57.749 1.00 11.98 584 ASN A O 1
ATOM 3273 N N . LEU A 1 436 ? -8.508 10.233 55.698 1.00 11.19 585 LEU A N 1
ATOM 3274 C CA . LEU A 1 436 ? -7.821 9.002 56.141 1.00 10.96 585 LEU A CA 1
ATOM 3275 C C . LEU A 1 436 ? -6.482 9.020 55.406 1.00 12.06 585 LEU A C 1
ATOM 3276 O O . LEU A 1 436 ? -6.472 9.126 54.180 1.00 12.20 585 LEU A O 1
ATOM 3281 N N . LEU A 1 437 ? -5.366 8.941 56.137 1.00 11.82 586 LEU A N 1
ATOM 3282 C CA . LEU A 1 437 ? -4.061 9.264 55.548 1.00 14.20 586 LEU A CA 1
ATOM 3283 C C . LEU A 1 437 ? -3.005 8.309 56.073 1.00 15.34 586 LEU A C 1
ATOM 3284 O O . LEU A 1 437 ? -2.910 8.121 57.290 1.00 16.77 586 LEU A O 1
ATOM 3289 N N . ASP A 1 438 ? -2.201 7.709 55.165 1.00 13.99 587 ASP A N 1
ATOM 3290 C CA . ASP A 1 438 ? -1.037 6.890 55.551 1.00 13.89 587 ASP A CA 1
ATOM 3291 C C . ASP A 1 438 ? 0.182 7.247 54.647 1.00 13.00 587 ASP A C 1
ATOM 3292 O O . ASP A 1 438 ? 0.562 6.511 53.697 1.00 12.50 587 ASP A O 1
ATOM 3297 N N . PRO A 1 439 ? 0.733 8.423 54.890 1.00 11.77 588 PRO A N 1
ATOM 3298 C CA . PRO A 1 439 ? 1.682 9.084 53.957 1.00 12.47 588 PRO A CA 1
ATOM 3299 C C . PRO A 1 439 ? 3.120 8.635 54.006 1.00 12.61 588 PRO A C 1
ATOM 3300 O O . PRO A 1 439 ? 3.913 9.167 53.219 1.00 10.91 588 PRO A O 1
ATOM 3304 N N . VAL A 1 440 ? 3.468 7.713 54.893 1.00 11.84 589 VAL A N 1
ATOM 3305 C CA . VAL A 1 440 ? 4.854 7.336 55.149 1.00 12.82 589 VAL A CA 1
ATOM 3306 C C . VAL A 1 440 ? 5.036 5.826 55.332 1.00 13.99 589 VAL A C 1
ATOM 3307 O O . VAL A 1 440 ? 5.687 5.340 56.269 1.00 14.35 589 VAL A O 1
ATOM 3311 N N . LEU A 1 441 ? 4.484 5.049 54.394 1.00 12.87 590 LEU A N 1
ATOM 3312 C CA . LEU A 1 441 ? 4.833 3.634 54.283 1.00 13.40 590 LEU A CA 1
ATOM 3313 C C . LEU A 1 441 ? 6.228 3.534 53.702 1.00 12.66 590 LEU A C 1
ATOM 3314 O O . LEU A 1 441 ? 6.668 4.434 52.999 1.00 12.15 590 LEU A O 1
ATOM 3319 N N . GLY A 1 442 ? 6.951 2.446 53.986 1.00 12.48 591 GLY A N 1
ATOM 3320 C CA . GLY A 1 442 ? 8.266 2.249 53.390 1.00 12.48 591 GLY A CA 1
ATOM 3321 C C . GLY A 1 442 ? 8.166 1.338 52.153 1.00 13.31 591 GLY A C 1
ATOM 3322 O O . GLY A 1 442 ? 7.111 1.262 51.502 1.00 14.40 591 GLY A O 1
ATOM 3323 N N . GLN A 1 443 ? 9.246 0.664 51.838 1.00 11.14 592 GLN A N 1
ATOM 3324 C CA . GLN A 1 443 ? 9.200 -0.370 50.802 1.00 9.95 592 GLN A CA 1
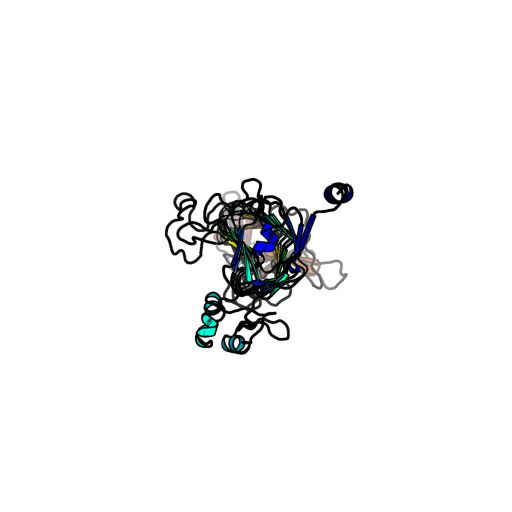ATOM 3325 C C . GLN A 1 443 ? 8.170 -1.381 51.265 1.00 11.29 592 GLN A C 1
ATOM 3326 O O . GLN A 1 443 ? 8.316 -1.990 52.348 1.00 12.81 592 GLN A O 1
ATOM 3332 N N . SER A 1 444 ? 7.154 -1.649 50.435 1.00 10.10 593 SER A N 1
ATOM 3333 C CA . SER A 1 444 ? 5.987 -2.365 50.917 1.00 8.69 593 SER A CA 1
ATOM 3334 C C . SER A 1 444 ? 5.692 -3.589 50.033 1.00 10.04 593 SER A C 1
ATOM 3335 O O . SER A 1 444 ? 6.172 -3.707 48.907 1.00 11.33 593 SER A O 1
ATOM 3338 N N . ARG A 1 445 ? 4.850 -4.461 50.567 1.00 9.96 594 ARG A N 1
ATOM 3339 C CA . ARG A 1 445 ? 4.484 -5.680 49.835 1.00 8.95 594 ARG A CA 1
ATOM 3340 C C . ARG A 1 445 ? 3.124 -6.095 50.346 1.00 10.63 594 ARG A C 1
ATOM 3341 O O . ARG A 1 445 ? 2.926 -6.111 51.567 1.00 12.14 594 ARG A O 1
ATOM 3349 N N . VAL A 1 446 ? 2.233 -6.462 49.425 1.00 9.32 595 VAL A N 1
ATOM 3350 C CA . VAL A 1 446 ? 0.934 -7.048 49.735 1.00 8.40 595 VAL A CA 1
ATOM 3351 C C . VAL A 1 446 ? 1.009 -8.542 49.459 1.00 11.82 595 VAL A C 1
ATOM 3352 O O . VAL A 1 446 ? 1.478 -8.944 48.397 1.00 12.65 595 VAL A O 1
ATOM 3359 N N . ILE A 1 447 ? 0.596 -9.342 50.445 1.00 9.92 596 ILE A N 1
ATOM 3360 C CA . ILE A 1 447 ? 0.660 -10.809 50.333 1.00 10.82 596 ILE A CA 1
ATOM 3361 C C . ILE A 1 447 ? -0.752 -11.352 50.451 1.00 11.15 596 ILE A C 1
ATOM 3362 O O . ILE A 1 447 ? -1.400 -11.132 51.443 1.00 11.90 596 ILE A O 1
ATOM 3367 N N . GLY A 1 448 ? -1.173 -12.127 49.445 1.00 10.92 597 GLY A N 1
ATOM 3368 C CA . GLY A 1 448 ? -2.413 -12.848 49.477 1.00 10.75 597 GLY A CA 1
ATOM 3369 C C . GLY A 1 448 ? -2.203 -14.286 49.926 1.00 9.96 597 GLY A C 1
ATOM 3370 O O . GLY A 1 448 ? -1.398 -15.047 49.369 1.00 11.17 597 GLY A O 1
ATOM 3371 N N . PHE A 1 449 ? -2.980 -14.646 50.940 1.00 11.18 598 PHE A N 1
ATOM 3372 C CA . PHE A 1 449 ? -2.998 -15.982 51.520 1.00 12.63 598 PHE A CA 1
ATOM 3373 C C . PHE A 1 449 ? -4.290 -16.716 51.165 1.00 11.43 598 PHE A C 1
ATOM 3374 O O . PHE A 1 449 ? -5.374 -16.150 51.115 1.00 12.49 598 PHE A O 1
ATOM 3382 N N . ASN A 1 450 ? -4.142 -18.018 50.908 1.00 13.35 599 ASN A N 1
ATOM 3383 C CA . ASN A 1 450 ? -5.269 -18.869 50.618 1.00 13.18 599 ASN A CA 1
ATOM 3384 C C . ASN A 1 450 ? -6.072 -18.342 49.444 1.00 12.80 599 ASN A C 1
ATOM 3385 O O . ASN A 1 450 ? -7.303 -18.332 49.437 1.00 14.03 599 ASN A O 1
ATOM 3390 N N . SER A 1 451 ? -5.352 -17.853 48.448 1.00 11.53 600 SER A N 1
ATOM 3391 C CA . SER A 1 451 ? -5.976 -17.103 47.341 1.00 12.99 600 SER A CA 1
ATOM 3392 C C . SER A 1 451 ? -5.159 -17.272 46.053 1.00 12.35 600 SER A C 1
ATOM 3393 O O . SER A 1 451 ? -3.942 -17.473 46.103 1.00 12.28 600 SER A O 1
ATOM 3398 N N . ASP A 1 452 ? -5.838 -17.153 44.911 1.00 12.55 601 ASP A N 1
ATOM 3399 C CA . ASP A 1 452 ? -5.158 -17.120 43.616 1.00 12.51 601 ASP A CA 1
ATOM 3400 C C . ASP A 1 452 ? -4.668 -15.713 43.269 1.00 9.95 601 ASP A C 1
ATOM 3401 O O . ASP A 1 452 ? -3.992 -15.542 42.246 1.00 10.72 601 ASP A O 1
ATOM 3406 N N . THR A 1 453 ? -4.963 -14.696 44.109 1.00 12.04 602 THR A N 1
ATOM 3407 C CA . THR A 1 453 ? -4.665 -13.311 43.777 1.00 11.19 602 THR A CA 1
ATOM 3408 C C . THR A 1 453 ? -4.134 -12.515 44.975 1.00 11.79 602 THR A C 1
ATOM 3409 O O . THR A 1 453 ? -4.304 -12.911 46.123 1.00 12.36 602 THR A O 1
ATOM 3413 N N . ALA A 1 454 ? -3.432 -11.421 44.688 1.00 8.86 603 ALA A N 1
ATOM 3414 C CA . ALA A 1 454 ? -2.996 -10.471 45.702 1.00 9.20 603 ALA A CA 1
ATOM 3415 C C . ALA A 1 454 ? -3.361 -9.102 45.117 1.00 9.40 603 ALA A C 1
ATOM 3416 O O . ALA A 1 454 ? -3.156 -8.868 43.927 1.00 10.21 603 ALA A O 1
ATOM 3418 N N . GLU A 1 455 ? -3.851 -8.162 45.946 1.00 10.19 604 GLU A N 1
ATOM 3419 C CA . GLU A 1 455 ? -4.271 -6.874 45.362 1.00 11.21 604 GLU A CA 1
ATOM 3420 C C . GLU A 1 455 ? -4.062 -5.675 46.273 1.00 9.54 604 GLU A C 1
ATOM 3421 O O . GLU A 1 455 ? -4.074 -5.802 47.486 1.00 10.87 604 GLU A O 1
ATOM 3432 N N . LEU A 1 456 ? -3.939 -4.522 45.617 1.00 10.38 605 LEU A N 1
ATOM 3433 C CA . LEU A 1 456 ? -4.090 -3.210 46.232 1.00 8.52 605 LEU A CA 1
ATOM 3434 C C . LEU A 1 456 ? -5.241 -2.551 45.487 1.00 10.03 605 LEU A C 1
ATOM 3435 O O . LEU A 1 456 ? -5.094 -2.137 44.319 1.00 11.63 605 LEU A O 1
ATOM 3440 N N . ALA A 1 457 ? -6.389 -2.558 46.123 1.00 9.29 606 ALA A N 1
ATOM 3441 C CA . ALA A 1 457 ? -7.596 -1.898 45.578 1.00 7.92 606 ALA A CA 1
ATOM 3442 C C . ALA A 1 457 ? -7.587 -0.408 45.919 1.00 8.98 606 ALA A C 1
ATOM 3443 O O . ALA A 1 457 ? -6.952 0.022 46.869 1.00 8.83 606 ALA A O 1
ATOM 3445 N N . LEU A 1 458 ? -8.336 0.355 45.115 1.00 9.29 607 LEU A N 1
ATOM 3446 C CA . LEU A 1 458 ? -8.521 1.773 45.327 1.00 9.88 607 LEU A CA 1
ATOM 3447 C C . LEU A 1 458 ? -10.034 2.017 45.411 1.00 9.69 607 LEU A C 1
ATOM 3448 O O . LEU A 1 458 ? -10.823 1.395 44.716 1.00 11.10 607 LEU A O 1
ATOM 3453 N N . ARG A 1 459 ? -10.423 2.901 46.306 1.00 8.65 608 ARG A N 1
ATOM 3454 C CA . ARG A 1 459 ? -11.826 3.277 46.467 1.00 8.51 608 ARG A CA 1
ATOM 3455 C C . ARG A 1 459 ? -11.937 4.782 46.735 1.00 8.68 608 ARG A C 1
ATOM 3456 O O . ARG A 1 459 ? -11.206 5.359 47.517 1.00 10.71 608 ARG A O 1
ATOM 3464 N N . ILE A 1 460 ? -12.875 5.415 46.041 1.00 8.78 609 ILE A N 1
ATOM 3465 C CA . ILE A 1 460 ? -13.113 6.840 46.184 1.00 8.17 609 ILE A CA 1
ATOM 3466 C C . ILE A 1 460 ? -14.475 6.986 46.849 1.00 10.63 609 ILE A C 1
ATOM 3467 O O . ILE A 1 460 ? -15.513 6.784 46.196 1.00 9.26 609 ILE A O 1
ATOM 3472 N N . ASN A 1 461 ? -14.502 7.343 48.131 1.00 9.48 610 ASN A N 1
ATOM 3473 C CA . ASN A 1 461 ? -15.759 7.321 48.886 1.00 10.24 610 ASN A CA 1
ATOM 3474 C C . ASN A 1 461 ? -16.869 8.176 48.261 1.00 10.47 610 ASN A C 1
ATOM 3475 O O . ASN A 1 461 ? -18.034 7.762 48.280 1.00 12.38 610 ASN A O 1
ATOM 3480 N N . LYS A 1 462 ? -16.476 9.343 47.762 1.00 10.61 611 LYS A N 1
ATOM 3481 C CA . LYS A 1 462 ? -17.444 10.283 47.109 1.00 12.05 611 LYS A CA 1
ATOM 3482 C C . LYS A 1 462 ? -18.124 9.623 45.929 1.00 13.25 611 LYS A C 1
ATOM 3483 O O . LYS A 1 462 ? -19.319 9.861 45.657 1.00 15.95 611 LYS A O 1
ATOM 3489 N N . LEU A 1 463 ? -17.379 8.838 45.169 1.00 11.16 612 LEU A N 1
ATOM 3490 C CA . LEU A 1 463 ? -17.887 8.210 43.949 1.00 10.50 612 LEU A CA 1
ATOM 3491 C C . LEU A 1 463 ? -18.849 7.093 44.341 1.00 11.94 612 LEU A C 1
ATOM 3492 O O . LEU A 1 463 ? -19.955 6.988 43.817 1.00 12.51 612 LEU A O 1
ATOM 3497 N N . SER A 1 464 ? -18.391 6.262 45.264 1.00 11.05 613 SER A N 1
ATOM 3498 C CA . SER A 1 464 ? -19.174 5.144 45.763 1.00 11.99 613 SER A CA 1
ATOM 3499 C C . SER A 1 464 ? -18.598 4.661 47.060 1.00 13.90 613 SER A C 1
ATOM 3500 O O . SER A 1 464 ? -17.412 4.355 47.123 1.00 14.92 613 SER A O 1
ATOM 3503 N N . ALA A 1 465 ? -19.437 4.539 48.084 1.00 11.96 614 ALA A N 1
ATOM 3504 C CA . ALA A 1 465 ? -18.938 3.994 49.367 1.00 12.53 614 ALA A CA 1
ATOM 3505 C C . ALA A 1 465 ? -18.676 2.514 49.326 1.00 13.28 614 ALA A C 1
ATOM 3506 O O . ALA A 1 465 ? -17.869 2.043 50.130 1.00 12.73 614 ALA A O 1
ATOM 3508 N N . THR A 1 466 ? -19.354 1.804 48.432 1.00 12.77 615 THR A N 1
ATOM 3509 C CA . THR A 1 466 ? -19.389 0.355 48.427 1.00 14.11 615 THR A CA 1
ATOM 3510 C C . THR A 1 466 ? -18.622 -0.339 47.303 1.00 14.15 615 THR A C 1
ATOM 3511 O O . THR A 1 466 ? -18.387 -1.522 47.432 1.00 16.80 615 THR A O 1
ATOM 3515 N N . LEU A 1 467 ? -18.177 0.380 46.255 1.00 13.08 616 LEU A N 1
ATOM 3516 C CA . LEU A 1 467 ? -17.541 -0.251 45.106 1.00 11.97 616 LEU A CA 1
ATOM 3517 C C . LEU A 1 467 ? -16.117 0.269 44.956 1.00 11.70 616 LEU A C 1
ATOM 3518 O O . LEU A 1 467 ? -15.923 1.470 45.029 1.00 11.51 616 LEU A O 1
ATOM 3523 N N . ASP A 1 468 ? -15.160 -0.633 44.809 1.00 10.83 617 ASP A N 1
ATOM 3524 C CA . ASP A 1 468 ? -13.796 -0.219 44.499 1.00 12.87 617 ASP A CA 1
ATOM 3525 C C . ASP A 1 468 ? -13.801 0.486 43.128 1.00 10.91 617 ASP A C 1
ATOM 3526 O O . ASP A 1 468 ? -14.454 0.040 42.165 1.00 10.89 617 ASP A O 1
ATOM 3531 N N . SER A 1 469 ? -13.031 1.554 43.013 1.00 9.10 618 SER A N 1
ATOM 3532 C CA . SER A 1 469 ? -12.937 2.304 41.782 1.00 7.96 618 SER A CA 1
ATOM 3533 C C . SER A 1 469 ? -11.908 1.744 40.799 1.00 10.85 618 SER A C 1
ATOM 3534 O O . SER A 1 469 ? -11.940 2.038 39.604 1.00 9.72 618 SER A O 1
ATOM 3537 N N . GLY A 1 470 ? -10.954 0.999 41.336 1.00 10.95 619 GLY A N 1
ATOM 3538 C CA . GLY A 1 470 ? -9.948 0.389 40.492 1.00 9.26 619 GLY A CA 1
ATOM 3539 C C . GLY A 1 470 ? -9.025 -0.434 41.377 1.00 10.60 619 GLY A C 1
ATOM 3540 O O . GLY A 1 470 ? -9.224 -0.549 42.569 1.00 9.91 619 GLY A O 1
ATOM 3541 N N . ALA A 1 471 ? -8.064 -1.090 40.733 1.00 9.07 620 ALA A N 1
ATOM 3542 C CA . ALA A 1 471 ? -7.119 -1.960 41.452 1.00 8.72 620 ALA A CA 1
ATOM 3543 C C . ALA A 1 471 ? -5.841 -2.232 40.675 1.00 11.12 620 ALA A C 1
ATOM 3544 O O . ALA A 1 471 ? -5.790 -2.138 39.438 1.00 12.38 620 ALA A O 1
ATOM 3546 N N . LEU A 1 472 ? -4.805 -2.566 41.454 1.00 8.37 621 LEU A N 1
ATOM 3547 C CA . LEU A 1 472 ? -3.595 -3.210 40.977 1.00 9.90 621 LEU A CA 1
ATOM 3548 C C . LEU A 1 472 ? -3.688 -4.631 41.538 1.00 9.63 621 LEU A C 1
ATOM 3549 O O . LEU A 1 472 ? -3.803 -4.796 42.749 1.00 10.96 621 LEU A O 1
ATOM 3554 N N . ARG A 1 473 ? -3.720 -5.642 40.660 1.00 8.46 622 ARG A N 1
ATOM 3555 C CA . ARG A 1 473 ? -3.957 -7.014 41.096 1.00 9.93 622 ARG A CA 1
ATOM 3556 C C . ARG A 1 473 ? -2.966 -7.946 40.418 1.00 10.76 622 ARG A C 1
ATOM 3557 O O . ARG A 1 473 ? -2.592 -7.754 39.257 1.00 10.65 622 ARG A O 1
ATOM 3565 N N . SER A 1 474 ? -2.483 -8.927 41.173 1.00 8.58 623 SER A N 1
ATOM 3566 C CA . SER A 1 474 ? -1.654 -10.016 40.648 1.00 8.14 623 SER A CA 1
ATOM 3567 C C . SER A 1 474 ? -2.454 -11.339 40.754 1.00 8.44 623 SER A C 1
ATOM 3568 O O . SER A 1 474 ? -3.135 -11.585 41.747 1.00 8.77 623 SER A O 1
ATOM 3571 N N . HIS A 1 475 ? -2.328 -12.194 39.735 1.00 6.95 624 HIS A N 1
ATOM 3572 C CA . HIS A 1 475 ? -3.108 -13.434 39.620 1.00 8.82 624 HIS A CA 1
ATOM 3573 C C . HIS A 1 475 ? -2.109 -14.532 39.272 1.00 9.30 624 HIS A C 1
ATOM 3574 O O . HIS A 1 475 ? -1.253 -14.334 38.406 1.00 8.75 624 HIS A O 1
ATOM 3581 N N . LEU A 1 476 ? -2.213 -15.693 39.896 1.00 9.90 625 LEU A N 1
ATOM 3582 C CA . LEU A 1 476 ? -1.345 -16.775 39.454 1.00 9.90 625 LEU A CA 1
ATOM 3583 C C . LEU A 1 476 ? -1.712 -17.307 38.071 1.00 9.54 625 LEU A C 1
ATOM 3584 O O . LEU A 1 476 ? -2.897 -17.295 37.686 1.00 11.43 625 LEU A O 1
ATOM 3589 N N . ASN A 1 477 ? -0.690 -17.680 37.286 1.00 9.26 626 ASN A N 1
ATOM 3590 C CA . ASN A 1 477 ? -0.889 -18.410 36.029 1.00 10.13 626 ASN A CA 1
ATOM 3591 C C . ASN A 1 477 ? -0.916 -19.923 36.298 1.00 12.14 626 ASN A C 1
ATOM 3592 O O . ASN A 1 477 ? 0.101 -20.481 36.737 1.00 12.32 626 ASN A O 1
ATOM 3597 N N . GLY A 1 478 ? -2.084 -20.529 36.104 1.00 14.92 627 GLY A N 1
ATOM 3598 C CA . GLY A 1 478 ? -2.159 -21.992 36.077 1.00 16.24 627 GLY A CA 1
ATOM 3599 C C . GLY A 1 478 ? -2.355 -22.625 37.438 1.00 16.17 627 GLY A C 1
ATOM 3600 O O . GLY A 1 478 ? -3.483 -22.997 37.823 1.00 19.52 627 GLY A O 1
ATOM 3601 N N . TYR A 1 479 ? -1.278 -22.743 38.184 1.00 15.07 628 TYR A N 1
ATOM 3602 C CA . TYR A 1 479 ? -1.273 -23.636 39.336 1.00 16.31 628 TYR A CA 1
ATOM 3603 C C . TYR A 1 479 ? -0.158 -23.266 40.321 1.00 15.87 628 TYR A C 1
ATOM 3604 O O . TYR A 1 479 ? 0.857 -22.638 39.955 1.00 14.61 628 TYR A O 1
ATOM 3613 N N . ALA A 1 480 ? -0.323 -23.692 41.560 1.00 15.33 629 ALA A N 1
ATOM 3614 C CA . ALA A 1 480 ? 0.715 -23.504 42.590 1.00 16.26 629 ALA A CA 1
ATOM 3615 C C . ALA A 1 480 ? 2.026 -24.034 42.101 1.00 16.36 629 ALA A C 1
ATOM 3616 O O . ALA A 1 480 ? 2.083 -25.174 41.577 1.00 15.93 629 ALA A O 1
ATOM 3618 N N . GLY A 1 481 ? 3.079 -23.218 42.177 1.00 15.03 630 GLY A N 1
ATOM 3619 C CA . GLY A 1 481 ? 4.403 -23.621 41.753 1.00 15.30 630 GLY A CA 1
ATOM 3620 C C . GLY A 1 481 ? 4.753 -23.456 40.276 1.00 15.01 630 GLY A C 1
ATOM 3621 O O . GLY A 1 481 ? 5.828 -23.870 39.817 1.00 17.88 630 GLY A O 1
ATOM 3622 N N . SER A 1 482 ? 3.877 -22.795 39.510 1.00 13.83 631 SER A N 1
ATOM 3623 C CA . SER A 1 482 ? 4.107 -22.624 38.087 1.00 12.61 631 SER A CA 1
ATOM 3624 C C . SER A 1 482 ? 5.242 -21.686 37.752 1.00 11.54 631 SER A C 1
ATOM 3625 O O . SER A 1 482 ? 5.717 -21.665 36.621 1.00 14.19 631 SER A O 1
ATOM 3628 N N . GLY A 1 483 ? 5.604 -20.812 38.701 1.00 11.50 632 GLY A N 1
ATOM 3629 C CA . GLY A 1 483 ? 6.659 -19.818 38.454 1.00 10.98 632 GLY A CA 1
ATOM 3630 C C . GLY A 1 483 ? 6.228 -18.619 37.593 1.00 9.73 632 GLY A C 1
ATOM 3631 O O . GLY A 1 483 ? 7.076 -17.924 37.070 1.00 11.56 632 GLY A O 1
ATOM 3632 N N . SER A 1 484 ? 4.931 -18.418 37.475 1.00 9.52 633 SER A N 1
ATOM 3633 C CA . SER A 1 484 ? 4.356 -17.404 36.570 1.00 10.59 633 SER A CA 1
ATOM 3634 C C . SER A 1 484 ? 3.079 -16.783 37.135 1.00 9.75 633 SER A C 1
ATOM 3635 O O . SER A 1 484 ? 2.209 -17.491 37.725 1.00 10.18 633 SER A O 1
ATOM 3638 N N . ALA A 1 485 ? 2.969 -15.454 36.967 1.00 10.73 634 ALA A N 1
ATOM 3639 C CA . ALA A 1 485 ? 1.792 -14.669 37.368 1.00 8.53 634 ALA A CA 1
ATOM 3640 C C . ALA A 1 485 ? 1.520 -13.571 36.344 1.00 8.35 634 ALA A C 1
ATOM 3641 O O . ALA A 1 485 ? 2.369 -13.275 35.461 1.00 8.01 634 ALA A O 1
ATOM 3643 N N . TRP A 1 486 ? 0.341 -12.975 36.453 1.00 9.79 635 TRP A N 1
ATOM 3644 C CA . TRP A 1 486 ? -0.008 -11.823 35.634 1.00 8.23 635 TRP A CA 1
ATOM 3645 C C . TRP A 1 486 ? -0.498 -10.653 36.472 1.00 8.96 635 TRP A C 1
ATOM 3646 O O . TRP A 1 486 ? -1.163 -10.878 37.481 1.00 8.14 635 TRP A O 1
ATOM 3657 N N . THR A 1 487 ? -0.171 -9.449 36.014 1.00 7.47 636 THR A N 1
ATOM 3658 C CA . THR A 1 487 ? -0.488 -8.202 36.758 1.00 7.58 636 THR A CA 1
ATOM 3659 C C . THR A 1 487 ? -1.512 -7.425 35.918 1.00 9.64 636 THR A C 1
ATOM 3660 O O . THR A 1 487 ? -1.396 -7.326 34.698 1.00 10.75 636 THR A O 1
ATOM 3664 N N . GLU A 1 488 ? -2.483 -6.820 36.593 1.00 8.68 637 GLU A N 1
ATOM 3665 C CA . GLU A 1 488 ? -3.437 -5.967 35.892 1.00 10.77 637 GLU A CA 1
ATOM 3666 C C . GLU A 1 488 ? -3.674 -4.669 36.642 1.00 10.66 637 GLU A C 1
ATOM 3667 O O . GLU A 1 488 ? -3.607 -4.603 37.876 1.00 10.59 637 GLU A O 1
ATOM 3673 N N . LEU A 1 489 ? -4.024 -3.653 35.846 1.00 9.94 638 LEU A N 1
ATOM 3674 C CA . LEU A 1 489 ? -4.447 -2.353 36.310 1.00 9.37 638 LEU A CA 1
ATOM 3675 C C . LEU A 1 489 ? -5.883 -2.225 35.794 1.00 10.36 638 LEU A C 1
ATOM 3676 O O . LEU A 1 489 ? -6.120 -2.347 34.592 1.00 11.31 638 LEU A O 1
ATOM 3681 N N . THR A 1 490 ? -6.826 -2.063 36.725 1.00 9.36 639 THR A N 1
ATOM 3682 C CA . THR A 1 490 ? -8.267 -2.037 36.396 1.00 8.60 639 THR A CA 1
ATOM 3683 C C . THR A 1 490 ? -8.964 -0.761 36.822 1.00 8.41 639 THR A C 1
ATOM 3684 O O . THR A 1 490 ? -8.485 0.007 37.663 1.00 8.07 639 THR A O 1
ATOM 3688 N N . ALA A 1 491 ? -10.149 -0.572 36.220 1.00 8.71 640 ALA A N 1
ATOM 3689 C CA . ALA A 1 491 ? -10.993 0.603 36.495 1.00 9.96 640 ALA A CA 1
ATOM 3690 C C . ALA A 1 491 ? -12.466 0.148 36.481 1.00 9.49 640 ALA A C 1
ATOM 3691 O O . ALA A 1 491 ? -12.896 -0.652 35.627 1.00 10.84 640 ALA A O 1
ATOM 3693 N N . LEU A 1 492 ? -13.252 0.778 37.352 1.00 11.02 641 LEU A N 1
ATOM 3694 C CA . LEU A 1 492 ? -14.707 0.626 37.433 1.00 8.86 641 LEU A CA 1
ATOM 3695 C C . LEU A 1 492 ? -15.462 1.248 36.244 1.00 10.08 641 LEU A C 1
ATOM 3696 O O . LEU A 1 492 ? -15.182 2.362 35.813 1.00 10.09 641 LEU A O 1
ATOM 3701 N N . SER A 1 493 ? -16.416 0.505 35.720 1.00 10.93 642 SER A N 1
ATOM 3702 C CA . SER A 1 493 ? -17.332 1.052 34.684 1.00 11.36 642 SER A CA 1
ATOM 3703 C C . SER A 1 493 ? -18.696 0.371 34.858 1.00 11.90 642 SER A C 1
ATOM 3704 O O . SER A 1 493 ? -18.754 -0.834 35.162 1.00 12.33 642 SER A O 1
ATOM 3707 N N . GLY A 1 494 ? -19.745 1.125 34.560 1.00 13.70 643 GLY A N 1
ATOM 3708 C CA . GLY A 1 494 ? -21.125 0.619 34.739 1.00 14.92 643 GLY A CA 1
ATOM 3709 C C . GLY A 1 494 ? -21.384 0.010 36.106 1.00 15.73 643 GLY A C 1
ATOM 3710 O O . GLY A 1 494 ? -22.130 -1.005 36.216 1.00 16.39 643 GLY A O 1
ATOM 3711 N N . SER A 1 495 ? -20.774 0.586 37.134 1.00 14.14 644 SER A N 1
ATOM 3712 C CA . SER A 1 495 ? -20.853 0.053 38.505 1.00 16.22 644 SER A CA 1
ATOM 3713 C C . SER A 1 495 ? -20.383 -1.385 38.687 1.00 16.13 644 SER A C 1
ATOM 3714 O O . SER A 1 495 ? -20.746 -2.054 39.682 1.00 15.98 644 SER A O 1
ATOM 3717 N N . THR A 1 496 ? -19.538 -1.854 37.761 1.00 14.45 645 THR A N 1
ATOM 3718 C CA . THR A 1 496 ? -18.959 -3.192 37.828 1.00 14.72 645 THR A CA 1
ATOM 3719 C C . THR A 1 496 ? -17.453 -3.108 38.136 1.00 13.27 645 THR A C 1
ATOM 3720 O O . THR A 1 496 ? -16.672 -2.602 37.309 1.00 12.69 645 THR A O 1
ATOM 3724 N N . PRO A 1 497 ? -17.032 -3.556 39.326 1.00 15.48 646 PRO A N 1
ATOM 3725 C CA . PRO A 1 497 ? -15.611 -3.478 39.641 1.00 14.84 646 PRO A CA 1
ATOM 3726 C C . PRO A 1 497 ? -14.737 -4.271 38.636 1.00 12.51 646 PRO A C 1
ATOM 3727 O O . PRO A 1 497 ? -15.129 -5.309 38.139 1.00 15.25 646 PRO A O 1
ATOM 3731 N N . ASN A 1 498 ? -13.559 -3.725 38.348 1.00 14.11 647 ASN A N 1
ATOM 3732 C CA . ASN A 1 498 ? -12.568 -4.309 37.459 1.00 14.99 647 ASN A CA 1
ATOM 3733 C C . ASN A 1 498 ? -13.083 -4.468 36.030 1.00 16.11 647 ASN A C 1
ATOM 3734 O O . ASN A 1 498 ? -12.639 -5.343 35.305 1.00 18.05 647 ASN A O 1
ATOM 3739 N N . ALA A 1 499 ? -14.015 -3.610 35.617 1.00 13.81 648 ALA A N 1
ATOM 3740 C CA . ALA A 1 499 ? -14.640 -3.744 34.294 1.00 14.14 648 ALA A CA 1
ATOM 3741 C C . ALA A 1 499 ? -13.676 -3.553 33.099 1.00 14.05 648 ALA A C 1
ATOM 3742 O O . ALA A 1 499 ? -13.801 -4.237 32.074 1.00 15.46 648 ALA A O 1
ATOM 3744 N N . VAL A 1 500 ? -12.727 -2.640 33.233 1.00 11.47 649 VAL A N 1
ATOM 3745 C CA . VAL A 1 500 ? -11.808 -2.263 32.152 1.00 10.71 649 VAL A CA 1
ATOM 3746 C C . VAL A 1 500 ? -10.421 -2.581 32.698 1.00 12.03 649 VAL A C 1
ATOM 3747 O O . VAL A 1 500 ? -10.085 -2.102 33.786 1.00 11.40 649 VAL A O 1
ATOM 3751 N N . SER A 1 501 ? -9.651 -3.421 31.986 1.00 11.49 650 SER A N 1
ATOM 3752 C CA . SER A 1 501 ? -8.464 -4.037 32.571 1.00 11.38 650 SER A CA 1
ATOM 3753 C C . SER A 1 501 ? -7.299 -4.135 31.573 1.00 13.60 650 SER A C 1
ATOM 3754 O O . SER A 1 501 ? -7.457 -4.793 30.523 1.00 13.49 650 SER A O 1
ATOM 3757 N N . LEU A 1 502 ? -6.163 -3.533 31.908 1.00 11.57 651 LEU A N 1
ATOM 3758 C CA . LEU A 1 502 ? -4.879 -3.696 31.203 1.00 10.05 651 LEU A CA 1
ATOM 3759 C C . LEU A 1 502 ? -4.059 -4.788 31.900 1.00 11.98 651 LEU A C 1
ATOM 3760 O O . LEU A 1 502 ? -3.961 -4.790 33.124 1.00 11.70 651 LEU A O 1
ATOM 3765 N N . LYS A 1 503 ? -3.628 -5.803 31.134 1.00 8.74 652 LYS A N 1
ATOM 3766 C CA . LYS A 1 503 ? -3.039 -7.034 31.711 1.00 9.09 652 LYS A CA 1
ATOM 3767 C C . LYS A 1 503 ? -1.670 -7.337 31.132 1.00 11.39 652 LYS A C 1
ATOM 3768 O O . LYS A 1 503 ? -1.483 -7.292 29.915 1.00 11.97 652 LYS A O 1
ATOM 3774 N N . VAL A 1 504 ? -0.743 -7.691 31.999 1.00 8.46 653 VAL A N 1
ATOM 3775 C CA . VAL A 1 504 ? 0.626 -8.022 31.637 1.00 9.65 653 VAL A CA 1
ATOM 3776 C C . VAL A 1 504 ? 0.909 -9.495 32.051 1.00 7.92 653 VAL A C 1
ATOM 3777 O O . VAL A 1 504 ? 0.795 -9.861 33.211 1.00 7.39 653 VAL A O 1
ATOM 3781 N N . ASN A 1 505 ? 1.295 -10.299 31.047 1.00 7.80 654 ASN A N 1
ATOM 3782 C CA . ASN A 1 505 ? 1.740 -11.703 31.174 1.00 7.65 654 ASN A CA 1
ATOM 3783 C C . ASN A 1 505 ? 0.606 -12.724 31.459 1.00 8.07 654 ASN A C 1
ATOM 3784 O O . ASN A 1 505 ? 0.875 -13.810 31.930 1.00 8.82 654 ASN A O 1
ATOM 3789 N N . ARG A 1 506 ? -0.640 -12.378 31.172 1.00 8.93 655 ARG A N 1
ATOM 3790 C CA . ARG A 1 506 ? -1.706 -13.381 31.343 1.00 8.63 655 ARG A CA 1
ATOM 3791 C C . ARG A 1 506 ? -1.425 -14.559 30.389 1.00 8.70 655 ARG A C 1
ATOM 3792 O O . ARG A 1 506 ? -0.961 -14.369 29.241 1.00 10.96 655 ARG A O 1
ATOM 3800 N N . GLY A 1 507 ? -1.582 -15.762 30.933 1.00 9.53 656 GLY A N 1
ATOM 3801 C CA . GLY A 1 507 ? -1.317 -17.022 30.187 1.00 11.42 656 GLY A CA 1
ATOM 3802 C C . GLY A 1 507 ? 0.171 -17.325 30.008 1.00 11.75 656 GLY A C 1
ATOM 3803 O O . GLY A 1 507 ? 0.572 -18.269 29.307 1.00 13.09 656 GLY A O 1
ATOM 3804 N N . ASP A 1 508 ? 1.020 -16.509 30.632 1.00 12.30 657 ASP A N 1
ATOM 3805 C CA . ASP A 1 508 ? 2.470 -16.546 30.460 1.00 12.49 657 ASP A CA 1
ATOM 3806 C C . ASP A 1 508 ? 2.913 -16.328 29.007 1.00 11.28 657 ASP A C 1
ATOM 3807 O O . ASP A 1 508 ? 3.989 -16.754 28.578 1.00 13.79 657 ASP A O 1
ATOM 3812 N N . TYR A 1 509 ? 2.096 -15.564 28.263 1.00 11.75 658 TYR A N 1
ATOM 3813 C CA . TYR A 1 509 ? 2.449 -15.205 26.890 1.00 11.56 658 TYR A CA 1
ATOM 3814 C C . TYR A 1 509 ? 3.432 -14.024 26.803 1.00 12.32 658 TYR A C 1
ATOM 3815 O O . TYR A 1 509 ? 3.896 -13.686 25.701 1.00 12.90 658 TYR A O 1
ATOM 3824 N N . LYS A 1 510 ? 3.722 -13.350 27.938 1.00 11.00 659 LYS A N 1
ATOM 3825 C CA . LYS A 1 510 ? 4.696 -12.247 27.977 1.00 11.26 659 LYS A CA 1
ATOM 3826 C C . LYS A 1 510 ? 4.305 -11.037 27.137 1.00 10.27 659 LYS A C 1
ATOM 3827 O O . LYS A 1 510 ? 5.136 -10.280 26.637 1.00 11.67 659 LYS A O 1
ATOM 3833 N N . THR A 1 511 ? 3.007 -10.850 26.999 1.00 8.98 660 THR A N 1
ATOM 3834 C CA . THR A 1 511 ? 2.445 -9.724 26.267 1.00 10.49 660 THR A CA 1
ATOM 3835 C C . THR A 1 511 ? 1.536 -8.836 27.162 1.00 11.23 660 THR A C 1
ATOM 3836 O O . THR A 1 511 ? 1.271 -9.126 28.319 1.00 11.15 660 THR A O 1
ATOM 3840 N N . THR A 1 512 ? 1.033 -7.761 26.576 1.00 9.81 661 THR A N 1
ATOM 3841 C CA . THR A 1 512 ? 0.192 -6.789 27.237 1.00 9.63 661 THR A CA 1
ATOM 3842 C C . THR A 1 512 ? -1.135 -6.799 26.505 1.00 10.50 661 THR A C 1
ATOM 3843 O O . THR A 1 512 ? -1.145 -6.706 25.275 1.00 11.89 661 THR A O 1
ATOM 3847 N N . GLU A 1 513 ? -2.226 -7.003 27.254 1.00 7.35 662 GLU A N 1
ATOM 3848 C CA . GLU A 1 513 ? -3.541 -6.879 26.697 1.00 7.30 662 GLU A CA 1
ATOM 3849 C C . GLU A 1 513 ? -4.059 -5.497 27.053 1.00 8.85 662 GLU A C 1
ATOM 3850 O O . GLU A 1 513 ? -4.202 -5.170 28.230 1.00 9.94 662 GLU A O 1
ATOM 3856 N N . ILE A 1 514 ? -4.344 -4.724 26.006 1.00 8.33 663 ILE A N 1
ATOM 3857 C CA . ILE A 1 514 ? -4.603 -3.274 26.113 1.00 7.51 663 ILE A CA 1
ATOM 3858 C C . ILE A 1 514 ? -6.075 -2.989 25.761 1.00 8.51 663 ILE A C 1
ATOM 3859 O O . ILE A 1 514 ? -6.485 -3.363 24.688 1.00 8.86 663 ILE A O 1
ATOM 3864 N N . PRO A 1 515 ? -6.874 -2.381 26.682 1.00 9.45 664 PRO A N 1
ATOM 3865 C CA . PRO A 1 515 ? -8.238 -1.980 26.341 1.00 9.65 664 PRO A CA 1
ATOM 3866 C C . PRO A 1 515 ? -8.244 -0.970 25.215 1.00 9.52 664 PRO A C 1
ATOM 3867 O O . PRO A 1 515 ? -7.437 -0.030 25.218 1.00 11.57 664 PRO A O 1
ATOM 3871 N N . ILE A 1 516 ? -9.137 -1.163 24.237 1.00 8.82 665 ILE A N 1
ATOM 3872 C CA . ILE A 1 516 ? -9.364 -0.203 23.171 1.00 9.66 665 ILE A CA 1
ATOM 3873 C C . ILE A 1 516 ? -10.844 0.063 23.063 1.00 10.56 665 ILE A C 1
ATOM 3874 O O . ILE A 1 516 ? -11.663 -0.705 23.595 1.00 9.42 665 ILE A O 1
ATOM 3879 N N . SER A 1 517 ? -11.212 1.192 22.427 1.00 11.58 666 SER A N 1
ATOM 3880 C CA . SER A 1 517 ? -12.618 1.525 22.273 1.00 12.11 666 SER A CA 1
ATOM 3881 C C . SER A 1 517 ? -13.199 0.737 21.099 1.00 11.32 666 SER A C 1
ATOM 3882 O O . SER A 1 517 ? -12.623 0.691 20.014 1.00 11.39 666 SER A O 1
ATOM 3885 N N . GLY A 1 518 ? -14.345 0.104 21.316 1.00 13.08 667 GLY A N 1
ATOM 3886 C CA . GLY A 1 518 ? -14.971 -0.626 20.226 1.00 12.78 667 GLY A CA 1
ATOM 3887 C C . GLY A 1 518 ? -15.750 0.267 19.277 1.00 16.30 667 GLY A C 1
ATOM 3888 O O . GLY A 1 518 ? -16.234 -0.195 18.248 1.00 17.54 667 GLY A O 1
ATOM 3889 N N . THR A 1 519 ? -15.883 1.526 19.666 1.00 16.92 668 THR A N 1
ATOM 3890 C CA . THR A 1 519 ? -16.568 2.565 18.878 1.00 18.58 668 THR A CA 1
ATOM 3891 C C . THR A 1 519 ? -15.619 3.728 18.526 1.00 16.80 668 THR A C 1
ATOM 3892 O O . THR A 1 519 ? -14.573 3.917 19.142 1.00 13.96 668 THR A O 1
ATOM 3896 N N . VAL A 1 520 ? -15.997 4.523 17.531 1.00 15.49 669 VAL A N 1
ATOM 3897 C CA . VAL A 1 520 ? -15.168 5.648 17.115 1.00 14.07 669 VAL A CA 1
ATOM 3898 C C . VAL A 1 520 ? -15.061 6.690 18.237 1.00 13.99 669 VAL A C 1
ATOM 3899 O O . VAL A 1 520 ? -16.065 7.154 18.764 1.00 16.21 669 VAL A O 1
ATOM 3903 N N . LEU A 1 521 ? -13.841 7.027 18.626 1.00 12.21 670 LEU A N 1
ATOM 3904 C CA . LEU A 1 521 ? -13.623 7.946 19.726 1.00 12.48 670 LEU A CA 1
ATOM 3905 C C . LEU A 1 521 ? -13.827 9.373 19.295 1.00 13.25 670 LEU A C 1
ATOM 3906 O O . LEU A 1 521 ? -13.258 9.786 18.283 1.00 15.55 670 LEU A O 1
ATOM 3911 N N . PRO A 1 522 ? -14.521 10.174 20.121 1.00 12.43 671 PRO A N 1
ATOM 3912 C CA . PRO A 1 522 ? -14.514 11.599 19.906 1.00 13.25 671 PRO A CA 1
ATOM 3913 C C . PRO A 1 522 ? -13.132 12.217 20.230 1.00 12.74 671 PRO A C 1
ATOM 3914 O O . PRO A 1 522 ? -12.311 11.594 20.934 1.00 11.84 671 PRO A O 1
ATOM 3918 N N . ASP A 1 523 ? -12.873 13.447 19.755 1.00 14.54 672 ASP A N 1
ATOM 3919 C CA . ASP A 1 523 ? -11.620 14.137 20.043 1.00 15.99 672 ASP A CA 1
ATOM 3920 C C . ASP A 1 523 ? -11.236 14.192 21.520 1.00 15.76 672 ASP A C 1
ATOM 3921 O O . ASP A 1 523 ? -10.045 14.091 21.861 1.00 14.59 672 ASP A O 1
ATOM 3926 N N . GLU A 1 524 ? -12.236 14.311 22.400 1.00 15.10 673 GLU A N 1
ATOM 3927 C CA . GLU A 1 524 ? -12.021 14.364 23.855 1.00 16.28 673 GLU A CA 1
ATOM 3928 C C . GLU A 1 524 ? -11.443 13.032 24.397 1.00 13.53 673 GLU A C 1
ATOM 3929 O O . GLU A 1 524 ? -11.041 12.966 25.556 1.00 14.13 673 GLU A O 1
ATOM 3935 N N . GLY A 1 525 ? -11.477 11.953 23.610 1.00 12.72 674 GLY A N 1
ATOM 3936 C CA . GLY A 1 525 ? -10.841 10.714 23.995 1.00 13.95 674 GLY A CA 1
ATOM 3937 C C . GLY A 1 525 ? -9.337 10.689 24.156 1.00 14.44 674 GLY A C 1
ATOM 3938 O O . GLY A 1 525 ? -8.790 9.663 24.555 1.00 17.57 674 GLY A O 1
ATOM 3939 N N . VAL A 1 526 ? -8.651 11.780 23.812 1.00 11.72 675 VAL A N 1
ATOM 3940 C CA . VAL A 1 526 ? -7.261 11.929 24.167 1.00 11.19 675 VAL A CA 1
ATOM 3941 C C . VAL A 1 526 ? -7.043 13.311 24.823 1.00 10.61 675 VAL A C 1
ATOM 3942 O O . VAL A 1 526 ? -7.580 14.305 24.359 1.00 14.48 675 VAL A O 1
ATOM 3946 N N . LEU A 1 527 ? -6.275 13.332 25.894 1.00 11.29 676 LEU A N 1
ATOM 3947 C CA . LEU A 1 527 ? -6.089 14.543 26.721 1.00 12.28 676 LEU A CA 1
ATOM 3948 C C . LEU A 1 527 ? -4.713 15.208 26.559 1.00 13.37 676 LEU A C 1
ATOM 3949 O O . LEU A 1 527 ? -4.638 16.336 26.129 1.00 14.16 676 LEU A O 1
ATOM 3954 N N . ASP A 1 528 ? -3.650 14.520 26.970 1.00 11.29 677 ASP A N 1
ATOM 3955 C CA . ASP A 1 528 ? -2.328 15.077 27.040 1.00 12.13 677 ASP A CA 1
ATOM 3956 C C . ASP A 1 528 ? -1.618 15.053 25.710 1.00 10.28 677 ASP A C 1
ATOM 3957 O O . ASP A 1 528 ? -1.750 14.097 24.932 1.00 11.44 677 ASP A O 1
ATOM 3962 N N . ILE A 1 529 ? -0.769 16.049 25.486 1.00 12.10 678 ILE A N 1
ATOM 3963 C CA . ILE A 1 529 ? 0.156 16.058 24.356 1.00 12.21 678 ILE A CA 1
ATOM 3964 C C . ILE A 1 529 ? 1.066 14.829 24.380 1.00 11.83 678 ILE A C 1
ATOM 3965 O O . ILE A 1 529 ? 1.478 14.375 25.450 1.00 12.11 678 ILE A O 1
ATOM 3970 N N . ASN A 1 530 ? 1.301 14.272 23.199 1.00 10.85 679 ASN A N 1
ATOM 3971 C CA . ASN A 1 530 ? 2.158 13.091 22.996 1.00 10.08 679 ASN A CA 1
ATOM 3972 C C . ASN A 1 530 ? 1.596 11.868 23.740 1.00 9.66 679 ASN A C 1
ATOM 3973 O O . ASN A 1 530 ? 2.313 11.120 24.401 1.00 10.57 679 ASN A O 1
ATOM 3978 N N . THR A 1 531 ? 0.300 11.717 23.598 1.00 11.50 680 THR A N 1
ATOM 3979 C CA . THR A 1 531 ? -0.373 10.510 24.004 1.00 9.80 680 THR A CA 1
ATOM 3980 C C . THR A 1 531 ? -1.294 9.998 22.896 1.00 11.78 680 THR A C 1
ATOM 3981 O O . THR A 1 531 ? -1.727 10.736 22.038 1.00 10.48 680 THR A O 1
ATOM 3985 N N . MET A 1 532 ? -1.583 8.708 22.947 1.00 11.16 681 MET A N 1
ATOM 3986 C CA . MET A 1 532 ? -2.343 7.982 21.899 1.00 11.62 681 MET A CA 1
ATOM 3987 C C . MET A 1 532 ? -3.410 7.110 22.528 1.00 10.57 681 MET A C 1
ATOM 3988 O O . MET A 1 532 ? -3.134 6.426 23.487 1.00 10.09 681 MET A O 1
ATOM 3993 N N . SER A 1 533 ? -4.629 7.155 21.990 1.00 10.23 682 SER A N 1
ATOM 3994 C CA . SER A 1 533 ? -5.707 6.223 22.372 1.00 11.08 682 SER A CA 1
ATOM 3995 C C . SER A 1 533 ? -6.127 5.411 21.153 1.00 10.95 682 SER A C 1
ATOM 3996 O O . SER A 1 533 ? -6.218 5.945 20.026 1.00 13.38 682 SER A O 1
ATOM 3999 N N . LEU A 1 534 ? -6.432 4.149 21.348 1.00 10.93 683 LEU A N 1
ATOM 4000 C CA . LEU A 1 534 ? -6.768 3.260 20.251 1.00 8.84 683 LEU A CA 1
ATOM 4001 C C . LEU A 1 534 ? -8.255 2.956 20.187 1.00 9.78 683 LEU A C 1
ATOM 4002 O O . LEU A 1 534 ? -8.974 2.921 21.210 1.00 11.10 683 LEU A O 1
ATOM 4007 N N . TYR A 1 535 ? -8.739 2.765 18.974 1.00 10.01 684 TYR A N 1
ATOM 4008 C CA . TYR A 1 535 ? -10.151 2.477 18.757 1.00 10.26 684 TYR A CA 1
ATOM 4009 C C . TYR A 1 535 ? -10.351 1.738 17.425 1.00 11.36 684 TYR A C 1
ATOM 4010 O O . TYR A 1 535 ? -9.506 1.747 16.521 1.00 9.61 684 TYR A O 1
ATOM 4019 N N . LEU A 1 536 ? -11.523 1.145 17.303 1.00 11.83 685 LEU A N 1
ATOM 4020 C CA . LEU A 1 536 ? -11.959 0.464 16.082 1.00 12.10 685 LEU A CA 1
ATOM 4021 C C . LEU A 1 536 ? -12.937 1.318 15.286 1.00 14.85 685 LEU A C 1
ATOM 4022 O O . LEU A 1 536 ? -13.824 1.979 15.856 1.00 14.04 685 LEU A O 1
ATOM 4027 N N . ASP A 1 537 ? -12.745 1.315 13.974 1.00 14.74 686 ASP A N 1
ATOM 4028 C CA . ASP A 1 537 ? -13.651 2.079 13.071 1.00 16.17 686 ASP A CA 1
ATOM 4029 C C . ASP A 1 537 ? -13.766 1.263 11.810 1.00 18.10 686 ASP A C 1
ATOM 4030 O O . ASP A 1 537 ? -12.781 0.961 11.153 1.00 16.58 686 ASP A O 1
ATOM 4035 N N . ALA A 1 538 ? -14.980 0.842 11.513 1.00 20.72 687 ALA A N 1
ATOM 4036 C CA . ALA A 1 538 ? -15.242 0.034 10.301 1.00 21.81 687 ALA A CA 1
ATOM 4037 C C . ALA A 1 538 ? -14.316 -1.163 10.187 1.00 21.74 687 ALA A C 1
ATOM 4038 O O . ALA A 1 538 ? -13.790 -1.455 9.114 1.00 23.78 687 ALA A O 1
ATOM 4040 N N . GLY A 1 539 ? -14.091 -1.818 11.321 1.00 22.26 688 GLY A N 1
ATOM 4041 C CA . GLY A 1 539 ? -13.287 -3.026 11.396 1.00 20.11 688 GLY A CA 1
ATOM 4042 C C . GLY A 1 539 ? -11.767 -2.846 11.377 1.00 20.79 688 GLY A C 1
ATOM 4043 O O . GLY A 1 539 ? -11.049 -3.842 11.332 1.00 21.67 688 GLY A O 1
ATOM 4044 N N . ALA A 1 540 ? -11.287 -1.597 11.370 1.00 15.57 689 ALA A N 1
ATOM 4045 C CA . ALA A 1 540 ? -9.848 -1.284 11.354 1.00 14.94 689 ALA A CA 1
ATOM 4046 C C . ALA A 1 540 ? -9.433 -0.723 12.698 1.00 11.36 689 ALA A C 1
ATOM 4047 O O . ALA A 1 540 ? -10.269 -0.117 13.414 1.00 12.60 689 ALA A O 1
ATOM 4049 N N . LEU A 1 541 ? -8.134 -0.910 13.013 1.00 11.32 690 LEU A N 1
ATOM 4050 C CA . LEU A 1 541 ? -7.530 -0.259 14.180 1.00 10.66 690 LEU A CA 1
ATOM 4051 C C . LEU A 1 541 ? -7.014 1.115 13.809 1.00 10.16 690 LEU A C 1
ATOM 4052 O O . LEU A 1 541 ? -6.202 1.260 12.891 1.00 10.96 690 LEU A O 1
ATOM 4057 N N . TRP A 1 542 ? -7.459 2.108 14.583 1.00 9.71 691 TRP A N 1
ATOM 4058 C CA . TRP A 1 542 ? -7.054 3.502 14.460 1.00 9.90 691 TRP A CA 1
ATOM 4059 C C . TRP A 1 542 ? -6.458 4.017 15.772 1.00 10.76 691 TRP A C 1
ATOM 4060 O O . TRP A 1 542 ? -6.756 3.524 16.866 1.00 10.58 691 TRP A O 1
ATOM 4071 N N . ALA A 1 543 ? -5.606 5.031 15.646 1.00 8.44 692 ALA A N 1
ATOM 4072 C CA . ALA A 1 543 ? -5.051 5.775 16.774 1.00 9.75 692 ALA A CA 1
ATOM 4073 C C . ALA A 1 543 ? -5.570 7.211 16.724 1.00 10.76 692 ALA A C 1
ATOM 4074 O O . ALA A 1 543 ? -5.513 7.871 15.672 1.00 12.21 692 ALA A O 1
ATOM 4076 N N . LEU A 1 544 ? -6.017 7.698 17.865 1.00 9.96 693 LEU A N 1
ATOM 4077 C CA . LEU A 1 544 ? -6.287 9.103 18.122 1.00 9.82 693 LEU A CA 1
ATOM 4078 C C . LEU A 1 544 ? -5.125 9.666 18.934 1.00 9.92 693 LEU A C 1
ATOM 4079 O O . LEU A 1 544 ? -4.829 9.183 20.013 1.00 9.94 693 LEU A O 1
ATOM 4084 N N . ILE A 1 545 ? -4.410 10.645 18.352 1.00 10.14 694 ILE A N 1
ATOM 4085 C CA . ILE A 1 545 ? -3.152 11.107 18.897 1.00 10.26 694 ILE A CA 1
ATOM 4086 C C . ILE A 1 545 ? -3.217 12.631 19.090 1.00 9.64 694 ILE A C 1
ATOM 4087 O O . ILE A 1 545 ? -3.643 13.341 18.186 1.00 11.01 694 ILE A O 1
ATOM 4092 N N . ARG A 1 546 ? -2.766 13.102 20.242 1.00 10.41 695 ARG A N 1
ATOM 4093 C CA . ARG A 1 546 ? -2.551 14.515 20.433 1.00 10.01 695 ARG A CA 1
ATOM 4094 C C . ARG A 1 546 ? -1.075 14.806 20.160 1.00 10.46 695 ARG A C 1
ATOM 4095 O O . ARG A 1 546 ? -0.218 14.256 20.835 1.00 10.29 695 ARG A O 1
ATOM 4103 N N . LEU A 1 547 ? -0.812 15.597 19.141 1.00 11.61 696 LEU A N 1
ATOM 4104 C CA . LEU A 1 547 ? 0.540 15.899 18.627 1.00 11.50 696 LEU A CA 1
ATOM 4105 C C . LEU A 1 547 ? 1.264 16.935 19.454 1.00 11.72 696 LEU A C 1
ATOM 4106 O O . LEU A 1 547 ? 0.653 17.648 20.242 1.00 12.46 696 LEU A O 1
ATOM 4111 N N . PRO A 1 548 ? 2.592 17.077 19.225 1.00 13.57 697 PRO A N 1
ATOM 4112 C CA . PRO A 1 548 ? 3.366 18.072 19.942 1.00 14.32 697 PRO A CA 1
ATOM 4113 C C . PRO A 1 548 ? 2.842 19.509 19.867 1.00 15.63 697 PRO A C 1
ATOM 4114 O O . PRO A 1 548 ? 2.975 20.248 20.851 1.00 17.35 697 PRO A O 1
ATOM 4118 N N . ASP A 1 549 ? 2.206 19.894 18.758 1.00 15.64 698 ASP A N 1
ATOM 4119 C CA . ASP A 1 549 ? 1.608 21.251 18.676 1.00 17.26 698 ASP A CA 1
ATOM 4120 C C . ASP A 1 549 ? 0.233 21.405 19.345 1.00 18.22 698 ASP A C 1
ATOM 4121 O O . ASP A 1 549 ? -0.364 22.476 19.285 1.00 18.57 698 ASP A O 1
ATOM 4126 N N . GLY A 1 550 ? -0.263 20.339 19.954 1.00 15.90 699 GLY A N 1
ATOM 4127 C CA . GLY A 1 550 ? -1.521 20.342 20.727 1.00 16.25 699 GLY A CA 1
ATOM 4128 C C . GLY A 1 550 ? -2.748 19.978 19.933 1.00 16.03 699 GLY A C 1
ATOM 4129 O O . GLY A 1 550 ? -3.817 19.754 20.505 1.00 14.90 699 GLY A O 1
ATOM 4130 N N . SER A 1 551 ? -2.606 19.884 18.617 1.00 13.68 700 SER A N 1
ATOM 4131 C CA . SER A 1 551 ? -3.752 19.504 17.776 1.00 14.59 700 SER A CA 1
ATOM 4132 C C . SER A 1 551 ? -3.907 17.977 17.822 1.00 14.87 700 SER A C 1
ATOM 4133 O O . SER A 1 551 ? -3.023 17.278 18.320 1.00 15.07 700 SER A O 1
ATOM 4136 N N . LYS A 1 552 ? -5.052 17.476 17.379 1.00 13.45 701 LYS A N 1
ATOM 4137 C CA . LYS A 1 552 ? -5.354 16.055 17.399 1.00 14.84 701 LYS A CA 1
ATOM 4138 C C . LYS A 1 552 ? -5.461 15.530 15.992 1.00 14.19 701 LYS A C 1
ATOM 4139 O O . LYS A 1 552 ? -5.961 16.231 15.055 1.00 15.67 701 LYS A O 1
ATOM 4145 N N . THR A 1 553 ? -5.030 14.295 15.796 1.00 12.69 702 THR A N 1
ATOM 4146 C CA . THR A 1 553 ? -5.098 13.657 14.537 1.00 12.39 702 THR A CA 1
ATOM 4147 C C . THR A 1 553 ? -5.474 12.186 14.700 1.00 13.55 702 THR A C 1
ATOM 4148 O O . THR A 1 553 ? -5.311 11.627 15.801 1.00 13.21 702 THR A O 1
ATOM 4152 N N . ARG A 1 554 ? -5.954 11.570 13.619 1.00 11.65 703 ARG A N 1
ATOM 4153 C CA . ARG A 1 554 ? -6.356 10.186 13.575 1.00 11.21 703 ARG A CA 1
ATOM 4154 C C . ARG A 1 554 ? -5.545 9.463 12.504 1.00 12.90 703 ARG A C 1
ATOM 4155 O O . ARG A 1 554 ? -5.449 9.924 11.348 1.00 13.97 703 ARG A O 1
ATOM 4163 N N . MET A 1 555 ? -4.946 8.355 12.902 1.00 10.61 704 MET A N 1
ATOM 4164 C CA . MET A 1 555 ? -4.103 7.532 12.047 1.00 11.87 704 MET A CA 1
ATOM 4165 C C . MET A 1 555 ? -4.578 6.090 12.000 1.00 11.70 704 MET A C 1
ATOM 4166 O O . MET A 1 555 ? -4.748 5.433 13.043 1.00 13.09 704 MET A O 1
ATOM 4171 N N . LYS A 1 556 ? -4.766 5.579 10.789 1.00 11.17 705 LYS A N 1
ATOM 4172 C CA . LYS A 1 556 ? -5.120 4.188 10.587 1.00 11.48 705 LYS A CA 1
ATOM 4173 C C . LYS A 1 556 ? -3.906 3.300 10.662 1.00 11.59 705 LYS A C 1
ATOM 4174 O O . LYS A 1 556 ? -2.933 3.528 9.951 1.00 11.71 705 LYS A O 1
ATOM 4180 N N . LEU A 1 557 ? -3.977 2.284 11.521 1.00 10.45 706 LEU A N 1
ATOM 4181 C CA . LEU A 1 557 ? -2.810 1.404 11.820 1.00 10.60 706 LEU A CA 1
ATOM 4182 C C . LEU A 1 557 ? -2.875 0.051 11.137 1.00 12.73 706 LEU A C 1
ATOM 4183 O O . LEU A 1 557 ? -1.849 -0.571 10.906 1.00 13.71 706 LEU A O 1
ATOM 4188 N N . SER A 1 558 ? -4.094 -0.437 10.893 1.00 13.20 707 SER A N 1
ATOM 4189 C CA . SER A 1 558 ? -4.234 -1.709 10.170 1.00 15.14 707 SER A CA 1
ATOM 4190 C C . SER A 1 558 ? -4.405 -1.463 8.695 1.00 22.21 707 SER A C 1
ATOM 4191 O O . SER A 1 558 ? -4.545 -0.326 8.260 1.00 24.59 707 SER A O 1
ATOM 4194 N N . VAL A 1 559 ? -4.344 -2.536 7.916 1.00 29.60 708 VAL A N 1
ATOM 4195 C CA . VAL A 1 559 ? -4.369 -2.430 6.464 1.00 35.07 708 VAL A CA 1
ATOM 4196 C C . VAL A 1 559 ? -5.752 -2.858 6.030 1.00 38.34 708 VAL A C 1
ATOM 4197 O O . VAL A 1 559 ? -5.972 -4.032 5.699 1.00 41.66 708 VAL A O 1
#

Solvent-accessible surface area: 25763 Å² total; per-residue (Å²): 107,75,119,177,125,83,17,85,187,111,117,170,99,69,25,86,3,51,94,59,101,51,1,52,69,0,0,94,82,3,98,43,5,2,46,0,46,83,76,31,107,5,91,107,36,38,61,0,72,1,59,44,58,100,1,51,2,54,5,159,21,68,2,31,0,33,22,20,0,15,3,42,85,11,1,78,39,1,20,0,28,110,1,55,0,20,0,133,54,58,1,86,0,0,37,0,6,57,114,121,30,131,23,26,64,74,13,61,109,0,18,84,32,48,78,104,10,36,107,48,0,2,1,0,15,117,58,5,36,105,40,0,105,45,0,83,94,94,9,68,113,94,2,50,87,26,141,28,6,0,13,1,1,0,80,86,5,48,129,0,35,1,89,68,0,5,4,33,0,0,2,0,28,1,87,36,0,44,34,0,45,0,33,71,4,100,34,0,19,0,2,43,78,5,0,0,11,0,22,0,50,75,60,111,66,0,65,0,1,23,0,57,13,25,92,1,28,8,0,17,13,0,0,0,16,0,11,37,1,49,0,23,169,90,29,46,1,0,0,34,34,1,21,2,66,29,0,2,26,1,0,0,24,2,53,48,3,36,58,89,60,26,2,0,2,1,16,22,2,20,0,63,62,1,37,0,50,12,0,0,70,19,0,0,24,2,7,2,6,34,70,184,52,108,49,109,65,8,42,65,27,58,65,50,109,100,59,66,58,31,48,0,44,2,64,16,80,4,35,78,3,51,0,60,30,0,5,15,25,0,0,8,12,5,0,22,20,19,161,4,33,59,1,44,0,53,46,0,0,2,5,0,2,67,0,51,0,46,104,13,32,0,34,69,0,16,1,35,26,3,0,64,76,55,90,138,32,33,7,1,23,2,67,3,82,4,71,2,69,22,3,86,1,21,36,166,81,125,74,26,93,54,30,47,1,0,15,0,58,92,1,40,1,32,29,39,86,48,140,18,31,78,46,73,29,85,34,48,67,76,76,80,104,135,138,63,196,86,196,84,115,36,156,165,57,100,40,27,79,96,39,96,81,96,90,200,108,20,39,83,53,40,18,6,3,83,52,42,28,63,17,69,150,95,82,36,84,24,47,36,59,11,113,12,47,39,59,75,81,75,60,55,50,68,15,58,52,72,30,97,38,54,160,163,74,63,55,100,60,72,27,58,100,81,31,72,75,139,31,6,142,84,76,104,55,104,29,31,2,70,47,110,82,12,55,63,0,0,32,66,54,100,120,18,56,77,43,87,82,106,95,48,192

Sequence (553 aa):
AAFRQEANKKFKYSVKLSDYSSTTLQDAVTDAVDGLLIDINYNFTDGESVDFGKILTINCKAKFIGDGALIFNNMGPGSVINQPFMESKTTPWVIFPWDADGKWITDAALVAATLKQSKIEGYQPGVNDWVKFPGLEALLPQNVKDQHIAATLDIRSASRVEIRNAGGLMAAYLFRSCHHCKVIDSDSIIGGKDGIITFENLSGDWGLGNYVIGGRVHYGSGSGVQFLRNNGGESHNGGVIGVTSWRAGESGFKTYQGSVGGGTARNYNLQFRDSVALSPVWDGFDLGSDPGMAPEPDRPGDLPVSEYPFHQLPNNHLVDNILVMNSLGVGLGMDGSGGYVSNVTVQDCAGAGMLAHTYNRVFSNITVIDCNYLNFDSDQIIIIGDCIVNGIRAAGIKPQPSNGLVISAPNSTISGLVGNVPPDKILVGNLLDPVLGQSRVIGFNSDTAELALRINKLSATLDSGALRSHLNGYAGSGSAWTELTALSGSTPNAVSLKVNRGDYKTTEIPISGTVLPDEGVLDINTMSLYLDAGALWALIRLPDGSKTRMKLSV

B-factor: mean 17.43, std 10.05, range [5.47, 74.4]

CATH classification: 2.160.20.20